Protein 7QUE (pdb70)

Sequence (505 aa):
SMVRTEPFQDGYSLCPGRELGRGKFAVVRKCIKKDSGKEFAAKFMRKRRKGQDCRMEIIHEIAVLELAQDNPWVINLHEVYETASEMILVLEYAAGGEIFAFKEKDVQRLMRQILEGVHFLHTRDVVHLDLKPQNILLTSESPLGDIKIVDFGLSRILKNSEELREIMGTPEYVAPEILSYDPISMATDMWSIGVLTYVMLTGISPFLGNDKQETFLNISQMNLSYSEEEFDVLSESAVDFIRTLLVKKPEDRATAEECLKHPWLTYSLCPGRELGRAVVRKCIKKGKEFAAKFMRMEIIHEIAVLELAQDNPWVINLHEVYMILVLEYAAGGEIFDQCVADREEAFKEKDVQRLMRQILEGVHFLHTRDVVHLDLKPQNILLTSESPLGDIKIVDFGLSRILREIMGTPEYVAPEILSYDPISMATDMWSIGVLTYVMLTGISPFLGNDKQETFLNISQMNLSYSEEEFDVLSESAVDFIRTLLVKKPEDRATAEECLKHPWLT

Solvent-accessible surface area: 25968 Å² total; per-residue (Å²): 67,130,44,94,118,65,78,13,63,103,24,6,48,95,32,128,69,102,82,87,28,129,30,85,21,19,29,32,20,55,0,62,20,117,99,80,41,58,76,24,9,0,28,32,6,102,25,47,82,74,40,57,117,32,79,76,64,0,67,65,13,6,45,0,7,65,72,4,122,123,8,83,53,0,6,69,42,95,29,2,16,34,63,109,36,32,0,4,0,0,18,44,53,10,73,13,30,89,11,104,107,45,60,37,69,51,0,58,99,0,0,85,19,0,0,44,0,0,46,80,3,27,77,107,64,1,2,0,36,31,10,78,26,98,9,0,31,3,52,35,134,93,116,52,12,61,0,25,0,25,46,2,45,111,6,127,96,30,119,92,86,73,32,54,64,82,90,110,39,98,100,148,189,39,43,115,133,55,126,86,145,89,84,76,40,50,17,42,2,2,37,32,0,0,37,5,0,2,29,1,8,10,52,71,46,11,8,134,14,103,25,66,51,80,28,118,29,20,64,78,74,72,134,30,78,10,87,74,84,85,15,124,98,25,43,90,42,0,20,67,0,0,134,42,0,17,44,69,43,24,102,99,29,14,70,3,48,98,1,20,124,24,95,5,13,135,121,52,102,44,127,50,103,47,76,33,122,85,34,22,42,23,4,35,29,117,95,60,80,23,16,7,32,90,85,113,82,88,34,63,42,5,53,56,3,6,52,61,2,129,135,20,72,42,1,10,60,41,104,88,54,99,71,19,3,9,15,42,57,35,41,42,23,33,48,7,76,79,2,85,75,67,61,73,39,70,27,58,40,69,46,0,56,90,0,0,71,17,0,0,58,0,0,68,59,2,10,79,46,94,3,16,66,11,26,11,112,28,59,6,1,32,0,40,26,40,102,110,42,10,55,0,27,2,30,38,2,30,124,13,35,138,100,92,87,102,82,64,58,103,169,197,30,34,107,127,59,115,72,72,93,96,83,44,80,25,52,2,1,40,38,0,0,34,4,0,4,32,13,20,15,45,25,47,20,7,127,22,114,56,73,76,40,29,138,48,35,64,97,132,65,74,36,57,37,102,30,73,41,19,101,93,33,45,80,31,0,24,71,0,0,124,47,0,10,34,64,53,82,108,66,39,16,56,0,56,103,2,29,85,33,99,3,19,106

Foldseek 3Di:
DPEDAPDPVVFKAFDDDDWQDDDDFWTWTWIAGPVPSDIWIKIKGWQADPRDGNVVLVVVQVVLLVLCQVPPQAKHFDHWYDDPTIIITTIHDQVAAFPPLDALVVLLVALLLVLSSLVVCVVQQKAQLDDDRNQWGFSHVVVTHHTHGDDSSVMDRDDDVVVVVVVQPDPVPHDVVVVPDDDDGSLSNLLNSLQVLVCNQQVDRQQDDPDDVSSVVCLQDPDGPPPPPSCPPPDPLSVVLSVLRSDNDSVSHDGSVVSSVRPSND/DAWDDDDFPADCTWTWGQPVHAIWIKNADVVLPVVFVVLQVVCCPQPQAWHFDDVPVITTTHDLVQKDQQVVLQVPDDDGQALVNLLVALLSVLVSLVVCVVVQKWPAPDASRQWMFSHNVPTHYTHGYDCSPIDRAVVLCPVVVPDDPVSVVPDDTDQLNVLLVSLQRLVCRQQVDRFQDDDDPVRSVVCLVVVVGDPVDPSCVNPDPQSVVLSVLRSDPDSVSHDGSVRSCPGPSND

B-factor: mean 70.55, std 15.89, range [40.84, 139.33]

GO terms:
  GO:0043065 positive regulation of apoptotic process (P, IMP)
  GO:2000377 regulation of reactive oxygen species metabolic process (P, IMP)
  GO:0016607 nuclear speck (C, IDA)
  GO:0004674 protein serine/threonine kinase activity (F, IDA)
  GO:0005524 ATP binding (F, IDA)
  GO:0035556 intracellular signal transduction (P, IDA)
  GO:0005634 nucleus (C, IDA)
  GO:0006468 protein phosphorylation (P, IDA)
  GO:2000271 positive regulation of fibroblast apoptotic process (P, IMP)

Secondary structure (DSSP, 8-state):
-PEE-S-GGGTEEE--SS-SEE-SSEEEEEEEETTT--EEEEEEEESEETTEE-HHHHHHHHHHHHHTTT-TTBPPEEEEEE-SSEEEEEEEP-TTEE-----HHHHHHHHHHHHHHHHHHHHTTEE----SGGGEEES-TTTT--EEE---TT-EEPPPHHHHHHTT--GGG--HHHHH-----HHHHHHHHHHHHHHHHHSS-TT--SSHHHHHHHHHH------SGGGTTS-HHHHHHHHHH--SSGGGSPPHHHHHHSGGG-/-EEPPSS-SB--EEEEEE----EEEEEE--HHHHHHHHHHHHHTT-TTBPPEEEE--EEEEE--SS-EEHHHHHHH-SS---HHHHHHHHHHHHHHHHHHHHTT-B----SGGGEEES-TTTT--EEE---TT-B--TTGGGSGGG--HHHHH-----HHHHHHHHHHHHHHHHHS--TT--SSHHHHHHHHHTT---S-SGGGTTS-HHHHHHHHTTS-SSGGGSPPHHHHTTSTTT-

InterPro domains:
  IPR000719 Protein kinase domain [PF00069] (65-321)
  IPR000719 Protein kinase domain [PS50011] (61-321)
  IPR000719 Protein kinase domain [SM00220] (61-321)
  IPR008271 Serine/threonine-protein kinase, active site [PS00108] (182-194)
  IPR011009 Protein kinase-like domain superfamily [SSF56112] (60-328)
  IPR017441 Protein kinase, ATP binding site [PS00107] (67-90)
  IPR042704 Serine/threonine-protein kinase 17A, catalytic domain [cd14197] (51-321)

Nearest PDB structures (foldseek):
  7que-assembly2_B  TM=1.004E+00  e=2.660E-49  Homo sapiens
  7quf-assembly2_B  TM=9.802E-01  e=4.079E-42  Homo sapiens
  3zxt-assembly2_C  TM=8.704E-01  e=1.018E-21  Homo sapiens
  2j90-assembly1_B  TM=8.644E-01  e=3.250E-21  Homo sapiens
  6t8x-assembly1_C  TM=8.093E-01  e=3.799E-16  Homo sapiens

Organism: Homo sapiens (NCBI:txid9606)

Structure (mmCIF, N/CA/C/O backbone):
data_7QUE
#
_entry.id   7QUE
#
_cell.length_a   72.085
_cell.length_b   82.776
_cell.length_c   116.848
_cell.angle_alpha   90.000
_cell.angle_beta   90.000
_cell.angle_gamma   90.000
#
_symmetry.space_group_name_H-M   'P 21 21 21'
#
loop_
_entity.id
_entity.type
_entity.pdbx_description
1 polymer 'Serine/threonine-protein kinase 17A'
2 non-polymer ~{N}-(phenylmethyl)-7,10-dioxa-13,17,18,21-tetrazatetracyclo[12.5.2.1^{2,6}.0^{17,20}]docosa-1(20),2(22),3,5,14(21),15,18-heptaene-5-carboxamide
3 water water
#
loop_
_atom_site.group_PDB
_atom_site.id
_atom_site.type_symbol
_atom_site.label_atom_id
_atom_site.label_alt_id
_atom_site.label_comp_id
_atom_site.label_asym_id
_atom_site.label_entity_id
_atom_site.label_seq_id
_atom_site.pdbx_PDB_ins_code
_atom_site.Cartn_x
_atom_site.Cartn_y
_atom_site.Cartn_z
_atom_site.occupancy
_atom_site.B_iso_or_equiv
_atom_site.auth_seq_id
_atom_site.auth_comp_id
_atom_site.auth_asym_id
_atom_site.auth_atom_id
_atom_site.pdbx_PDB_model_num
ATOM 1 N N . SER A 1 1 ? -4.74489 10.57853 42.67963 1.000 63.75978 48 SER A N 1
ATOM 2 C CA . SER A 1 1 ? -5.20311 11.68974 41.85512 1.000 63.58034 48 SER A CA 1
ATOM 3 C C . SER A 1 1 ? -5.63963 12.88852 42.68483 1.000 63.85034 48 SER A C 1
ATOM 4 O O . SER A 1 1 ? -6.17286 12.75049 43.78525 1.000 66.47216 48 SER A O 1
ATOM 6 N N . MET A 1 2 ? -5.40488 14.07162 42.14235 1.000 61.94804 49 MET A N 1
ATOM 7 C CA . MET A 1 2 ? -6.05661 15.27070 42.64034 1.000 57.83101 49 MET A CA 1
ATOM 8 C C . MET A 1 2 ? -7.54210 15.20079 42.29226 1.000 59.59592 49 MET A C 1
ATOM 9 O O . MET A 1 2 ? -7.89950 15.11947 41.11586 1.000 59.31456 49 MET A O 1
ATOM 14 N N . VAL A 1 3 ? -8.41309 15.22612 43.29885 1.000 58.98297 50 VAL A N 1
ATOM 15 C CA . VAL A 1 3 ? -9.84908 15.05705 43.09285 1.000 57.04084 50 VAL A CA 1
ATOM 16 C C . VAL A 1 3 ? -10.49519 16.43230 43.05478 1.000 54.51360 50 VAL A C 1
ATOM 17 O O . VAL A 1 3 ? -10.37765 17.20150 44.00971 1.000 62.11124 50 VAL A O 1
ATOM 21 N N . ARG A 1 4 ? -11.15548 16.76305 41.94713 1.000 54.84800 51 ARG A N 1
ATOM 22 C CA . ARG A 1 4 ? -11.77015 18.07462 41.77481 1.000 53.64912 51 ARG A CA 1
ATOM 23 C C . ARG A 1 4 ? -13.18142 18.06548 42.34314 1.000 59.27631 51 ARG A C 1
ATOM 24 O O . ARG A 1 4 ? -13.95022 17.12140 42.12238 1.000 61.89772 51 ARG A O 1
ATOM 32 N N . THR A 1 5 ? -13.53555 19.13426 43.05229 1.000 60.80064 52 THR A N 1
ATOM 33 C CA . THR A 1 5 ? -14.84721 19.23306 43.67284 1.000 60.18311 52 THR A CA 1
ATOM 34 C C . THR A 1 5 ? -15.75224 20.27496 43.02322 1.000 62.80939 52 THR A C 1
ATOM 35 O O . THR A 1 5 ? -16.92226 20.38465 43.41272 1.000 63.88052 52 THR A O 1
ATOM 39 N N . GLU A 1 6 ? -15.25456 21.03806 42.05444 1.000 62.20149 53 GLU A N 1
ATOM 40 C CA . GLU A 1 6 ? -16.12517 21.84167 41.21578 1.000 63.32941 53 GLU A CA 1
ATOM 41 C C . GLU A 1 6 ? -16.95314 20.92024 40.30971 1.000 64.44477 53 GLU A C 1
ATOM 42 O O . GLU A 1 6 ? -16.57450 19.77119 40.06943 1.000 57.88802 53 GLU A O 1
ATOM 44 N N . PRO A 1 7 ? -18.07929 21.40030 39.77616 1.000 64.23517 54 PRO A N 1
ATOM 45 C CA . PRO A 1 7 ? -18.95374 20.50105 39.01052 1.000 62.59879 54 PRO A CA 1
ATOM 46 C C . PRO A 1 7 ? -18.33768 20.08437 37.68055 1.000 64.89477 54 PRO A C 1
ATOM 47 O O . PRO A 1 7 ? -17.72382 20.88219 36.96682 1.000 67.03473 54 PRO A O 1
ATOM 51 N N . PHE A 1 8 ? -18.51297 18.80135 37.36649 1.000 66.06753 55 PHE A N 1
ATOM 52 C CA . PHE A 1 8 ? -18.08644 18.23968 36.09274 1.000 60.61004 55 PHE A CA 1
ATOM 53 C C . PHE A 1 8 ? -18.68161 19.00007 34.91102 1.000 62.37849 55 PHE A C 1
ATOM 54 O O . PHE A 1 8 ? -17.97842 19.34413 33.94752 1.000 63.14143 55 PHE A O 1
ATOM 62 N N . GLN A 1 9 ? -19.99540 19.24440 34.95859 1.000 60.60671 56 GLN A N 1
ATOM 63 C CA . GLN A 1 9 ? -20.68995 19.89399 33.85100 1.000 64.97056 56 GLN A CA 1
ATOM 64 C C . GLN A 1 9 ? -20.13543 21.27373 33.52887 1.000 67.83877 56 GLN A C 1
ATOM 65 O O . GLN A 1 9 ? -20.41363 21.78938 32.43949 1.000 66.61611 56 GLN A O 1
ATOM 67 N N . ASP A 1 10 ? -19.34338 21.87675 34.42877 1.000 64.14172 57 ASP A N 1
ATOM 68 C CA . ASP A 1 10 ? -18.71853 23.15758 34.10257 1.000 65.82441 57 ASP A CA 1
ATOM 69 C C . ASP A 1 10 ? -17.57121 23.01846 33.09739 1.000 68.28315 57 ASP A C 1
ATOM 70 O O . ASP A 1 10 ? -17.26702 23.97682 32.38278 1.000 66.42512 57 ASP A O 1
ATOM 75 N N . GLY A 1 11 ? -16.93005 21.85086 33.00620 1.000 69.16390 58 GLY A N 1
ATOM 76 C CA . GLY A 1 11 ? -15.80218 21.73492 32.10121 1.000 63.81006 58 GLY A CA 1
ATOM 77 C C . GLY A 1 11 ? -16.11335 20.90347 30.87848 1.000 63.44532 58 GLY A C 1
ATOM 78 O O . GLY A 1 11 ? -15.35356 20.90756 29.91002 1.000 65.29750 58 GLY A O 1
ATOM 79 N N . TYR A 1 12 ? -17.24509 20.20216 30.90341 1.000 64.95944 59 TYR A N 1
ATOM 80 C CA . TYR A 1 12 ? -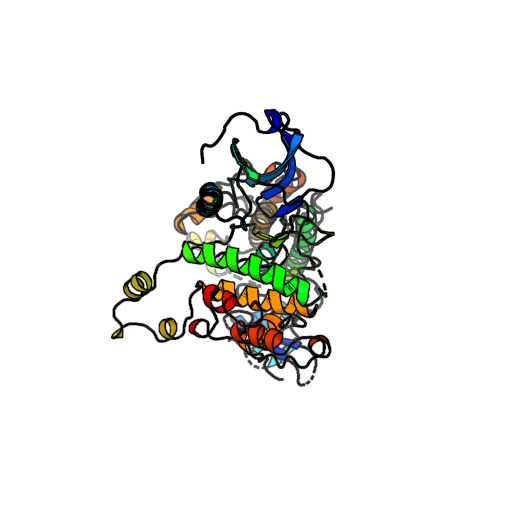17.53479 19.15591 29.93348 1.000 64.64158 59 TYR A CA 1
ATOM 81 C C . TYR A 1 12 ? -19.01128 19.15516 29.57680 1.000 64.11208 59 TYR A C 1
ATOM 82 O O . TYR A 1 12 ? -19.86019 19.34309 30.44990 1.000 66.43560 59 TYR A O 1
ATOM 91 N N . SER A 1 13 ? -19.31921 18.91035 28.30670 1.000 61.82985 60 SER A N 1
ATOM 92 C CA . SER A 1 13 ? -20.69437 18.67920 27.87751 1.000 64.90115 60 SER A CA 1
ATOM 93 C C . SER A 1 13 ? -20.88590 17.19073 27.60913 1.000 64.89387 60 SER A C 1
ATOM 94 O O . SER A 1 13 ? -20.09501 16.57876 26.88688 1.000 64.71504 60 SER A O 1
ATOM 96 N N . LEU A 1 14 ? -21.92444 16.60460 28.19739 1.000 65.45516 61 LEU A N 1
ATOM 97 C CA . LEU A 1 14 ? -22.23003 15.20768 27.90723 1.000 65.52505 61 LEU A CA 1
ATOM 98 C C . LEU A 1 14 ? -22.80009 15.09649 26.49652 1.000 65.60484 61 LEU A C 1
ATOM 99 O O . LEU A 1 14 ? -23.70755 15.84659 26.12655 1.000 67.50344 61 LEU A O 1
ATOM 104 N N . CYS A 1 15 ? -22.25235 14.17416 25.70814 1.000 67.35415 62 CYS A N 1
ATOM 105 C CA . CYS A 1 15 ? -22.79097 13.87896 24.38761 1.000 68.61493 62 CYS A CA 1
ATOM 106 C C . CYS A 1 15 ? -24.21366 13.31669 24.49948 1.000 70.03668 62 CYS A C 1
ATOM 107 O O . CYS A 1 15 ? -24.58476 12.72276 25.51568 1.000 68.53777 62 CYS A O 1
ATOM 110 N N . PRO A 1 16 ? -25.03716 13.50549 23.47920 1.000 76.93839 63 PRO A N 1
ATOM 111 C CA . PRO A 1 16 ? -26.31938 12.79985 23.40284 1.000 76.57096 63 PRO A CA 1
ATOM 112 C C . PRO A 1 16 ? -26.12560 11.38854 22.85532 1.000 79.31215 63 PRO A C 1
ATOM 113 O O . PRO A 1 16 ? -25.01218 10.94258 22.58578 1.000 79.22305 63 PRO A O 1
ATOM 117 N N . GLY A 1 17 ? -27.24237 10.67920 22.68988 1.000 83.73673 64 GLY A N 1
ATOM 118 C CA . GLY A 1 17 ? -27.19040 9.32940 22.15506 1.000 90.60133 64 GLY A CA 1
ATOM 119 C C . GLY A 1 17 ? -26.81868 8.27632 23.19212 1.000 92.06623 64 GLY A C 1
ATOM 120 O O . GLY A 1 17 ? -26.55723 8.56174 24.36229 1.000 89.13323 64 GLY A O 1
ATOM 121 N N . ARG A 1 18 ? -26.78870 7.02371 22.72255 1.000 107.18441 65 ARG A N 1
ATOM 122 C CA . ARG A 1 18 ? -26.65859 5.86409 23.60168 1.000 101.76064 65 ARG A CA 1
ATOM 123 C C . ARG A 1 18 ? -25.40184 5.97060 24.45439 1.000 99.07175 65 ARG A C 1
ATOM 124 O O . ARG A 1 18 ? -24.32977 6.32379 23.95606 1.000 99.75951 65 ARG A O 1
ATOM 126 N N . GLU A 1 19 ? -25.54045 5.67519 25.74754 1.000 87.30411 66 GLU A N 1
ATOM 127 C CA . GLU A 1 19 ? -24.39481 5.67638 26.63729 1.000 76.26860 66 GLU A CA 1
ATOM 128 C C . GLU A 1 19 ? -23.34588 4.70110 26.11258 1.000 73.08877 66 GLU A C 1
ATOM 129 O O . GLU A 1 19 ? -23.58713 3.91410 25.19313 1.000 75.39690 66 GLU A O 1
ATOM 135 N N . LEU A 1 20 ? -22.15942 4.77078 26.69632 1.000 64.99002 67 LEU A N 1
ATOM 136 C CA . LEU A 1 20 ? -21.08609 3.90382 26.24874 1.000 62.71176 67 LEU A CA 1
ATOM 137 C C . LEU A 1 20 ? -21.09573 2.55324 26.96532 1.000 64.18395 67 LEU A C 1
ATOM 138 O O . LEU A 1 20 ? -20.85166 1.51688 26.34259 1.000 66.22333 67 LEU A O 1
ATOM 143 N N . GLY A 1 21 ? -21.36928 2.53694 28.26153 1.000 61.24324 68 GLY A N 1
ATOM 144 C CA . GLY A 1 21 ? -21.40807 1.29840 29.01266 1.000 60.53215 68 GLY A CA 1
ATOM 145 C C . GLY A 1 21 ? -22.14291 1.54310 30.30504 1.000 61.67801 68 GLY A C 1
ATOM 146 O O . GLY A 1 21 ? -22.19218 2.67448 30.79960 1.000 64.38029 68 GLY A O 1
ATOM 147 N N . ARG A 1 22 ? -22.73841 0.48590 30.84603 1.000 62.92837 69 ARG A N 1
ATOM 148 C CA . ARG A 1 22 ? -23.50644 0.58001 32.08261 1.000 65.80033 69 ARG A CA 1
ATOM 149 C C . ARG A 1 22 ? -23.34269 -0.68839 32.90440 1.000 71.84445 69 ARG A C 1
ATOM 150 O O . ARG A 1 22 ? -23.47754 -1.79572 32.37954 1.000 75.49772 69 ARG A O 1
ATOM 158 N N . GLY A 1 23 ? -23.06747 -0.51651 34.18816 1.000 73.17943 70 GLY A N 1
ATOM 159 C CA . GLY A 1 23 ? -22.87330 -1.62539 35.08413 1.000 73.95349 70 GLY A CA 1
ATOM 160 C C . GLY A 1 23 ? -23.66999 -1.37615 36.33242 1.000 78.30264 70 GLY A C 1
ATOM 161 O O . GLY A 1 23 ? -24.43976 -0.41398 36.38485 1.000 79.97596 70 GLY A O 1
ATOM 162 N N . LYS A 1 24 ? -23.48989 -2.22055 37.34964 1.000 82.50225 71 LYS A N 1
ATOM 163 C CA . LYS A 1 24 ? -24.33350 -2.11702 38.53181 1.000 80.01876 71 LYS A CA 1
ATOM 164 C C . LYS A 1 24 ? -24.06893 -0.83043 39.30446 1.000 73.53864 71 LYS A C 1
ATOM 165 O O . LYS A 1 24 ? -24.99219 -0.28642 39.91123 1.000 78.78381 71 LYS A O 1
ATOM 167 N N . PHE A 1 25 ? -22.83939 -0.31112 39.28397 1.000 69.56562 72 PHE A N 1
ATOM 168 C CA . PHE A 1 25 ? -22.52143 0.86815 40.07853 1.000 70.52783 72 PHE A CA 1
ATOM 169 C C . PHE A 1 25 ? -21.93767 2.00614 39.24940 1.000 67.40598 72 PHE A C 1
ATOM 170 O O . PHE A 1 25 ? -21.38627 2.95344 39.82118 1.000 62.43171 72 PHE A O 1
ATOM 172 N N . ALA A 1 26 ? -22.03842 1.94603 37.92953 1.000 63.13814 73 ALA A N 1
ATOM 173 C CA . ALA A 1 26 ? -21.32649 2.91677 37.12749 1.000 62.41738 73 ALA A CA 1
ATOM 174 C C . ALA A 1 26 ? -21.90194 2.91702 35.72515 1.000 64.72071 73 ALA A C 1
ATOM 175 O O . ALA A 1 26 ? -22.43902 1.91089 35.25787 1.000 63.15333 73 ALA A O 1
ATOM 177 N N . VAL A 1 27 ? -21.78140 4.06675 35.06491 1.000 59.85293 74 VAL A N 1
ATOM 178 C CA . VAL A 1 27 ? -22.15509 4.21335 33.66675 1.000 58.71568 74 VAL A CA 1
ATOM 179 C C . VAL A 1 27 ? -21.07168 5.05849 33.02917 1.000 54.56998 74 VAL A C 1
ATOM 180 O O . VAL A 1 27 ? -20.47521 5.92718 33.67514 1.000 54.70477 74 VAL A O 1
ATOM 184 N N . VAL A 1 28 ? -20.77335 4.77206 31.77243 1.000 54.50289 75 VAL A N 1
ATOM 185 C CA . VAL A 1 28 ? -19.78641 5.53664 31.02858 1.000 57.21627 75 VAL A CA 1
ATOM 186 C C . VAL A 1 28 ? -20.50830 6.28955 29.92488 1.000 56.13496 75 VAL A C 1
ATOM 187 O O . VAL A 1 28 ? -21.25827 5.68904 29.14905 1.000 54.91986 75 VAL A O 1
ATOM 191 N N . ARG A 1 29 ? -20.26267 7.59749 29.83749 1.000 54.40913 76 ARG A N 1
ATOM 192 C CA . ARG A 1 29 ? -20.91443 8.43340 28.83977 1.000 51.55940 76 ARG A CA 1
ATOM 193 C C . ARG A 1 29 ? -19.85899 9.21091 28.07233 1.000 55.05455 76 ARG A C 1
ATOM 194 O O . ARG A 1 29 ? -18.90196 9.72497 28.65354 1.000 55.06295 76 ARG A O 1
ATOM 196 N N . LYS A 1 30 ? -20.02641 9.28116 26.76148 1.000 58.13798 77 LYS A N 1
ATOM 197 C CA . LYS A 1 30 ? -19.12779 10.07584 25.95127 1.000 54.27727 77 LYS A CA 1
ATOM 198 C C . LYS A 1 30 ? -19.36660 11.54456 26.24894 1.000 59.17637 77 LYS A C 1
ATOM 199 O O . LYS A 1 30 ? -20.50733 11.96681 26.45227 1.000 61.96768 77 LYS A O 1
ATOM 205 N N . CYS A 1 31 ? -18.28993 12.33203 26.30241 1.000 56.80953 78 CYS A N 1
ATOM 206 C CA . CYS A 1 31 ? -18.45244 13.75670 26.58148 1.000 59.39565 78 CYS A CA 1
ATOM 207 C C . CYS A 1 31 ? -17.40563 14.53747 25.81224 1.000 60.14874 78 CYS A C 1
ATOM 208 O O . CYS A 1 31 ? -16.49454 13.97076 25.19782 1.000 60.58131 78 CYS A O 1
ATOM 211 N N . ILE A 1 32 ? -17.52728 15.85505 25.88353 1.000 57.58369 79 ILE A N 1
ATOM 212 C CA . ILE A 1 32 ? -16.64422 16.75370 25.15313 1.000 62.32882 79 ILE A CA 1
ATOM 213 C C . ILE A 1 32 ? -16.21799 17.86912 26.09681 1.000 63.41174 79 ILE A C 1
ATOM 214 O O . ILE A 1 32 ? -17.06862 18.51915 26.71700 1.000 60.78601 79 ILE A O 1
ATOM 219 N N . LYS A 1 33 ? -14.90007 18.01866 26.28260 1.000 66.03583 80 LYS A N 1
ATOM 220 C CA . LYS A 1 33 ? -14.38191 19.06518 27.15265 1.000 67.36138 80 LYS A CA 1
ATOM 221 C C . LYS A 1 33 ? -14.64650 20.39371 26.48533 1.000 71.85742 80 LYS A C 1
ATOM 222 O O . LYS A 1 33 ? -14.34702 20.56270 25.30189 1.000 72.75866 80 LYS A O 1
ATOM 225 N N . LYS A 1 34 ? -15.22885 21.32570 27.24301 1.000 72.61143 81 LYS A N 1
ATOM 226 C CA . LYS A 1 34 ? -15.67956 22.57951 26.65345 1.000 78.70656 81 LYS A CA 1
ATOM 227 C C . LYS A 1 34 ? -14.50847 23.37032 26.08088 1.000 83.18706 81 LYS A C 1
ATOM 228 O O . LYS A 1 34 ? -14.60586 23.91903 24.97774 1.000 79.91979 81 LYS A O 1
ATOM 234 N N . ASP A 1 35 ? -13.38186 23.40109 26.79579 1.000 99.07005 82 ASP A N 1
ATOM 235 C CA . ASP A 1 35 ? -12.17225 24.03038 26.28026 1.000 98.51759 82 ASP A CA 1
ATOM 236 C C . ASP A 1 35 ? -11.81911 23.46318 24.90875 1.000 98.90696 82 ASP A C 1
ATOM 237 O O . ASP A 1 35 ? -12.11451 24.08082 23.88255 1.000 101.87674 82 ASP A O 1
ATOM 239 N N . SER A 1 36 ? -11.23042 22.26860 24.87697 1.000 88.48587 83 SER A N 1
ATOM 240 C CA . SER A 1 36 ? -10.66080 21.75048 23.63311 1.000 89.37550 83 SER A CA 1
ATOM 241 C C . SER A 1 36 ? -11.71909 21.36466 22.59265 1.000 87.27624 83 SER A C 1
ATOM 242 O O . SER A 1 36 ? -11.42077 21.33328 21.39293 1.000 83.36559 83 SER A O 1
ATOM 244 N N . GLY A 1 37 ? -12.93887 21.03576 23.01312 1.000 81.48911 84 GLY A N 1
ATOM 245 C CA . GLY A 1 37 ? -13.75522 20.19677 22.15512 1.000 75.78651 84 GLY A CA 1
ATOM 246 C C . GLY A 1 37 ? -13.26937 18.76650 22.06561 1.000 72.35422 84 GLY A C 1
ATOM 247 O O . GLY A 1 37 ? -13.79846 17.98093 21.26978 1.000 71.54785 84 GLY A O 1
ATOM 248 N N . LYS A 1 38 ? -12.25251 18.40965 22.84091 1.000 72.59831 85 LYS A N 1
ATOM 249 C CA . LYS A 1 38 ? -11.71454 17.06414 22.79589 1.000 66.30319 85 LYS A CA 1
ATOM 250 C C . LYS A 1 38 ? -12.70768 16.09572 23.42132 1.000 61.90508 85 LYS A C 1
ATOM 251 O O . LYS A 1 38 ? -13.36613 16.41484 24.41347 1.000 62.14893 85 LYS A O 1
ATOM 254 N N . GLU A 1 39 ? -12.83392 14.92044 22.81448 1.000 57.46920 86 GLU A N 1
ATOM 255 C CA . GLU A 1 39 ? -13.73687 13.88951 23.30917 1.000 58.05186 86 GLU A CA 1
ATOM 256 C C . GLU A 1 39 ? -13.07787 13.06791 24.40542 1.000 58.85528 86 GLU A C 1
ATOM 257 O O . GLU A 1 39 ? -11.85898 12.83476 24.39199 1.000 58.32614 86 GLU A O 1
ATOM 263 N N . PHE A 1 40 ? -13.90518 12.62257 25.35242 1.000 53.70827 87 PHE A N 1
ATOM 264 C CA . PHE A 1 40 ? -13.46685 11.81962 26.48375 1.000 53.90720 87 PHE A CA 1
ATOM 265 C C . PHE A 1 40 ? -14.57366 10.82180 26.83416 1.000 54.49620 87 PHE A C 1
ATOM 266 O O . PHE A 1 40 ? -15.69376 10.89355 26.32289 1.000 58.74010 87 PHE A O 1
ATOM 274 N N . ALA A 1 41 ? -14.26648 9.90394 27.73934 1.000 50.54902 88 ALA A N 1
ATOM 275 C CA . ALA A 1 41 ? -15.24570 8.94947 28.24501 1.000 50.36749 88 ALA A CA 1
ATOM 276 C C . ALA A 1 41 ? -15.41810 9.20359 29.73908 1.000 51.74301 88 ALA A C 1
ATOM 277 O O . ALA A 1 41 ? -14.50849 8.93713 30.53158 1.000 51.78068 88 ALA A O 1
ATOM 279 N N . ALA A 1 42 ? -16.56128 9.74419 30.13739 1.000 52.74093 89 ALA A N 1
ATOM 280 C CA . ALA A 1 42 ? -16.77590 10.08221 31.53991 1.000 52.42888 89 ALA A CA 1
ATOM 281 C C . ALA A 1 42 ? -17.42711 8.88254 32.21650 1.000 50.14385 89 ALA A C 1
ATOM 282 O O . ALA A 1 42 ? -18.48622 8.42633 31.77466 1.000 48.46057 89 ALA A O 1
ATOM 284 N N . LYS A 1 43 ? -16.77635 8.35438 33.26307 1.000 50.86122 90 LYS A N 1
ATOM 285 C CA . LYS A 1 43 ? -17.25292 7.17466 33.99004 1.000 51.30091 90 LYS A CA 1
ATOM 286 C C . LYS A 1 43 ? -17.78756 7.58399 35.36030 1.000 50.36246 90 LYS A C 1
ATOM 287 O O . LYS A 1 43 ? -17.00971 7.86282 36.28045 1.000 51.43542 90 LYS A O 1
ATOM 293 N N . PHE A 1 44 ? -19.10631 7.56292 35.49899 1.000 47.29957 91 PHE A N 1
ATOM 294 C CA . PHE A 1 44 ? -19.79415 7.96615 36.71774 1.000 53.44115 91 PHE A CA 1
ATOM 295 C C . PHE A 1 44 ? -19.92372 6.74145 37.62946 1.000 55.59770 91 PHE A C 1
ATOM 296 O O . PHE A 1 44 ? -20.61045 5.77497 37.27732 1.000 53.75403 91 PHE A O 1
ATOM 304 N N . MET A 1 45 ? -19.29095 6.79352 38.80201 1.000 53.75234 92 MET A N 1
ATOM 305 C CA . MET A 1 45 ? -19.20349 5.67155 39.73741 1.000 56.46587 92 MET A CA 1
ATOM 306 C C . MET A 1 45 ? -19.89229 6.06010 41.03949 1.000 60.90765 92 MET A C 1
ATOM 307 O O . MET A 1 45 ? -19.54687 7.08106 41.64474 1.000 57.73152 92 MET A O 1
ATOM 312 N N . ARG A 1 46 ? -20.84176 5.23841 41.49183 1.000 61.70671 93 ARG A N 1
ATOM 313 C CA . ARG A 1 46 ? -21.48795 5.49383 42.77222 1.000 62.81419 93 ARG A CA 1
ATOM 314 C C . ARG A 1 46 ? -20.55273 5.13491 43.91471 1.000 61.12519 93 ARG A C 1
ATOM 315 O O . ARG A 1 46 ? -19.89849 4.09545 43.88569 1.000 67.26307 93 ARG A O 1
ATOM 323 N N . LYS A 1 47 ? -20.48412 5.99270 44.92580 1.000 63.25974 94 LYS A N 1
ATOM 324 C CA . LYS A 1 47 ? -19.72419 5.62327 46.11641 1.000 68.73132 94 LYS A CA 1
ATOM 325 C C . LYS A 1 47 ? -20.49614 4.60927 46.96412 1.000 74.63986 94 LYS A C 1
ATOM 326 O O . LYS A 1 47 ? -19.96727 3.54604 47.31646 1.000 74.91317 94 LYS A O 1
ATOM 332 N N . ARG A 1 48 ? -21.75502 4.90902 47.27987 1.000 77.36982 95 ARG A N 1
ATOM 333 C CA . ARG A 1 48 ? -22.58876 3.98713 48.05304 1.000 83.20742 95 ARG A CA 1
ATOM 334 C C . ARG A 1 48 ? -22.95018 2.76006 47.20733 1.000 81.72608 95 ARG A C 1
ATOM 335 O O . ARG A 1 48 ? -23.39044 2.89829 46.06303 1.000 83.02449 95 ARG A O 1
ATOM 339 N N . ARG A 1 49 ? -22.72176 1.55606 47.75005 1.000 82.98917 96 ARG A N 1
ATOM 340 C CA . ARG A 1 49 ? -23.07289 0.29328 47.08527 1.000 81.93231 96 ARG A CA 1
ATOM 341 C C . ARG A 1 49 ? -23.63132 -0.71434 48.08890 1.000 86.19594 96 ARG A C 1
ATOM 342 O O . ARG A 1 49 ? -22.98575 -1.01502 49.10110 1.000 87.39115 96 ARG A O 1
ATOM 350 N N . LYS A 1 50 ? -24.81933 -1.25725 47.78394 1.000 88.93248 97 LYS A N 1
ATOM 351 C CA . LYS A 1 50 ? -25.56322 -2.15981 48.68385 1.000 78.03014 97 LYS A CA 1
ATOM 352 C C . LYS A 1 50 ? -25.68726 -1.57555 50.08805 1.000 79.85354 97 LYS A C 1
ATOM 353 O O . LYS A 1 50 ? -25.64466 -2.30748 51.08121 1.000 77.78366 97 LYS A O 1
ATOM 355 N N . GLY A 1 51 ? -25.81742 -0.23868 50.17574 1.000 83.82999 98 GLY A N 1
ATOM 356 C CA . GLY A 1 51 ? -26.00255 0.46965 51.43102 1.000 79.70655 98 GLY A CA 1
ATOM 357 C C . GLY A 1 51 ? -24.73190 0.92434 52.13086 1.000 81.92313 98 GLY A C 1
ATOM 358 O O . GLY A 1 51 ? -24.82734 1.68100 53.10419 1.000 84.71427 98 GLY A O 1
ATOM 359 N N . GLN A 1 52 ? -23.55289 0.49841 51.67240 1.000 81.12218 99 GLN A N 1
ATOM 360 C CA . GLN A 1 52 ? -22.29988 0.76914 52.36767 1.000 85.07725 99 GLN A CA 1
ATOM 361 C C . GLN A 1 52 ? -21.36463 1.63058 51.52344 1.000 84.42346 99 GLN A C 1
ATOM 362 O O . GLN A 1 52 ? -21.31036 1.50245 50.29342 1.000 80.59146 99 GLN A O 1
ATOM 364 N N . ASP A 1 53 ? -20.61342 2.50300 52.20331 1.000 82.96069 100 ASP A N 1
ATOM 365 C CA . ASP A 1 53 ? -19.61508 3.34672 51.55135 1.000 78.79168 100 ASP A CA 1
ATOM 366 C C . ASP A 1 53 ? -18.57411 2.49224 50.83559 1.000 76.18418 100 ASP A C 1
ATOM 367 O O . ASP A 1 53 ? -17.78821 1.79683 51.48541 1.000 78.77171 100 ASP A O 1
ATOM 372 N N . CYS A 1 54 ? -18.57160 2.50356 49.50372 1.000 72.96171 101 CYS A N 1
ATOM 373 C CA . CYS A 1 54 ? -17.54598 1.80448 48.74371 1.000 70.70888 101 CYS A CA 1
ATOM 374 C C . CYS A 1 54 ? -16.65214 2.77412 47.98894 1.000 65.42715 101 CYS A C 1
ATOM 375 O O . CYS A 1 54 ? -16.21887 2.48532 46.87206 1.000 63.75715 101 CYS A O 1
ATOM 378 N N . ARG A 1 55 ? -16.38667 3.93708 48.58048 1.000 62.94214 102 ARG A N 1
ATOM 379 C CA . ARG A 1 55 ? -15.48708 4.87504 47.93307 1.000 63.21144 102 ARG A CA 1
ATOM 380 C C . ARG A 1 55 ? -14.15156 4.20682 47.63997 1.000 58.55063 102 ARG A C 1
ATOM 381 O O . ARG A 1 55 ? -13.56137 4.41075 46.57183 1.000 56.79187 102 ARG A O 1
ATOM 389 N N . MET A 1 56 ? -13.69226 3.35672 48.56098 1.000 55.30819 103 MET A N 1
ATOM 390 C CA . MET A 1 56 ? -12.38487 2.74471 48.43693 1.000 53.94119 103 MET A CA 1
ATOM 391 C C . MET A 1 56 ? -12.27965 1.88368 47.19816 1.000 58.39797 103 MET A C 1
ATOM 392 O O . MET A 1 56 ? -11.16438 1.67344 46.70175 1.000 58.33397 103 MET A O 1
ATOM 394 N N . GLU A 1 57 ? -13.40734 1.41025 46.65198 1.000 57.18187 104 GLU A N 1
ATOM 395 C CA . GLU A 1 57 ? -13.30765 0.64517 45.41656 1.000 54.91222 104 GLU A CA 1
ATOM 396 C C . GLU A 1 57 ? -13.00328 1.55451 44.22849 1.000 55.48473 104 GLU A C 1
ATOM 397 O O . GLU A 1 57 ? -12.21925 1.18045 43.33793 1.000 54.05625 104 GLU A O 1
ATOM 400 N N . ILE A 1 58 ? -13.59239 2.75592 44.19579 1.000 55.03906 105 ILE A N 1
ATOM 401 C CA . ILE A 1 58 ? -13.24466 3.70844 43.14226 1.000 54.02013 105 ILE A CA 1
ATOM 402 C C . ILE A 1 58 ? -11.77884 4.11308 43.26384 1.000 54.00299 105 ILE A C 1
ATOM 403 O O . ILE A 1 58 ? -11.03402 4.13328 42.27334 1.000 48.83469 105 ILE A O 1
ATOM 408 N N . ILE A 1 59 ? -11.34307 4.40427 44.49734 1.000 53.15444 106 ILE A N 1
ATOM 409 C CA . ILE A 1 59 ? -9.95515 4.77244 44.77538 1.000 54.98146 106 ILE A CA 1
ATOM 410 C C . ILE A 1 59 ? -8.99819 3.69035 44.28199 1.000 52.91368 106 ILE A C 1
ATOM 411 O O . ILE A 1 59 ? -7.93463 3.98000 43.71497 1.000 50.52662 106 ILE A O 1
ATOM 416 N N . HIS A 1 60 ? -9.39002 2.42815 44.43441 1.000 53.25271 107 HIS A N 1
ATOM 417 C CA . HIS A 1 60 ? -8.56032 1.33340 43.94899 1.000 52.84445 107 HIS A CA 1
ATOM 418 C C . HIS A 1 60 ? -8.43885 1.37570 42.42867 1.000 51.89052 107 HIS A C 1
ATOM 419 O O . HIS A 1 60 ? -7.34085 1.25493 41.87790 1.000 51.62943 107 HIS A O 1
ATOM 426 N N . GLU A 1 61 ? -9.56673 1.54764 41.73108 1.000 52.22829 108 GLU A N 1
ATOM 427 C CA . GLU A 1 61 ? -9.54360 1.66673 40.27393 1.000 53.43045 108 GLU A CA 1
ATOM 428 C C . GLU A 1 61 ? -8.63269 2.80443 39.81145 1.000 51.71307 108 GLU A C 1
ATOM 429 O O . GLU A 1 61 ? -7.81355 2.63685 38.89708 1.000 52.52792 108 GLU A O 1
ATOM 435 N N . ILE A 1 62 ? -8.76747 3.97902 40.42204 1.000 53.31440 109 ILE A N 1
ATOM 436 C CA . ILE A 1 62 ? -7.88998 5.08663 40.06383 1.000 49.53294 109 ILE A CA 1
ATOM 437 C C . ILE A 1 62 ? -6.42678 4.68712 40.25734 1.000 51.55628 109 ILE A C 1
ATOM 438 O O . ILE A 1 62 ? -5.57209 4.96045 39.39618 1.000 55.07848 109 ILE A O 1
ATOM 443 N N . ALA A 1 63 ? -6.10926 4.03739 41.38189 1.000 46.41627 110 ALA A N 1
ATOM 444 C CA . ALA A 1 63 ? -4.70709 3.72159 41.66233 1.000 50.99201 110 ALA A CA 1
ATOM 445 C C . ALA A 1 63 ? -4.12826 2.78829 40.60770 1.000 52.61366 110 ALA A C 1
ATOM 446 O O . ALA A 1 63 ? -2.97288 2.94171 40.19722 1.000 50.34499 110 ALA A O 1
ATOM 448 N N . VAL A 1 64 ? -4.91881 1.81508 40.14715 1.000 52.73031 111 VAL A N 1
ATOM 449 C CA . VAL A 1 64 ? -4.44591 0.94923 39.06873 1.000 53.93482 111 VAL A CA 1
ATOM 450 C C . VAL A 1 64 ? -4.26917 1.75534 37.78150 1.000 53.27766 111 VAL A C 1
ATOM 451 O O . VAL A 1 64 ? -3.26548 1.60228 37.07406 1.000 51.98100 111 VAL A O 1
ATOM 455 N N . LEU A 1 65 ? -5.21359 2.66408 37.48644 1.000 53.15468 112 LEU A N 1
ATOM 456 C CA . LEU A 1 65 ? -5.09115 3.51544 36.30532 1.000 49.85647 112 LEU A CA 1
ATOM 457 C C . LEU A 1 65 ? -3.80608 4.33375 36.34727 1.000 53.54420 112 LEU A C 1
ATOM 458 O O . LEU A 1 65 ? -3.14105 4.50940 35.32140 1.000 53.27832 112 LEU A O 1
ATOM 463 N N . GLU A 1 66 ? -3.44355 4.84816 37.52572 1.000 50.79885 113 GLU A N 1
ATOM 464 C CA . GLU A 1 66 ? -2.25886 5.68611 37.62419 1.000 52.61279 113 GLU A CA 1
ATOM 465 C C . GLU A 1 66 ? -0.99255 4.85483 37.55428 1.000 54.88187 113 GLU A C 1
ATOM 466 O O . GLU A 1 66 ? 0.02127 5.29646 36.99046 1.000 57.09954 113 GLU A O 1
ATOM 472 N N . LEU A 1 67 ? -1.01926 3.66527 38.16174 1.000 54.35941 114 LEU A N 1
ATOM 473 C CA . LEU A 1 67 ? 0.10629 2.74305 38.05984 1.000 52.57080 114 LEU A CA 1
ATOM 474 C C . LEU A 1 67 ? 0.46271 2.49423 36.59983 1.000 54.40937 114 LEU A C 1
ATOM 475 O O . LEU A 1 67 ? 1.63848 2.46582 36.22864 1.000 59.13893 114 LEU A O 1
ATOM 480 N N . ALA A 1 68 ? -0.55038 2.39094 35.74439 1.000 53.38455 115 ALA A N 1
ATOM 481 C CA . ALA A 1 68 ? -0.37714 2.04131 34.34805 1.000 51.65309 115 ALA A CA 1
ATOM 482 C C . ALA A 1 68 ? -0.35848 3.25702 33.42854 1.000 56.93697 115 ALA A C 1
ATOM 483 O O . ALA A 1 68 ? -0.56615 3.10450 32.21684 1.000 56.63820 115 ALA A O 1
ATOM 485 N N . GLN A 1 69 ? -0.11508 4.46343 33.96726 1.000 54.28653 116 GLN A N 1
ATOM 486 C CA . GLN A 1 69 ? -0.32677 5.66048 33.16008 1.000 55.92005 116 GLN A CA 1
ATOM 487 C C . GLN A 1 69 ? 0.70715 5.79791 32.03933 1.000 58.03753 116 GLN A C 1
ATOM 488 O O . GLN A 1 69 ? 0.38772 6.34013 30.97843 1.000 53.61306 116 GLN A O 1
ATOM 494 N N . ASP A 1 70 ? 1.93427 5.30267 32.23613 1.000 60.09961 117 ASP A N 1
ATOM 495 C CA . ASP A 1 70 ? 2.94690 5.25598 31.18198 1.000 59.02388 117 ASP A CA 1
ATOM 496 C C . ASP A 1 70 ? 2.80876 4.04294 30.25403 1.000 55.15832 117 ASP A C 1
ATOM 497 O O . ASP A 1 70 ? 3.61872 3.88493 29.33787 1.000 52.42724 117 ASP A O 1
ATOM 502 N N . ASN A 1 71 ? 1.86088 3.16061 30.50069 1.000 52.822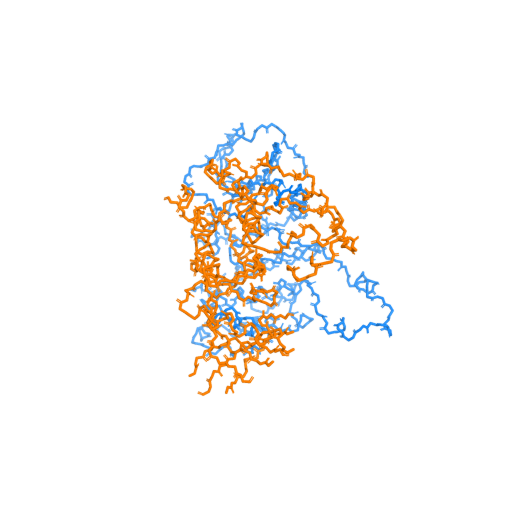85 118 ASN A N 1
ATOM 503 C CA . ASN A 1 71 ? 1.54008 2.02451 29.63167 1.000 55.29836 118 ASN A CA 1
ATOM 504 C C . ASN A 1 71 ? 0.70445 2.53047 28.46542 1.000 53.03914 118 ASN A C 1
ATOM 505 O O . ASN A 1 71 ? -0.48112 2.81200 28.66633 1.000 50.96133 118 ASN A O 1
ATOM 510 N N . PRO A 1 72 ? 1.23977 2.60287 27.24229 1.000 54.42402 119 PRO A N 1
ATOM 511 C CA . PRO A 1 72 ? 0.45462 3.18371 26.13397 1.000 52.14712 119 PRO A CA 1
ATOM 512 C C . PRO A 1 72 ? -0.70727 2.30066 25.70033 1.000 52.97626 119 PRO A C 1
ATOM 513 O O . PRO A 1 72 ? -1.59545 2.77115 24.97308 1.000 50.36354 119 PRO A O 1
ATOM 517 N N . TRP A 1 73 ? -0.76637 1.06227 26.17545 1.000 50.77621 120 TRP A N 1
ATOM 518 C CA . TRP A 1 73 ? -1.83738 0.14585 25.80924 1.000 49.76922 120 TRP A CA 1
ATOM 519 C C . TRP A 1 73 ? -2.94526 0.08686 26.84855 1.000 48.39889 120 TRP A C 1
ATOM 520 O O . TRP A 1 73 ? -3.88230 -0.69896 26.68730 1.000 41.83976 120 TRP A O 1
ATOM 531 N N . VAL A 1 74 ? -2.86040 0.88953 27.90898 1.000 47.28183 121 VAL A N 1
ATOM 532 C CA . VAL A 1 74 ? -3.94628 1.03439 28.86944 1.000 48.54790 121 VAL A CA 1
ATOM 533 C C . VAL A 1 74 ? -4.57719 2.41847 28.73195 1.000 45.98903 121 VAL A C 1
ATOM 534 O O . VAL A 1 74 ? -3.87262 3.42057 28.57080 1.000 47.48328 121 VAL A O 1
ATOM 538 N N . ILE A 1 75 ? -5.90964 2.45693 28.81827 1.000 45.54290 122 ILE A N 1
ATOM 539 C CA . ILE A 1 75 ? -6.68864 3.69275 28.79375 1.000 43.88539 122 ILE A CA 1
ATOM 540 C C . ILE A 1 75 ? -6.10594 4.73426 29.76019 1.000 48.46487 122 ILE A C 1
ATOM 541 O O . ILE A 1 75 ? -5.72020 4.41879 30.89681 1.000 46.03403 122 ILE A O 1
ATOM 546 N N . ASN A 1 76 ? -6.00727 5.98334 29.28375 1.000 45.31675 123 ASN A N 1
ATOM 547 C CA . ASN A 1 76 ? -5.48180 7.09642 30.07883 1.000 43.94458 123 ASN A CA 1
ATOM 548 C C . ASN A 1 76 ? -6.54729 7.69422 31.00210 1.000 47.22990 123 ASN A C 1
ATOM 549 O O . ASN A 1 76 ? -7.74144 7.77627 30.66354 1.000 47.36870 123 ASN A O 1
ATOM 554 N N . LEU A 1 77 ? -6.11978 8.09584 32.19359 1.000 45.93279 124 LEU A N 1
ATOM 555 C CA . LEU A 1 77 ? -6.98830 8.83506 33.09651 1.000 46.53490 124 LEU A CA 1
ATOM 556 C C . LEU A 1 77 ? -6.58573 10.30361 33.01263 1.000 46.47087 124 LEU A C 1
ATOM 557 O O . LEU A 1 77 ? -5.42488 10.64531 33.27158 1.000 42.60628 124 LEU A O 1
ATOM 562 N N . HIS A 1 78 ? -7.54484 11.15109 32.62494 1.000 47.15840 125 HIS A N 1
ATOM 563 C CA . HIS A 1 78 ? -7.37449 12.59387 32.48777 1.000 45.71265 125 HIS A CA 1
ATOM 564 C C . HIS A 1 78 ? -7.69760 13.35559 33.77372 1.000 47.00076 125 HIS A C 1
ATOM 565 O O . HIS A 1 78 ? -6.85168 14.08677 34.28542 1.000 46.53642 125 HIS A O 1
ATOM 572 N N . GLU A 1 79 ? -8.90389 13.18791 34.32107 1.000 46.77434 126 GLU A N 1
ATOM 573 C CA . GLU A 1 79 ? -9.28657 13.96934 35.49189 1.000 48.30566 126 GLU A CA 1
ATOM 574 C C . GLU A 1 79 ? -10.22968 13.16167 36.37269 1.000 47.13979 126 GLU A C 1
ATOM 575 O O . GLU A 1 79 ? -10.93888 12.26168 35.90328 1.000 47.18230 126 GLU A O 1
ATOM 581 N N . VAL A 1 80 ? -10.29044 13.54034 37.64921 1.000 47.87096 127 VAL A N 1
ATOM 582 C CA . VAL A 1 80 ? -11.23620 12.94822 38.58943 1.000 51.31302 127 VAL A CA 1
ATOM 583 C C . VAL A 1 80 ? -12.09797 14.03729 39.22484 1.000 54.05937 127 VAL A C 1
ATOM 584 O O . VAL A 1 80 ? -11.58007 15.03194 39.74682 1.000 54.66369 127 VAL A O 1
ATOM 588 N N . TYR A 1 81 ? -13.40489 13.80911 39.24141 1.000 54.17786 128 TYR A N 1
ATOM 589 C CA . TYR A 1 81 ? -14.36225 14.64814 39.93635 1.000 54.29841 128 TYR A CA 1
ATOM 590 C C . TYR A 1 81 ? -15.06224 13.85825 41.03432 1.000 57.85967 128 TYR A C 1
ATOM 591 O O . TYR A 1 81 ? -15.09639 12.61543 41.03899 1.000 54.52914 128 TYR A O 1
ATOM 600 N N . GLU A 1 82 ? -15.63546 14.59857 41.97224 1.000 55.51060 129 GLU A N 1
ATOM 601 C CA . GLU A 1 82 ? -16.35406 13.96547 43.06171 1.000 59.64097 129 GLU A CA 1
ATOM 602 C C . GLU A 1 82 ? -17.54761 14.83792 43.43089 1.000 60.15043 129 GLU A C 1
ATOM 603 O O . GLU A 1 82 ? -17.47297 16.06775 43.36259 1.000 62.18831 129 GLU A O 1
ATOM 609 N N . THR A 1 83 ? -18.65880 14.18731 43.76842 1.000 61.57140 130 THR A N 1
ATOM 610 C CA . THR A 1 83 ? -19.83480 14.84088 44.32864 1.000 61.12144 130 THR A CA 1
ATOM 611 C C . THR A 1 83 ? -20.25814 14.09702 45.59045 1.000 66.35611 130 THR A C 1
ATOM 612 O O . THR A 1 83 ? -19.54603 13.19350 46.06313 1.000 63.71039 130 THR A O 1
ATOM 616 N N . ALA A 1 84 ? -21.41276 14.47273 46.14424 1.000 64.70612 131 ALA A N 1
ATOM 617 C CA . ALA A 1 84 ? -21.88554 13.83840 47.36791 1.000 60.13288 131 ALA A CA 1
ATOM 618 C C . ALA A 1 84 ? -22.02150 12.33611 47.19718 1.000 64.69623 131 ALA A C 1
ATOM 619 O O . ALA A 1 84 ? -21.72539 11.57410 48.12122 1.000 67.00936 131 ALA A O 1
ATOM 621 N N . SER A 1 85 ? -22.44367 11.88178 46.01854 1.000 64.75532 132 SER A N 1
ATOM 622 C CA . SER A 1 85 ? -22.68422 10.46266 45.80151 1.000 65.56146 132 SER A CA 1
ATOM 623 C C . SER A 1 85 ? -21.83862 9.83311 44.70481 1.000 67.26683 132 SER A C 1
ATOM 624 O O . SER A 1 85 ? -21.81835 8.59875 44.59689 1.000 68.86818 132 SER A O 1
ATOM 627 N N . GLU A 1 86 ? -21.15984 10.62096 43.88132 1.000 62.51868 133 GLU A N 1
ATOM 628 C CA . GLU A 1 86 ? -20.44356 10.06463 42.74841 1.000 61.30851 133 GLU A CA 1
ATOM 629 C C . GLU A 1 86 ? -18.99468 10.52009 42.73594 1.000 62.11900 133 GLU A C 1
ATOM 630 O O . GLU A 1 86 ? -18.63794 11.59922 43.22732 1.000 61.72046 133 GLU A O 1
ATOM 636 N N . MET A 1 87 ? -18.16751 9.66840 42.16127 1.000 57.90723 134 MET A N 1
ATOM 637 C CA . MET A 1 87 ? -16.85318 10.03868 41.68908 1.000 56.19504 134 MET A CA 1
ATOM 638 C C . MET A 1 87 ? -16.87525 9.84824 40.18486 1.000 54.08171 134 MET A C 1
ATOM 639 O O . MET A 1 87 ? -17.53412 8.92738 39.69336 1.000 53.76223 134 MET A O 1
ATOM 644 N N . ILE A 1 88 ? -16.24967 10.77109 39.44896 1.000 51.49738 135 ILE A N 1
ATOM 645 C CA . ILE A 1 88 ? -16.27865 10.74817 37.98804 1.000 51.31074 135 ILE A CA 1
ATOM 646 C C . ILE A 1 88 ? -14.84695 10.61664 37.48024 1.000 50.17303 135 ILE A C 1
ATOM 647 O O . ILE A 1 88 ? -13.99525 11.47412 37.75086 1.000 49.25302 135 ILE A O 1
ATOM 652 N N . LEU A 1 89 ? -14.58074 9.54137 36.76622 1.000 49.13748 136 LEU A N 1
ATOM 653 C CA . LEU A 1 89 ? -13.28158 9.30289 36.15728 1.000 46.41824 136 LEU A CA 1
ATOM 654 C C . LEU A 1 89 ? -13.39135 9.76506 34.71740 1.000 47.93404 136 LEU A C 1
ATOM 655 O O . LEU A 1 89 ? -14.11348 9.15926 33.92187 1.000 50.52555 136 LEU A O 1
ATOM 660 N N . VAL A 1 90 ? -12.71905 10.86065 34.38420 1.000 47.75092 137 VAL A N 1
ATOM 661 C CA . VAL A 1 90 ? -12.75016 11.35506 33.01256 1.000 48.28890 137 VAL A CA 1
ATOM 662 C C . VAL A 1 90 ? -11.67767 10.60280 32.23339 1.000 46.79222 137 VAL A C 1
ATOM 663 O O . VAL A 1 90 ? -10.47789 10.83524 32.41014 1.000 46.45673 137 VAL A O 1
ATOM 667 N N . LEU A 1 91 ? -12.09555 9.69613 31.37545 1.000 48.24028 138 LEU A N 1
ATOM 668 C CA . LEU A 1 91 ? -11.13880 8.81144 30.73784 1.000 46.30962 138 LEU A CA 1
ATOM 669 C C . LEU A 1 91 ? -10.87380 9.21843 29.30595 1.000 48.09359 138 LEU A C 1
ATOM 670 O O . LEU A 1 91 ? -11.66866 9.91312 28.66788 1.000 48.32480 138 LEU A O 1
ATOM 675 N N . GLU A 1 92 ? -9.74750 8.72843 28.79502 1.000 50.16608 139 GLU A N 1
ATOM 676 C CA . GLU A 1 92 ? -9.43796 8.83262 27.37060 1.000 54.22027 139 GLU A CA 1
ATOM 677 C C . GLU A 1 92 ? -10.48007 8.08161 26.54458 1.000 53.09985 139 GLU A C 1
ATOM 678 O O . GLU A 1 92 ? -10.95559 7.01288 26.93462 1.000 46.70872 139 GLU A O 1
ATOM 684 N N . TYR A 1 93 ? -10.84734 8.66831 25.40735 1.000 54.92663 140 TYR A N 1
ATOM 685 C CA . TYR A 1 93 ? -11.86704 8.12246 24.52700 1.000 55.66869 140 TYR A CA 1
ATOM 686 C C . TYR A 1 93 ? -11.21908 7.30104 23.40892 1.000 55.79147 140 TYR A C 1
ATOM 687 O O . TYR A 1 93 ? -10.41533 7.82560 22.63379 1.000 57.55163 140 TYR A O 1
ATOM 696 N N . ALA A 1 94 ? -11.59731 6.03753 23.29126 1.000 54.54122 141 ALA A N 1
ATOM 697 C CA . ALA A 1 94 ? -11.01450 5.13899 22.27774 1.000 57.01981 141 ALA A CA 1
ATOM 698 C C . ALA A 1 94 ? -12.01138 5.01874 21.12803 1.000 59.57604 141 ALA A C 1
ATOM 699 O O . ALA A 1 94 ? -12.96091 4.23264 21.21265 1.000 57.17102 141 ALA A O 1
ATOM 701 N N . ALA A 1 95 ? -11.80579 5.80054 20.05059 1.000 59.07850 142 ALA A N 1
ATOM 702 C CA . ALA A 1 95 ? -12.87206 5.95665 19.06618 1.000 58.94814 142 ALA A CA 1
ATOM 703 C C . ALA A 1 95 ? -13.28592 4.64169 18.40058 1.000 57.46901 142 ALA A C 1
ATOM 704 O O . ALA A 1 95 ? -14.36199 4.58840 17.80536 1.000 61.51576 142 ALA A O 1
ATOM 706 N N . GLY A 1 96 ? -12.49967 3.57193 18.49879 1.000 60.00992 143 GLY A N 1
ATOM 707 C CA . GLY A 1 96 ? -12.90951 2.33670 17.83741 1.000 61.21101 143 GLY A CA 1
ATOM 708 C C . GLY A 1 96 ? -13.90902 1.47205 18.59108 1.000 57.12986 143 GLY A C 1
ATOM 709 O O . GLY A 1 96 ? -14.53116 0.59031 17.99293 1.000 59.14466 143 GLY A O 1
ATOM 710 N N . GLY A 1 97 ? -14.07100 1.66959 19.87036 1.000 56.82040 144 GLY A N 1
ATOM 711 C CA . GLY A 1 97 ? -14.96273 0.73631 20.51324 1.000 61.35869 144 GLY A CA 1
ATOM 712 C C . GLY A 1 97 ? -14.33636 -0.63466 20.73514 1.000 57.70667 144 GLY A C 1
ATOM 713 O O . GLY A 1 97 ? -13.13188 -0.84159 20.60201 1.000 55.32924 144 GLY A O 1
ATOM 714 N N . GLU A 1 98 ? -15.20084 -1.57214 21.12175 1.000 58.73144 145 GLU A N 1
ATOM 715 C CA . GLU A 1 98 ? -14.77905 -2.93034 21.44679 1.000 62.83793 145 GLU A CA 1
ATOM 716 C C . GLU A 1 98 ? -14.20429 -3.65516 20.23667 1.000 65.11831 145 GLU A C 1
ATOM 717 O O . GLU A 1 98 ? -14.62825 -3.43033 19.09734 1.000 64.62471 145 GLU A O 1
ATOM 723 N N . ILE A 1 99 ? -13.26529 -4.58077 20.49866 1.000 69.94200 146 ILE A N 1
ATOM 724 C CA . ILE A 1 99 ? -12.72142 -5.39864 19.41019 1.000 71.93101 146 ILE A CA 1
ATOM 725 C C . ILE A 1 99 ? -13.82263 -6.21409 18.74660 1.000 76.78986 146 ILE A C 1
ATOM 726 O O . ILE A 1 99 ? -13.79105 -6.43317 17.53016 1.000 81.10445 146 ILE A O 1
ATOM 731 N N . PHE A 1 100 ? -14.78913 -6.70437 19.52995 1.000 71.66311 147 PHE A N 1
ATOM 732 C CA . PHE A 1 100 ? -16.02470 -7.25151 18.96356 1.000 76.50970 147 PHE A CA 1
ATOM 733 C C . PHE A 1 100 ? -17.04284 -7.56437 20.06592 1.000 78.81127 147 PHE A C 1
ATOM 734 O O . PHE A 1 100 ? -18.22142 -7.82713 19.77362 1.000 88.35322 147 PHE A O 1
ATOM 742 N N . ALA A 1 110 ? -15.12050 -13.71258 11.97268 1.000 95.40859 157 ALA A N 1
ATOM 743 C CA . ALA A 1 110 ? -13.75169 -14.01628 12.40979 1.000 93.22542 157 ALA A CA 1
ATOM 744 C C . ALA A 1 110 ? -12.71842 -13.08073 11.75813 1.000 93.52793 157 ALA A C 1
ATOM 745 O O . ALA A 1 110 ? -12.79386 -12.80151 10.55782 1.000 94.41806 157 ALA A O 1
ATOM 747 N N . PHE A 1 111 ? -11.76451 -12.59690 12.55950 1.000 80.55341 158 PHE A N 1
ATOM 748 C CA . PHE A 1 111 ? -10.71009 -11.73476 12.05248 1.000 73.21296 158 PHE A CA 1
ATOM 749 C C . PHE A 1 111 ? -9.80844 -12.50694 11.10850 1.000 70.78172 158 PHE A C 1
ATOM 750 O O . PHE A 1 111 ? -9.81483 -13.73067 11.07359 1.000 78.94959 158 PHE A O 1
ATOM 758 N N . LYS A 1 112 ? -8.98794 -11.77883 10.36454 1.000 71.96063 159 LYS A N 1
ATOM 759 C CA . LYS A 1 112 ? -7.92421 -12.40847 9.59602 1.000 69.47534 159 LYS A CA 1
ATOM 760 C C . LYS A 1 112 ? -6.73273 -12.66166 10.51195 1.000 68.37769 159 LYS A C 1
ATOM 761 O O . LYS A 1 112 ? -6.45157 -11.86401 11.41232 1.000 69.25174 159 LYS A O 1
ATOM 763 N N . GLU A 1 113 ? -6.03484 -13.78676 10.29051 1.000 71.55119 160 GLU A N 1
ATOM 764 C CA . GLU A 1 113 ? -4.95675 -14.18810 11.20072 1.000 65.84388 160 GLU A CA 1
ATOM 765 C C . GLU A 1 113 ? -3.94395 -13.06147 11.39135 1.000 63.51975 160 GLU A C 1
ATOM 766 O O . GLU A 1 113 ? -3.43255 -12.85426 12.49727 1.000 61.57446 160 GLU A O 1
ATOM 772 N N . LYS A 1 114 ? -3.68190 -12.29236 10.32624 1.000 65.38531 161 LYS A N 1
ATOM 773 C CA . LYS A 1 114 ? -2.67652 -11.23699 10.37377 1.000 63.33238 161 LYS A CA 1
ATOM 774 C C . LYS A 1 114 ? -3.10323 -10.09406 11.29356 1.000 64.47082 161 LYS A C 1
ATOM 775 O O . LYS A 1 114 ? -2.25867 -9.51541 11.99396 1.000 62.30538 161 LYS A O 1
ATOM 777 N N . ASP A 1 115 ? -4.40713 -9.75100 11.31109 1.000 63.07812 162 ASP A N 1
ATOM 778 C CA . ASP A 1 115 ? -4.89341 -8.74039 12.25060 1.000 60.63854 162 ASP A CA 1
ATOM 779 C C . ASP A 1 115 ? -4.70208 -9.20650 13.68250 1.000 60.53755 162 ASP A C 1
ATOM 780 O O . ASP A 1 115 ? -4.27759 -8.43061 14.54972 1.000 58.48000 162 ASP A O 1
ATOM 785 N N . VAL A 1 116 ? -5.04939 -10.46787 13.95787 1.000 64.10405 163 VAL A N 1
ATOM 786 C CA . VAL A 1 116 ? -4.93477 -10.99108 15.31596 1.000 61.67362 163 VAL A CA 1
ATOM 787 C C . VAL A 1 116 ? -3.47637 -10.93850 15.78434 1.000 57.66160 163 VAL A C 1
ATOM 788 O O . VAL A 1 116 ? -3.19916 -10.51126 16.90695 1.000 57.13604 163 VAL A O 1
ATOM 792 N N . GLN A 1 117 ? -2.52284 -11.32517 14.92349 1.000 56.17743 164 GLN A N 1
ATOM 793 C CA . GLN A 1 117 ? -1.09341 -11.20569 15.25792 1.000 59.31249 164 GLN A CA 1
ATOM 794 C C . GLN A 1 117 ? -0.71147 -9.78517 15.69709 1.000 58.47265 164 GLN A C 1
ATOM 795 O O . GLN A 1 117 ? -0.08327 -9.59653 16.74806 1.000 58.65213 164 GLN A O 1
ATOM 801 N N . ARG A 1 118 ? -1.05314 -8.77479 14.88573 1.000 54.53894 165 ARG A N 1
ATOM 802 C CA . ARG A 1 118 ? -0.70305 -7.39767 15.22772 1.000 57.82398 165 ARG A CA 1
ATOM 803 C C . ARG A 1 118 ? -1.39362 -6.94421 16.50207 1.000 57.57407 165 ARG A C 1
ATOM 804 O O . ARG A 1 118 ? -0.77323 -6.28919 17.34804 1.000 57.93528 165 ARG A O 1
ATOM 812 N N . LEU A 1 119 ? -2.68810 -7.25986 16.64957 1.000 57.55348 166 LEU A N 1
ATOM 813 C CA . LEU A 1 119 ? -3.43990 -6.78344 17.81551 1.000 57.63290 166 LEU A CA 1
ATOM 814 C C . LEU A 1 119 ? -3.03190 -7.52439 19.07511 1.000 55.49550 166 LEU A C 1
ATOM 815 O O . LEU A 1 119 ? -2.92532 -6.90967 20.14991 1.000 51.49765 166 LEU A O 1
ATOM 820 N N . MET A 1 120 ? -2.81940 -8.85223 18.95386 1.000 51.43824 167 MET A N 1
ATOM 821 C CA . MET A 1 120 ? -2.46110 -9.69372 20.09923 1.000 53.36481 167 MET A CA 1
ATOM 822 C C . MET A 1 120 ? -1.09604 -9.32215 20.65308 1.000 52.96195 167 MET A C 1
ATOM 823 O O . MET A 1 120 ? -0.86733 -9.40759 21.86041 1.000 51.02169 167 MET A O 1
ATOM 828 N N . ARG A 1 121 ? -0.17916 -8.89963 19.78567 1.000 56.16217 168 ARG A N 1
ATOM 829 C CA . ARG A 1 121 ? 1.10622 -8.40920 20.26173 1.000 56.39704 168 ARG A CA 1
ATOM 830 C C . ARG A 1 121 ? 0.92855 -7.13589 21.09274 1.000 50.19038 168 ARG A C 1
ATOM 831 O O . ARG A 1 121 ? 1.50290 -7.00422 22.18042 1.000 50.80515 168 ARG A O 1
ATOM 839 N N . GLN A 1 122 ? 0.05973 -6.23083 20.65103 1.000 51.99327 169 GLN A N 1
ATOM 840 C CA . GLN A 1 122 ? -0.23835 -5.05205 21.46127 1.000 51.16577 169 GLN A CA 1
ATOM 841 C C . GLN A 1 122 ? -0.83652 -5.44888 22.80213 1.000 52.40183 169 GLN A C 1
ATOM 842 O O . GLN A 1 122 ? -0.37508 -4.98503 23.85270 1.000 53.71410 169 GLN A O 1
ATOM 848 N N . ILE A 1 123 ? -1.85386 -6.32882 22.79135 1.000 53.21627 170 ILE A N 1
ATOM 849 C CA . ILE A 1 123 ? -2.50910 -6.75362 24.03813 1.000 49.18612 170 ILE A CA 1
ATOM 850 C C . ILE A 1 123 ? -1.48631 -7.33527 25.01287 1.000 49.21326 170 ILE A C 1
ATOM 851 O O . ILE A 1 123 ? -1.50005 -7.04536 26.21707 1.000 46.90096 170 ILE A O 1
ATOM 856 N N . LEU A 1 124 ? -0.60370 -8.19006 24.49925 1.000 44.26140 171 LEU A N 1
ATOM 857 C CA . LEU A 1 124 ? 0.40722 -8.81894 25.33093 1.000 48.81487 171 LEU A CA 1
ATOM 858 C C . LEU A 1 124 ? 1.41266 -7.80754 25.89353 1.000 52.88969 171 LEU A C 1
ATOM 859 O O . LEU A 1 124 ? 1.86375 -7.97264 27.03616 1.000 52.48462 171 LEU A O 1
ATOM 864 N N . GLU A 1 125 ? 1.79255 -6.76359 25.12060 1.000 50.68030 172 GLU A N 1
ATOM 865 C CA . GLU A 1 125 ? 2.62973 -5.69903 25.69490 1.000 52.82578 172 GLU A CA 1
ATOM 866 C C . GLU A 1 125 ? 1.92244 -5.00247 26.85416 1.000 51.59047 172 GLU A C 1
ATOM 867 O O . GLU A 1 125 ? 2.52628 -4.77228 27.91372 1.000 51.96069 172 GLU A O 1
ATOM 873 N N . GLY A 1 126 ? 0.64334 -4.65424 26.67909 1.000 46.99166 173 GLY A N 1
ATOM 874 C CA . GLY A 1 126 ? -0.09767 -4.05734 27.78358 1.000 48.60952 173 GLY A CA 1
ATOM 875 C C . GLY A 1 126 ? -0.16709 -4.96238 29.00606 1.000 51.35412 173 GLY A C 1
ATOM 876 O O . GLY A 1 126 ? 0.09345 -4.53766 30.13948 1.000 48.30786 173 GLY A O 1
ATOM 877 N N . VAL A 1 127 ? -0.49089 -6.23610 28.78770 1.000 51.73889 174 VAL A N 1
ATOM 878 C CA . VAL A 1 127 ? -0.61983 -7.16918 29.90068 1.000 53.10611 174 VAL A CA 1
ATOM 879 C C . VAL A 1 127 ? 0.73580 -7.42730 30.53594 1.000 50.18703 174 VAL A C 1
ATOM 880 O O . VAL A 1 127 ? 0.87878 -7.44552 31.77003 1.000 48.30305 174 VAL A O 1
ATOM 884 N N . HIS A 1 128 ? 1.74766 -7.66113 29.70028 1.000 51.19052 175 HIS A N 1
ATOM 885 C CA . HIS A 1 128 ? 3.09774 -7.82039 30.22193 1.000 51.13947 175 HIS A CA 1
ATOM 886 C C . HIS A 1 128 ? 3.48761 -6.67269 31.15036 1.000 54.04218 175 HIS A C 1
ATOM 887 O O . HIS A 1 128 ? 4.04680 -6.89672 32.23104 1.000 55.47864 175 HIS A O 1
ATOM 894 N N . PHE A 1 129 ? 3.17513 -5.43766 30.77044 1.000 54.67979 176 PHE A N 1
ATOM 895 C CA . PHE A 1 129 ? 3.58763 -4.33610 31.62138 1.000 57.13060 176 PHE A CA 1
ATOM 896 C C . PHE A 1 129 ? 2.72043 -4.20978 32.86781 1.000 56.34409 176 PHE A C 1
ATOM 897 O O . PHE A 1 129 ? 3.19241 -3.70412 33.89384 1.000 59.61116 176 PHE A O 1
ATOM 905 N N . LEU A 1 130 ? 1.47618 -4.67522 32.83119 1.000 53.49729 177 LEU A N 1
ATOM 906 C CA . LEU A 1 130 ? 0.73261 -4.79934 34.07868 1.000 53.52600 177 LEU A CA 1
ATOM 907 C C . LEU A 1 130 ? 1.38164 -5.83814 34.99000 1.000 56.24576 177 LEU A C 1
ATOM 908 O O . LEU A 1 130 ? 1.58796 -5.60119 36.18569 1.000 56.28456 177 LEU A O 1
ATOM 913 N N . HIS A 1 131 ? 1.69456 -7.00708 34.44236 1.000 51.82365 178 HIS A N 1
ATOM 914 C CA . HIS A 1 131 ? 2.30295 -8.04479 35.25965 1.000 58.44794 178 HIS A CA 1
ATOM 915 C C . HIS A 1 131 ? 3.63387 -7.58759 35.80351 1.000 60.61054 178 HIS A C 1
ATOM 916 O O . HIS A 1 131 ? 3.95753 -7.84214 36.96711 1.000 62.91970 178 HIS A O 1
ATOM 923 N N . THR A 1 132 ? 4.39575 -6.87388 34.97700 1.000 65.89344 179 THR A N 1
ATOM 924 C CA . THR A 1 132 ? 5.61030 -6.20032 35.41620 1.000 66.49771 179 THR A CA 1
ATOM 925 C C . THR A 1 132 ? 5.36301 -5.36980 36.66735 1.000 64.14589 179 THR A C 1
ATOM 926 O O . THR A 1 132 ? 6.24171 -5.26247 37.52551 1.000 63.73413 179 THR A O 1
ATOM 930 N N . ARG A 1 133 ? 4.15650 -4.83298 36.82014 1.000 62.19055 180 ARG A N 1
ATOM 931 C CA . ARG A 1 133 ? 3.83024 -3.97461 37.95271 1.000 65.37771 180 ARG A CA 1
ATOM 932 C C . ARG A 1 133 ? 3.00006 -4.69411 39.01402 1.000 65.45219 180 ARG A C 1
ATOM 933 O O . ARG A 1 133 ? 2.43775 -4.03619 39.89911 1.000 62.00522 180 ARG A O 1
ATOM 941 N N . ASP A 1 134 ? 2.94800 -6.03458 38.95396 1.000 63.14796 181 ASP A N 1
ATOM 942 C CA . ASP A 1 134 ? 2.25252 -6.90441 39.90249 1.000 62.13410 181 ASP A CA 1
ATOM 943 C C . ASP A 1 134 ? 0.73456 -6.76367 39.86231 1.000 61.93162 181 ASP A C 1
ATOM 944 O O . ASP A 1 134 ? 0.04624 -7.16778 40.81085 1.000 60.99042 181 ASP A O 1
ATOM 949 N N . VAL A 1 135 ? 0.19340 -6.22175 38.78083 1.000 58.93536 182 VAL A N 1
ATOM 950 C CA . VAL A 1 135 ? -1.24553 -6.09378 38.59788 1.000 60.37055 182 VAL A CA 1
ATOM 951 C C . VAL A 1 135 ? -1.71752 -7.29132 37.78232 1.000 59.23029 182 VAL A C 1
ATOM 952 O O . VAL A 1 135 ? -1.14385 -7.58995 36.72132 1.000 53.38258 182 VAL A O 1
ATOM 956 N N . VAL A 1 136 ? -2.74500 -7.98717 38.27920 1.000 55.05251 183 VAL A N 1
ATOM 957 C CA . VAL A 1 136 ? -3.48756 -8.96632 37.48965 1.000 55.09015 183 VAL A CA 1
ATOM 958 C C . VAL A 1 136 ? -4.82299 -8.32628 37.10608 1.000 53.83314 183 VAL A C 1
ATOM 959 O O . VAL A 1 136 ? -5.56365 -7.82701 37.96804 1.000 52.59466 183 VAL A O 1
ATOM 963 N N . HIS A 1 137 ? -5.11045 -8.29175 35.80491 1.000 52.50822 184 HIS A N 1
ATOM 964 C CA . HIS A 1 137 ? -6.32401 -7.62567 35.35427 1.000 48.77704 184 HIS A CA 1
ATOM 965 C C . HIS A 1 137 ? -7.56804 -8.37378 35.81437 1.000 52.14380 184 HIS A C 1
ATOM 966 O O . HIS A 1 137 ? -8.45468 -7.78913 36.44523 1.000 52.40119 184 HIS A O 1
ATOM 973 N N . LEU A 1 138 ? -7.68429 -9.65396 35.44105 1.000 50.44880 185 LEU A N 1
ATOM 974 C CA . LEU A 1 138 ? -8.69688 -10.58352 35.92467 1.000 50.33216 185 LEU A CA 1
ATOM 975 C C . LEU A 1 138 ? -10.03655 -10.43601 35.21654 1.000 51.05442 185 LEU A C 1
ATOM 976 O O . LEU A 1 138 ? -10.99757 -11.03923 35.64367 1.000 54.53341 185 LEU A O 1
ATOM 981 N N . ASP A 1 139 ? -10.11571 -9.67410 34.13754 1.000 46.46929 186 ASP A N 1
ATOM 982 C CA . ASP A 1 139 ? -11.35846 -9.54656 33.38766 1.000 49.60614 186 ASP A CA 1
ATOM 983 C C . ASP A 1 139 ? -11.06712 -9.26194 31.90390 1.000 51.80588 186 ASP A C 1
ATOM 984 O O . ASP A 1 139 ? -11.81820 -8.53246 31.24836 1.000 50.90469 186 ASP A O 1
ATOM 989 N N . LEU A 1 140 ? -9.98178 -9.82986 31.37828 1.000 48.17069 187 LEU A N 1
ATOM 990 C CA . LEU A 1 140 ? -9.60282 -9.73373 29.97964 1.000 45.90506 187 LEU A CA 1
ATOM 991 C C . LEU A 1 140 ? -10.61246 -10.48269 29.11782 1.000 49.77153 187 LEU A C 1
ATOM 992 O O . LEU A 1 140 ? -10.64103 -11.71120 29.10061 1.000 54.08460 187 LEU A O 1
ATOM 997 N N . LYS A 1 141 ? -11.43471 -9.74371 28.39922 1.000 48.28514 188 LYS A N 1
ATOM 998 C CA . LYS A 1 141 ? -12.45823 -10.28935 27.52779 1.000 53.89098 188 LYS A CA 1
ATOM 999 C C . LYS A 1 141 ? -12.69096 -9.24621 26.45455 1.000 52.47232 188 LYS A C 1
ATOM 1000 O O . LYS A 1 141 ? -12.19762 -8.11778 26.57806 1.000 52.81967 188 LYS A O 1
ATOM 1006 N N . PRO A 1 142 ? -13.39365 -9.58699 25.36565 1.000 56.19246 189 PRO A N 1
ATOM 1007 C CA . PRO A 1 142 ? -13.50794 -8.61629 24.25780 1.000 57.79944 189 PRO A CA 1
ATOM 1008 C C . PRO A 1 142 ? -14.16081 -7.30081 24.66661 1.000 56.70727 189 PRO A C 1
ATOM 1009 O O . PRO A 1 142 ? -13.72404 -6.24133 24.21153 1.000 57.47600 189 PRO A O 1
ATOM 1013 N N . GLN A 1 143 ? -15.16807 -7.32929 25.54190 1.000 54.23525 190 GLN A N 1
ATOM 1014 C CA . GLN A 1 143 ? -15.81308 -6.09443 26.00192 1.000 57.23900 190 GLN A CA 1
ATOM 1015 C C . GLN A 1 143 ? -14.80143 -5.07938 26.54174 1.000 58.63860 190 GLN A C 1
ATOM 1016 O O . GLN A 1 143 ? -15.01023 -3.85815 26.43817 1.000 54.73406 190 GLN A O 1
ATOM 1022 N N . ASN A 1 144 ? -13.69004 -5.56239 27.09409 1.000 51.55817 191 ASN A N 1
ATOM 1023 C CA . ASN A 1 144 ? -12.73259 -4.70507 27.75453 1.000 53.43467 191 ASN A CA 1
ATOM 1024 C C . ASN A 1 144 ? -11.46883 -4.45073 26.94045 1.000 53.75600 191 ASN A C 1
ATOM 1025 O O . ASN A 1 144 ? -10.50636 -3.89911 27.48882 1.000 48.81517 191 ASN A O 1
ATOM 1030 N N . ILE A 1 145 ? -11.42062 -4.84935 25.67368 1.000 51.12605 192 ILE A N 1
ATOM 1031 C CA . ILE A 1 145 ? -10.28145 -4.51991 24.83122 1.000 54.82852 192 ILE A CA 1
ATOM 1032 C C . ILE A 1 145 ? -10.78803 -3.58233 23.74529 1.000 51.88435 192 ILE A C 1
ATOM 1033 O O . ILE A 1 145 ? -11.54167 -3.98572 22.85018 1.000 55.30389 192 ILE A O 1
ATOM 1038 N N . LEU A 1 146 ? -10.40782 -2.31604 23.84363 1.000 50.38790 193 LEU A N 1
ATOM 1039 C CA . LEU A 1 146 ? -10.89360 -1.31883 22.89946 1.000 54.56587 193 LEU A CA 1
ATOM 1040 C C . LEU A 1 146 ? -9.87063 -1.05921 21.79660 1.000 52.25604 193 LEU A C 1
ATOM 1041 O O . LEU A 1 146 ? -8.68628 -1.38340 21.91350 1.000 47.41464 193 LEU A O 1
ATOM 1046 N N . LEU A 1 147 ? -10.35529 -0.43744 20.72878 1.000 53.80515 194 LEU A N 1
ATOM 1047 C CA . LEU A 1 147 ? -9.55975 -0.03178 19.57894 1.000 56.97054 194 LEU A CA 1
ATOM 1048 C C . LEU A 1 147 ? -9.59497 1.48720 19.42458 1.000 57.97670 194 LEU A C 1
ATOM 1049 O O . LEU A 1 147 ? -10.60930 2.12858 19.69940 1.000 56.30298 194 LEU A O 1
ATOM 1054 N N . THR A 1 148 ? -8.47432 2.06507 18.98035 1.000 57.74179 195 THR A N 1
ATOM 1055 C CA . THR A 1 148 ? -8.44959 3.47916 18.63917 1.000 58.31849 195 THR A CA 1
ATOM 1056 C C . THR A 1 148 ? -9.12293 3.76711 17.30201 1.000 58.96386 195 THR A C 1
ATOM 1057 O O . THR A 1 148 ? -9.37806 4.93075 17.00659 1.000 59.94765 195 THR A O 1
ATOM 1061 N N . SER A 1 149 ? -9.41179 2.74939 16.49112 1.000 63.05032 196 SER A N 1
ATOM 1062 C CA . SER A 1 149 ? -10.15539 2.94041 15.24943 1.000 66.91446 196 SER A CA 1
ATOM 1063 C C . SER A 1 149 ? -10.72929 1.59251 14.83522 1.000 66.28927 196 SER A C 1
ATOM 1064 O O . SER A 1 149 ? -10.15258 0.54998 15.13338 1.000 66.12557 196 SER A O 1
ATOM 1066 N N . GLU A 1 150 ? -11.86167 1.61764 14.13342 1.000 72.93187 197 GLU A N 1
ATOM 1067 C CA . GLU A 1 150 ? -12.41921 0.37027 13.61823 1.000 76.06982 197 GLU A CA 1
ATOM 1068 C C . GLU A 1 150 ? -11.94669 0.06579 12.19793 1.000 78.63649 197 GLU A C 1
ATOM 1069 O O . GLU A 1 150 ? -11.52455 -1.05933 11.91314 1.000 80.89508 197 GLU A O 1
ATOM 1075 N N . SER A 1 151 ? -12.01880 1.03879 11.29756 1.000 75.30435 198 SER A N 1
ATOM 1076 C CA . SER A 1 151 ? -11.57716 0.86570 9.91265 1.000 80.67143 198 SER A CA 1
ATOM 1077 C C . SER A 1 151 ? -10.63847 2.01066 9.55961 1.000 77.09824 198 SER A C 1
ATOM 1078 O O . SER A 1 151 ? -11.09242 3.17173 9.49272 1.000 78.43695 198 SER A O 1
ATOM 1080 N N . PRO A 1 152 ? -9.32984 1.75836 9.36580 1.000 75.79726 199 PRO A N 1
ATOM 1081 C CA . PRO A 1 152 ? -8.65984 0.46197 9.57415 1.000 74.82848 199 PRO A CA 1
ATOM 1082 C C . PRO A 1 152 ? -8.58091 0.08397 11.04542 1.000 70.20105 199 PRO A C 1
ATOM 1083 O O . PRO A 1 152 ? -8.88390 0.93306 11.89055 1.000 71.31374 199 PRO A O 1
ATOM 1087 N N . LEU A 1 153 ? -8.20978 -1.16174 11.35034 1.000 73.04975 200 LEU A N 1
ATOM 1088 C CA . LEU A 1 153 ? -8.02996 -1.54812 12.74341 1.000 68.73478 200 LEU A CA 1
ATOM 1089 C C . LEU A 1 153 ? -6.92192 -0.71003 13.36076 1.000 64.62687 200 LEU A C 1
ATOM 1090 O O . LEU A 1 153 ? -5.81733 -0.60344 12.80998 1.000 65.10326 200 LEU A O 1
ATOM 1095 N N . GLY A 1 154 ? -7.23313 -0.09118 14.48544 1.000 61.39922 201 GLY A N 1
ATOM 1096 C CA . GLY A 1 154 ? -6.29628 0.75243 15.19312 1.000 63.28754 201 GLY A CA 1
ATOM 1097 C C . GLY A 1 154 ? -5.46833 -0.01390 16.19483 1.000 62.36375 201 GLY A C 1
ATOM 1098 O O . GLY A 1 154 ? -5.13217 -1.19005 15.99586 1.000 59.70814 201 GLY A O 1
ATOM 1099 N N . ASP A 1 155 ? -5.13969 0.67506 17.28747 1.000 58.44056 202 ASP A N 1
ATOM 1100 C CA . ASP A 1 155 ? -4.36050 0.15494 18.40418 1.000 56.92733 202 ASP A CA 1
ATOM 1101 C C . ASP A 1 155 ? -5.26576 -0.18324 19.59051 1.000 55.43901 202 ASP A C 1
ATOM 1102 O O . ASP A 1 155 ? -6.35302 0.38111 19.74385 1.000 52.03586 202 ASP A O 1
ATOM 1107 N N . ILE A 1 156 ? -4.80943 -1.10752 20.44942 1.000 52.39024 203 ILE A N 1
ATOM 1108 C CA . ILE A 1 156 ? -5.67656 -1.57003 21.52311 1.000 50.65982 203 ILE A CA 1
ATOM 1109 C C . ILE A 1 156 ? -5.50831 -0.68786 22.75729 1.000 49.78121 203 ILE A C 1
ATOM 1110 O O . ILE A 1 156 ? -4.43486 -0.14872 23.04234 1.000 44.35386 203 ILE A O 1
ATOM 1115 N N . LYS A 1 157 ? -6.60329 -0.56485 23.50850 1.000 47.83644 204 LYS A N 1
ATOM 1116 C CA . LYS A 1 157 ? -6.63004 0.04846 24.83074 1.000 46.67993 204 LYS A CA 1
ATOM 1117 C C . LYS A 1 157 ? -7.33606 -0.89874 25.78328 1.000 49.38121 204 LYS A C 1
ATOM 1118 O O . LYS A 1 157 ? -8.48089 -1.31548 25.52952 1.000 50.50309 204 LYS A O 1
ATOM 1124 N N . ILE A 1 158 ? -6.67723 -1.22697 26.87788 1.000 46.54229 205 ILE A N 1
ATOM 1125 C CA . ILE A 1 158 ? -7.29264 -2.06744 27.89798 1.000 48.85110 205 ILE A CA 1
ATOM 1126 C C . ILE A 1 158 ? -8.03772 -1.16062 28.86387 1.000 45.82681 205 ILE A C 1
ATOM 1127 O O . ILE A 1 158 ? -7.47790 -0.16442 29.33531 1.000 44.11044 205 ILE A O 1
ATOM 1132 N N . VAL A 1 159 ? -9.28891 -1.50252 29.17312 1.000 54.81628 206 VAL A N 1
ATOM 1133 C CA . VAL A 1 159 ? -10.08039 -0.73130 30.11775 1.000 52.81480 206 VAL A CA 1
ATOM 1134 C C . VAL A 1 159 ? -10.55706 -1.65539 31.23091 1.000 53.41937 206 VAL A C 1
ATOM 1135 O O . VAL A 1 159 ? -10.42517 -2.88099 31.15596 1.000 54.71814 206 VAL A O 1
ATOM 1139 N N . ASP A 1 160 ? -11.10892 -1.03899 32.27996 1.000 51.20486 207 ASP A N 1
ATOM 1140 C CA . ASP A 1 160 ? -11.87827 -1.71510 33.31307 1.000 51.17996 207 ASP A CA 1
ATOM 1141 C C . ASP A 1 160 ? -11.02487 -2.53692 34.25159 1.000 53.38180 207 ASP A C 1
ATOM 1142 O O . ASP A 1 160 ? -10.92308 -3.76312 34.13433 1.000 54.24449 207 ASP A O 1
ATOM 1147 N N . PHE A 1 161 ? -10.48832 -1.86673 35.25436 1.000 54.93930 208 PHE A N 1
ATOM 1148 C CA . PHE A 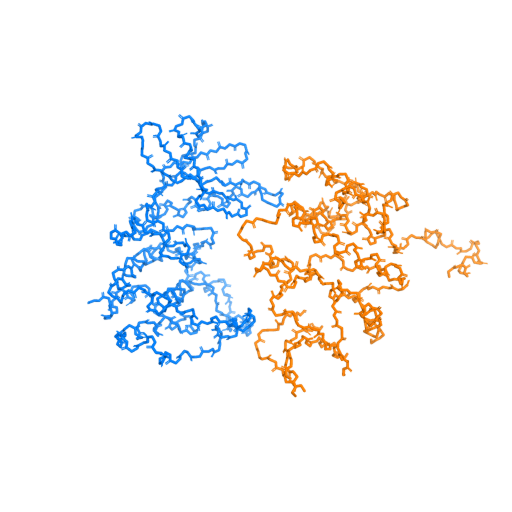1 161 ? -9.71666 -2.52106 36.27498 1.000 51.05118 208 PHE A CA 1
ATOM 1149 C C . PHE A 1 161 ? -10.53977 -2.81949 37.51485 1.000 51.29352 208 PHE A C 1
ATOM 1150 O O . PHE A 1 161 ? -9.96767 -3.04954 38.57889 1.000 51.74783 208 PHE A O 1
ATOM 1158 N N . GLY A 1 162 ? -11.86739 -2.93973 37.35994 1.000 52.85225 209 GLY A N 1
ATOM 1159 C CA . GLY A 1 162 ? -12.75126 -3.19740 38.49708 1.000 52.42077 209 GLY A CA 1
ATOM 1160 C C . GLY A 1 162 ? -12.48157 -4.48824 39.26198 1.000 53.31637 209 GLY A C 1
ATOM 1161 O O . GLY A 1 162 ? -12.67716 -4.53858 40.47746 1.000 53.98958 209 GLY A O 1
ATOM 1162 N N . LEU A 1 163 ? -12.05716 -5.56101 38.57591 1.000 53.91243 210 LEU A N 1
ATOM 1163 C CA . LEU A 1 163 ? -11.75037 -6.82038 39.27326 1.000 53.94455 210 LEU A CA 1
ATOM 1164 C C . LEU A 1 163 ? -10.24933 -7.00820 39.52333 1.000 54.21681 210 LEU A C 1
ATOM 1165 O O . LEU A 1 163 ? -9.82318 -8.07633 39.96715 1.000 56.01027 210 LEU A O 1
ATOM 1170 N N . SER A 1 164 ? -9.45144 -5.98220 39.27072 1.000 54.46266 211 SER A N 1
ATOM 1171 C CA . SER A 1 164 ? -8.00356 -6.09108 39.27263 1.000 53.38690 211 SER A CA 1
ATOM 1172 C C . SER A 1 164 ? -7.45318 -6.19288 40.68843 1.000 55.98650 211 SER A C 1
ATOM 1173 O O . SER A 1 164 ? -8.01917 -5.66033 41.63772 1.000 55.07992 211 SER A O 1
ATOM 1176 N N . ARG A 1 165 ? -6.32701 -6.88740 40.82288 1.000 55.08155 212 ARG A N 1
ATOM 1177 C CA . ARG A 1 165 ? -5.64849 -7.01235 42.09983 1.000 58.65941 212 ARG A CA 1
ATOM 1178 C C . ARG A 1 165 ? -4.15268 -6.80119 41.90889 1.000 59.43087 212 ARG A C 1
ATOM 1179 O O . ARG A 1 165 ? -3.58865 -7.08830 40.85161 1.000 59.31603 212 ARG A O 1
ATOM 1187 N N . ILE A 1 166 ? -3.52463 -6.26477 42.93843 1.000 62.56610 213 ILE A N 1
ATOM 1188 C CA . ILE A 1 166 ? -2.07677 -6.22717 43.04828 1.000 66.17234 213 ILE A CA 1
ATOM 1189 C C . ILE A 1 166 ? -1.66822 -7.41563 43.89954 1.000 66.22175 213 ILE A C 1
ATOM 1190 O O . ILE A 1 166 ? -2.13613 -7.55657 45.03241 1.000 71.61257 213 ILE A O 1
ATOM 1195 N N . LEU A 1 167 ? -0.86706 -8.30986 43.33034 1.000 70.65638 214 LEU A N 1
ATOM 1196 C CA . LEU A 1 167 ? -0.64916 -9.64263 43.88599 1.000 76.16736 214 LEU A CA 1
ATOM 1197 C C . LEU A 1 167 ? 0.66110 -9.69713 44.64979 1.000 81.03658 214 LEU A C 1
ATOM 1198 O O . LEU A 1 167 ? 1.64741 -9.06505 44.25806 1.000 82.51016 214 LEU A O 1
ATOM 1200 N N . LYS A 1 168 ? 0.66123 -10.46259 45.74063 1.000 91.24869 215 LYS A N 1
ATOM 1201 C CA . LYS A 1 168 ? 1.87563 -10.70197 46.50665 1.000 96.06467 215 LYS A CA 1
ATOM 1202 C C . LYS A 1 168 ? 2.84175 -11.57919 45.72136 1.000 99.28240 215 LYS A C 1
ATOM 1203 O O . LYS A 1 168 ? 2.44638 -12.40998 44.89526 1.000 98.04770 215 LYS A O 1
ATOM 1207 N N . ASN A 1 169 ? 4.12461 -11.37113 45.98243 1.000 107.69513 216 ASN A N 1
ATOM 1208 C CA . ASN A 1 169 ? 5.14837 -12.24180 45.44738 1.000 113.02805 216 ASN A CA 1
ATOM 1209 C C . ASN A 1 169 ? 5.01171 -13.64567 46.03332 1.000 120.98700 216 ASN A C 1
ATOM 1210 O O . ASN A 1 169 ? 4.37501 -13.85822 47.07008 1.000 121.71559 216 ASN A O 1
ATOM 1215 N N . SER A 1 170 ? 5.61947 -14.61643 45.34242 1.000 123.53815 217 SER A N 1
ATOM 1216 C CA . SER A 1 170 ? 5.64841 -15.98942 45.83880 1.000 127.00077 217 SER A CA 1
ATOM 1217 C C . SER A 1 170 ? 6.32212 -16.09333 47.20170 1.000 127.04971 217 SER A C 1
ATOM 1218 O O . SER A 1 170 ? 6.06857 -17.05529 47.93463 1.000 125.43245 217 SER A O 1
ATOM 1220 N N . GLU A 1 171 ? 7.17007 -15.12130 47.55285 1.000 131.51016 218 GLU A N 1
ATOM 1221 C CA . GLU A 1 171 ? 7.81034 -15.11277 48.86400 1.000 132.93817 218 GLU A CA 1
ATOM 1222 C C . GLU A 1 171 ? 6.80994 -14.79146 49.96855 1.000 131.56115 218 GLU A C 1
ATOM 1223 O O . GLU A 1 171 ? 6.86742 -15.38371 51.05507 1.000 128.94755 218 GLU A O 1
ATOM 1225 N N . GLU A 1 172 ? 5.90010 -13.83849 49.71833 1.000 139.33149 219 GLU A N 1
ATOM 1226 C CA . GLU A 1 172 ? 4.79080 -13.60663 50.63815 1.000 133.19273 219 GLU A CA 1
ATOM 1227 C C . GLU A 1 172 ? 3.76764 -14.73216 50.57773 1.000 130.38805 219 GLU A C 1
ATOM 1228 O O . GLU A 1 172 ? 3.04990 -14.95153 51.55994 1.000 129.40910 219 GLU A O 1
ATOM 1230 N N . LEU A 1 173 ? 3.69246 -15.45056 49.45061 1.000 128.95418 220 LEU A N 1
ATOM 1231 C CA . LEU A 1 173 ? 2.87982 -16.65941 49.37550 1.000 126.37001 220 LEU A CA 1
ATOM 1232 C C . LEU A 1 173 ? 3.52050 -17.83041 50.11797 1.000 128.39398 220 LEU A C 1
ATOM 1233 O O . LEU A 1 173 ? 2.81264 -18.76566 50.50864 1.000 123.19603 220 LEU A O 1
ATOM 1235 N N . ARG A 1 174 ? 4.84160 -17.79623 50.32296 1.000 131.29152 221 ARG A N 1
ATOM 1236 C CA . ARG A 1 174 ? 5.51190 -18.79323 51.15034 1.000 126.22194 221 ARG A CA 1
ATOM 1237 C C . ARG A 1 174 ? 5.33250 -18.51459 52.64021 1.000 124.40646 221 ARG A C 1
ATOM 1238 O O . ARG A 1 174 ? 5.25947 -19.45890 53.43503 1.000 123.09073 221 ARG A O 1
ATOM 1240 N N . GLU A 1 175 ? 5.26316 -17.23854 53.03946 1.000 125.47729 222 GLU A N 1
ATOM 1241 C CA . GLU A 1 175 ? 5.03502 -16.89898 54.44282 1.000 121.16413 222 GLU A CA 1
ATOM 1242 C C . GLU A 1 175 ? 3.57797 -17.12044 54.83421 1.000 118.21080 222 GLU A C 1
ATOM 1243 O O . GLU A 1 175 ? 3.29159 -17.69542 55.89194 1.000 114.76951 222 GLU A O 1
ATOM 1245 N N . ILE A 1 176 ? 2.64237 -16.67425 53.98973 1.000 122.37211 223 ILE A N 1
ATOM 1246 C CA . ILE A 1 176 ? 1.22880 -16.94343 54.23527 1.000 122.69050 223 ILE A CA 1
ATOM 1247 C C . ILE A 1 176 ? 0.92614 -18.43479 54.14678 1.000 122.21355 223 ILE A C 1
ATOM 1248 O O . ILE A 1 176 ? -0.11717 -18.88212 54.63388 1.000 121.27882 223 ILE A O 1
ATOM 1250 N N . MET A 1 177 ? 1.81774 -19.21789 53.53608 1.000 118.12933 224 MET A N 1
ATOM 1251 C CA . MET A 1 177 ? 1.67768 -20.67221 53.54140 1.000 115.67235 224 MET A CA 1
ATOM 1252 C C . MET A 1 177 ? 1.76764 -21.23536 54.95838 1.000 107.47933 224 MET A C 1
ATOM 1253 O O . MET A 1 177 ? 0.91505 -22.02492 55.38301 1.000 101.04474 224 MET A O 1
ATOM 1258 N N . GLY A 1 178 ? 2.79594 -20.84374 55.70263 1.000 108.34874 225 GLY A N 1
ATOM 1259 C CA . GLY A 1 178 ? 3.03724 -21.43480 56.99910 1.000 102.48539 225 GLY A CA 1
ATOM 1260 C C . GLY A 1 178 ? 3.83436 -22.72375 56.90158 1.000 94.69898 225 GLY A C 1
ATOM 1261 O O . GLY A 1 178 ? 4.14089 -23.22926 55.82212 1.000 93.97333 225 GLY A O 1
ATOM 1262 N N . THR A 1 179 ? 4.15290 -23.26786 58.07655 1.000 86.93302 226 THR A N 1
ATOM 1263 C CA . THR A 1 179 ? 5.10941 -24.36442 58.18663 1.000 86.23213 226 THR A CA 1
ATOM 1264 C C . THR A 1 179 ? 4.57945 -25.62012 57.49474 1.000 82.63423 226 THR A C 1
ATOM 1265 O O . THR A 1 179 ? 3.44188 -26.03796 57.75599 1.000 77.91438 226 THR A O 1
ATOM 1269 N N . PRO A 1 180 ? 5.39564 -26.27198 56.66327 1.000 84.49889 227 PRO A N 1
ATOM 1270 C CA . PRO A 1 180 ? 4.85614 -27.25215 55.69890 1.000 81.62979 227 PRO A CA 1
ATOM 1271 C C . PRO A 1 180 ? 4.19245 -28.48118 56.30800 1.000 78.12666 227 PRO A C 1
ATOM 1272 O O . PRO A 1 180 ? 3.13571 -28.89904 55.81492 1.000 76.29786 227 PRO A O 1
ATOM 1276 N N . GLU A 1 181 ? 4.75889 -29.08169 57.35575 1.000 72.84181 228 GLU A N 1
ATOM 1277 C CA . GLU A 1 181 ? 4.14331 -30.30384 57.86151 1.000 69.60619 228 GLU A CA 1
ATOM 1278 C C . GLU A 1 181 ? 2.74817 -30.10791 58.42840 1.000 70.52005 228 GLU A C 1
ATOM 1279 O O . GLU A 1 181 ? 2.12368 -31.11073 58.78649 1.000 66.10394 228 GLU A O 1
ATOM 1285 N N . TYR A 1 182 ? 2.23515 -28.87176 58.51975 1.000 72.05581 229 TYR A N 1
ATOM 1286 C CA . TYR A 1 182 ? 0.87497 -28.67318 58.99612 1.000 66.22873 229 TYR A CA 1
ATOM 1287 C C . TYR A 1 182 ? -0.14727 -28.38682 57.89553 1.000 69.31925 229 TYR A C 1
ATOM 1288 O O . TYR A 1 182 ? -1.34422 -28.34493 58.20746 1.000 70.71710 229 TYR A O 1
ATOM 1297 N N . VAL A 1 183 ? 0.25943 -28.21130 56.62230 1.000 69.08268 230 VAL A N 1
ATOM 1298 C CA . VAL A 1 183 ? -0.69396 -27.74372 55.61081 1.000 73.73030 230 VAL A CA 1
ATOM 1299 C C . VAL A 1 183 ? -1.60593 -28.88944 55.20426 1.000 67.81575 230 VAL A C 1
ATOM 1300 O O . VAL A 1 183 ? -1.15915 -30.01956 55.00318 1.000 66.97040 230 VAL A O 1
ATOM 1304 N N . ALA A 1 184 ? -2.89191 -28.58632 55.06014 1.000 68.57143 231 ALA A N 1
ATOM 1305 C CA . ALA A 1 184 ? -3.87536 -29.58863 54.68840 1.000 72.46932 231 ALA A CA 1
ATOM 1306 C C . ALA A 1 184 ? -3.71513 -29.98385 53.22029 1.000 77.75662 231 ALA A C 1
ATOM 1307 O O . ALA A 1 184 ? -3.15685 -29.22983 52.41821 1.000 79.20212 231 ALA A O 1
ATOM 1309 N N . PRO A 1 185 ? -4.18956 -31.17101 52.84442 1.000 76.86041 232 PRO A N 1
ATOM 1310 C CA . PRO A 1 185 ? -4.09355 -31.56344 51.42911 1.000 80.26824 232 PRO A CA 1
ATOM 1311 C C . PRO A 1 185 ? -4.80532 -30.58764 50.51683 1.000 86.91257 232 PRO A C 1
ATOM 1312 O O . PRO A 1 185 ? -4.42297 -30.42860 49.35119 1.000 87.96791 232 PRO A O 1
ATOM 1316 N N . GLU A 1 186 ? -5.82088 -29.90886 51.04528 1.000 99.38556 233 GLU A N 1
ATOM 1317 C CA . GLU A 1 186 ? -6.56118 -28.90692 50.29331 1.000 100.97984 233 GLU A CA 1
ATOM 1318 C C . GLU A 1 186 ? -5.61436 -27.86053 49.74253 1.000 101.03564 233 GLU A C 1
ATOM 1319 O O . GLU A 1 186 ? -5.53039 -27.65087 48.53065 1.000 103.21649 233 GLU A O 1
ATOM 1325 N N . ILE A 1 187 ? -4.88545 -27.19105 50.64055 1.000 90.65452 234 ILE A N 1
ATOM 1326 C CA . ILE A 1 187 ? -4.02112 -26.08758 50.24439 1.000 87.94271 234 ILE A CA 1
ATOM 1327 C C . ILE A 1 187 ? -2.96889 -26.56810 49.26778 1.000 88.09732 234 ILE A C 1
ATOM 1328 O O . ILE A 1 187 ? -2.58523 -25.83850 48.34988 1.000 90.16755 234 ILE A O 1
ATOM 1330 N N . LEU A 1 188 ? -2.51705 -27.81032 49.40592 1.000 85.17467 235 LEU A N 1
ATOM 1331 C CA . LEU A 1 188 ? -1.52187 -28.30642 48.46611 1.000 85.36489 235 LEU A CA 1
ATOM 1332 C C . LEU A 1 188 ? -2.11360 -28.57049 47.08177 1.000 84.89802 235 LEU A C 1
ATOM 1333 O O . LEU A 1 188 ? -1.37046 -28.57394 46.09846 1.000 84.12597 235 LEU A O 1
ATOM 1338 N N . SER A 1 189 ? -3.42913 -28.79348 46.98744 1.000 87.39348 236 SER A N 1
ATOM 1339 C CA . SER A 1 189 ? -4.12531 -29.00908 45.72537 1.000 84.40744 236 SER A CA 1
ATOM 1340 C C . SER A 1 189 ? -4.64155 -27.71869 45.10674 1.000 85.67879 236 SER A C 1
ATOM 1341 O O . SER A 1 189 ? -5.05677 -27.72032 43.94337 1.000 82.73034 236 SER A O 1
ATOM 1343 N N . TYR A 1 190 ? -4.64566 -26.62808 45.85290 1.000 83.69442 237 TYR A N 1
ATOM 1344 C CA . TYR A 1 190 ? -5.28296 -25.41378 45.38388 1.000 84.87939 237 TYR A CA 1
ATOM 1345 C C . TYR A 1 190 ? -4.34454 -24.63939 44.47285 1.000 81.26706 237 TYR A C 1
ATOM 1346 O O . TYR A 1 190 ? -3.12880 -24.61096 44.69114 1.000 77.56000 237 TYR A O 1
ATOM 1355 N N . ASP A 1 191 ? -4.92301 -24.02514 43.43796 1.000 73.12472 238 ASP A N 1
ATOM 1356 C CA . ASP A 1 191 ? -4.19254 -23.12477 42.55521 1.000 74.05950 238 ASP A CA 1
ATOM 1357 C C . ASP A 1 191 ? -4.75055 -21.72065 42.71850 1.000 75.97201 238 ASP A C 1
ATOM 1358 O O . ASP A 1 191 ? -5.87314 -21.45545 42.26417 1.000 77.53013 238 ASP A O 1
ATOM 1363 N N . PRO A 1 192 ? -4.03642 -20.80075 43.34931 1.000 71.63493 239 PRO A N 1
ATOM 1364 C CA . PRO A 1 192 ? -4.57596 -19.45829 43.56466 1.000 72.61383 239 PRO A CA 1
ATOM 1365 C C . PRO A 1 192 ? -4.59840 -18.64293 42.27741 1.000 68.44774 239 PRO A C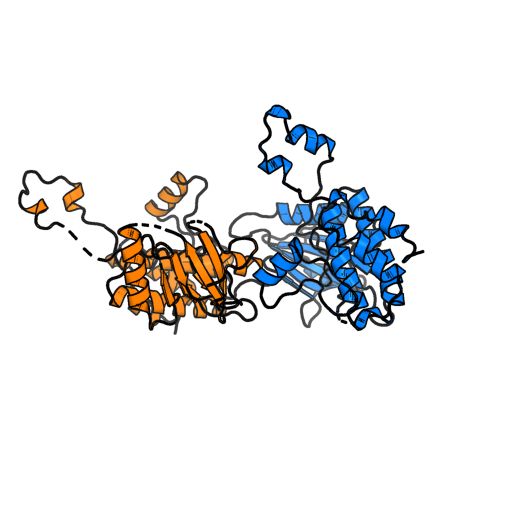 1
ATOM 1366 O O . PRO A 1 192 ? -4.01023 -19.00350 41.25937 1.000 69.57398 239 PRO A O 1
ATOM 1370 N N . ILE A 1 193 ? -5.32036 -17.52541 42.33786 1.000 67.23260 240 ILE A N 1
ATOM 1371 C CA . ILE A 1 193 ? -5.31350 -16.58787 41.23082 1.000 61.14839 240 ILE A CA 1
ATOM 1372 C C . ILE A 1 193 ? -3.92406 -15.97953 41.13063 1.000 62.21274 240 ILE A C 1
ATOM 1373 O O . ILE A 1 193 ? -3.30868 -15.62849 42.14653 1.000 64.90401 240 ILE A O 1
ATOM 1378 N N . SER A 1 194 ? -3.42347 -15.85516 39.90658 1.000 63.09684 241 SER A N 1
ATOM 1379 C CA . SER A 1 194 ? -2.05269 -15.42969 39.65443 1.000 65.90908 241 SER A CA 1
ATOM 1380 C C . SER A 1 194 ? -1.99710 -14.70626 38.31263 1.000 67.83997 241 SER A C 1
ATOM 1381 O O . SER A 1 194 ? -3.01574 -14.51946 37.64246 1.000 66.75068 241 SER A O 1
ATOM 1384 N N . MET A 1 195 ? -0.78400 -14.30437 37.92055 1.000 57.61711 242 MET A N 1
ATOM 1385 C CA . MET A 1 195 ? -0.57839 -13.74790 36.58498 1.000 54.79491 242 MET A CA 1
ATOM 1386 C C . MET A 1 195 ? -1.07196 -14.72174 35.51448 1.000 53.01309 242 MET A C 1
ATOM 1387 O O . MET A 1 195 ? -1.65129 -14.31451 34.49554 1.000 48.37434 242 MET A O 1
ATOM 1392 N N . ALA A 1 196 ? -0.86371 -16.01968 35.73835 1.000 52.45354 243 ALA A N 1
ATOM 1393 C CA . ALA A 1 196 ? -1.27743 -17.00919 34.75222 1.000 52.88979 243 ALA A CA 1
ATOM 1394 C C . ALA A 1 196 ? -2.77702 -17.00831 34.52064 1.000 48.99407 243 ALA A C 1
ATOM 1395 O O . ALA A 1 196 ? -3.21778 -17.43885 33.45539 1.000 54.21491 243 ALA A O 1
ATOM 1397 N N . THR A 1 197 ? -3.57330 -16.53532 35.47735 1.000 50.26938 244 THR A N 1
ATOM 1398 C CA . THR A 1 197 ? -5.01807 -16.45185 35.26517 1.000 52.06038 244 THR A CA 1
ATOM 1399 C C . THR A 1 197 ? -5.35460 -15.52150 34.10674 1.000 51.23060 244 THR A C 1
ATOM 1400 O O . THR A 1 197 ? -6.21403 -15.84529 33.27536 1.000 53.22336 244 THR A O 1
ATOM 1404 N N . ASP A 1 198 ? -4.66425 -14.37678 34.01768 1.000 51.46898 245 ASP A N 1
ATOM 1405 C CA . ASP A 1 198 ? -4.77713 -13.49736 32.84965 1.000 51.06512 245 ASP A CA 1
ATOM 1406 C C . ASP A 1 198 ? -4.38305 -14.19713 31.55106 1.000 48.36654 245 ASP A C 1
ATOM 1407 O O . ASP A 1 198 ? -4.99174 -13.97372 30.49909 1.000 49.53799 245 ASP A O 1
ATOM 1412 N N . MET A 1 199 ? -3.35613 -15.02333 31.59007 1.000 45.24140 246 MET A N 1
ATOM 1413 C CA . MET A 1 199 ? -2.86933 -15.61567 30.35473 1.000 47.35326 246 MET A CA 1
ATOM 1414 C C . MET A 1 199 ? -3.86351 -16.63702 29.78081 1.000 49.06334 246 MET A C 1
ATOM 1415 O O . MET A 1 199 ? -4.04643 -16.70534 28.55666 1.000 49.77920 246 MET A O 1
ATOM 1420 N N . TRP A 1 200 ? -4.52384 -17.42726 30.64250 1.000 47.20185 247 TRP A N 1
ATOM 1421 C CA . TRP A 1 200 ? -5.64745 -18.25436 30.19583 1.000 47.63409 247 TRP A CA 1
ATOM 1422 C C . TRP A 1 200 ? -6.63440 -17.46440 29.34882 1.000 47.21672 247 TRP A C 1
ATOM 1423 O O . TRP A 1 200 ? -6.97183 -17.87552 28.22958 1.000 42.86176 247 TRP A O 1
ATOM 1434 N N . SER A 1 201 ? -7.13107 -16.33254 29.89424 1.000 49.39092 248 SER A N 1
ATOM 1435 C CA . SER A 1 201 ? -8.10812 -15.49754 29.19345 1.000 46.72398 248 SER A CA 1
ATOM 1436 C C . SER A 1 201 ? -7.57724 -15.03439 27.84610 1.000 48.81129 248 SER A C 1
ATOM 1437 O O . SER A 1 201 ? -8.32887 -14.96001 26.86285 1.000 51.16477 248 SER A O 1
ATOM 1440 N N . ILE A 1 202 ? -6.28159 -14.73689 27.77230 1.000 46.35563 249 ILE A N 1
ATOM 1441 C CA . ILE A 1 202 ? -5.70359 -14.35074 26.49164 1.000 47.00271 249 ILE A CA 1
ATOM 1442 C C . ILE A 1 202 ? -5.66870 -15.54517 25.57115 1.000 45.55967 249 ILE A C 1
ATOM 1443 O O . ILE A 1 202 ? -5.78273 -15.39887 24.34586 1.000 49.17550 249 ILE A O 1
ATOM 1448 N N . GLY A 1 203 ? -5.56618 -16.74885 26.12889 1.000 45.40179 250 GLY A N 1
ATOM 1449 C CA . GLY A 1 203 ? -5.73477 -17.93875 25.30471 1.000 47.56787 250 GLY A CA 1
ATOM 1450 C C . GLY A 1 203 ? -7.13182 -18.05257 24.71665 1.000 48.91619 250 GLY A C 1
ATOM 1451 O O . GLY A 1 203 ? -7.29323 -18.31336 23.51794 1.000 44.26598 250 GLY A O 1
ATOM 1452 N N . VAL A 1 204 ? -8.16733 -17.85411 25.55814 1.000 48.32221 251 VAL A N 1
ATOM 1453 C CA . VAL A 1 204 ? -9.54361 -17.90775 25.06763 1.000 47.88620 251 VAL A CA 1
ATOM 1454 C C . VAL A 1 204 ? -9.78109 -16.81555 24.02886 1.000 49.24607 251 VAL A C 1
ATOM 1455 O O . VAL A 1 204 ? -10.35067 -17.05350 22.95175 1.000 48.08018 251 VAL A O 1
ATOM 1459 N N . LEU A 1 205 ? -9.31069 -15.60837 24.32100 1.000 50.76300 252 LEU A N 1
ATOM 1460 C CA . LEU A 1 205 ? -9.47345 -14.49520 23.39609 1.000 51.28812 252 LEU A CA 1
ATOM 1461 C C . LEU A 1 205 ? -8.80472 -14.79743 22.06610 1.000 50.78065 252 LEU A C 1
ATOM 1462 O O . LEU A 1 205 ? -9.39092 -14.58314 20.99623 1.000 55.24843 252 LEU A O 1
ATOM 1467 N N . THR A 1 206 ? -7.58388 -15.33060 22.10594 1.000 52.03125 253 THR A N 1
ATOM 1468 C CA . THR A 1 206 ? -6.89853 -15.66775 20.86070 1.000 51.04479 253 THR A CA 1
ATOM 1469 C C . THR A 1 206 ? -7.69100 -16.69994 20.06541 1.000 53.29521 253 THR A C 1
ATOM 1470 O O . THR A 1 206 ? -7.89224 -16.55470 18.85649 1.000 54.88339 253 THR A O 1
ATOM 1474 N N . TYR A 1 207 ? -8.16140 -17.74929 20.72947 1.000 52.08136 254 TYR A N 1
ATOM 1475 C CA . TYR A 1 207 ? -8.98343 -18.73898 20.04061 1.000 55.29725 254 TYR A CA 1
ATOM 1476 C C . TYR A 1 207 ? -10.18505 -18.08860 19.34594 1.000 58.08741 254 TYR A C 1
ATOM 1477 O O . TYR A 1 207 ? -10.45156 -18.35177 18.16732 1.000 55.39223 254 TYR A O 1
ATOM 1486 N N . VAL A 1 208 ? -10.90923 -17.21447 20.06852 1.000 54.58114 255 VAL A N 1
ATOM 1487 C CA . VAL A 1 208 ? -12.15008 -16.63665 19.55308 1.000 56.39323 255 VAL A CA 1
ATOM 1488 C C . VAL A 1 208 ? -11.86709 -15.70579 18.38008 1.000 60.19274 255 VAL A C 1
ATOM 1489 O O . VAL A 1 208 ? -12.60494 -15.69301 17.38355 1.000 62.61335 255 VAL A O 1
ATOM 1493 N N . MET A 1 209 ? -10.79251 -14.92127 18.46481 1.000 60.57410 256 MET A N 1
ATOM 1494 C CA . MET A 1 209 ? -10.49459 -13.97249 17.39083 1.000 61.53560 256 MET A CA 1
ATOM 1495 C C . MET A 1 209 ? -10.13136 -14.69187 16.09939 1.000 62.47390 256 MET A C 1
ATOM 1496 O O . MET A 1 209 ? -10.48279 -14.23427 15.00484 1.000 64.14390 256 MET A O 1
ATOM 1501 N N . LEU A 1 210 ? -9.41978 -15.81676 16.20733 1.000 61.57944 257 LEU A N 1
ATOM 1502 C CA . LEU A 1 210 ? -8.97452 -16.52669 15.02149 1.000 60.87714 257 LEU A CA 1
ATOM 1503 C C . LEU A 1 210 ? -10.07963 -17.35069 14.40469 1.000 64.78021 257 LEU A C 1
ATOM 1504 O O . LEU A 1 210 ? -10.09075 -17.54731 13.18751 1.000 71.28076 257 LEU A O 1
ATOM 1509 N N . THR A 1 211 ? -10.98989 -17.88095 15.20839 1.000 62.77514 258 THR A N 1
ATOM 1510 C CA . THR A 1 211 ? -11.98214 -18.78380 14.64685 1.000 67.53361 258 THR A CA 1
ATOM 1511 C C . THR A 1 211 ? -13.39694 -18.23871 14.66767 1.000 68.41378 258 THR A C 1
ATOM 1512 O O . THR A 1 211 ? -14.16255 -18.53369 13.75607 1.000 69.84502 258 THR A O 1
ATOM 1516 N N . GLY A 1 212 ? -13.76311 -17.45126 15.66644 1.000 64.44998 259 GLY A N 1
ATOM 1517 C CA . GLY A 1 212 ? -15.14337 -17.07108 15.80996 1.000 64.89662 259 GLY A CA 1
ATOM 1518 C C . GLY A 1 212 ? -15.94241 -17.95898 16.73640 1.000 65.13977 259 GLY A C 1
ATOM 1519 O O . GLY A 1 212 ? -17.10965 -17.64734 17.00200 1.000 71.33462 259 GLY A O 1
ATOM 1520 N N . ILE A 1 213 ? -15.35256 -19.04509 17.24758 1.000 66.48584 260 ILE A N 1
ATOM 1521 C CA . ILE A 1 213 ? -15.99525 -19.94423 18.20925 1.000 63.33329 260 ILE A CA 1
ATOM 1522 C C . ILE A 1 213 ? -15.38183 -19.77171 19.58523 1.000 58.39252 260 ILE A C 1
ATOM 1523 O O . ILE A 1 213 ? -14.15539 -19.68077 19.72691 1.000 56.97570 260 ILE A O 1
ATOM 1528 N N . SER A 1 214 ? -16.23952 -19.75300 20.59730 1.000 58.44078 261 SER A N 1
ATOM 1529 C CA . SER A 1 214 ? -15.77983 -19.80039 21.97990 1.000 61.64141 261 SER A CA 1
ATOM 1530 C C . SER A 1 214 ? -15.37573 -21.21759 22.32522 1.000 60.80266 261 SER A C 1
ATOM 1531 O O . SER A 1 214 ? -16.21728 -22.12383 22.27642 1.000 63.05707 261 SER A O 1
ATOM 1534 N N . PRO A 1 215 ? -14.12137 -21.47252 22.69703 1.000 60.61812 262 PRO A N 1
ATOM 1535 C CA . PRO A 1 215 ? -13.63477 -22.86113 22.73975 1.000 58.81456 262 PRO A CA 1
ATOM 1536 C C . PRO A 1 215 ? -14.34988 -23.74381 23.76265 1.000 59.03439 262 PRO A C 1
ATOM 1537 O O . PRO A 1 215 ? -14.52178 -24.94240 23.49985 1.000 59.83611 262 PRO A O 1
ATOM 1541 N N . PHE A 1 216 ? -14.78045 -23.20646 24.90948 1.000 55.92718 263 PHE A N 1
ATOM 1542 C CA . PHE A 1 216 ? -15.35705 -24.02820 25.97271 1.000 58.33300 263 PHE A CA 1
ATOM 1543 C C . PHE A 1 216 ? -16.84853 -23.83075 26.15670 1.000 62.24884 263 PHE A C 1
ATOM 1544 O O . PHE A 1 216 ? -17.42761 -24.45714 27.05417 1.000 65.47798 263 PHE A O 1
ATOM 1552 N N . LEU A 1 217 ? -17.49145 -23.01115 25.32602 1.000 60.27436 264 LEU A N 1
ATOM 1553 C CA . LEU A 1 217 ? -18.91349 -22.77235 25.49253 1.000 65.76166 264 LEU A CA 1
ATOM 1554 C C . LEU A 1 217 ? -19.70760 -24.06931 25.36607 1.000 69.51057 264 LEU A C 1
ATOM 1555 O O . LEU A 1 217 ? -19.57564 -24.80032 24.37865 1.000 64.46468 264 LEU A O 1
ATOM 1560 N N . GLY A 1 218 ? -20.52594 -24.34897 26.38443 1.000 68.47018 265 GLY A N 1
ATOM 1561 C CA . GLY A 1 218 ? -21.40231 -25.49709 26.41470 1.000 73.90385 265 GLY A CA 1
ATOM 1562 C C . GLY A 1 218 ? -22.86438 -25.11625 26.21703 1.000 78.79743 265 GLY A C 1
ATOM 1563 O O . GLY A 1 218 ? -23.22197 -23.95383 26.04480 1.000 78.81692 265 GLY A O 1
ATOM 1564 N N . ASN A 1 219 ? -23.71999 -26.14459 26.22927 1.000 81.92999 266 ASN A N 1
ATOM 1565 C CA . ASN A 1 219 ? -25.14887 -25.89376 26.05762 1.000 87.35168 266 ASN A CA 1
ATOM 1566 C C . ASN A 1 219 ? -25.70772 -25.09658 27.23087 1.000 90.55103 266 ASN A C 1
ATOM 1567 O O . ASN A 1 219 ? -26.55077 -24.20865 27.03532 1.000 88.35689 266 ASN A O 1
ATOM 1569 N N . ASP A 1 220 ? -25.25009 -25.39526 28.45352 1.000 94.23262 267 ASP A N 1
ATOM 1570 C CA . ASP A 1 220 ? -25.52541 -24.57523 29.63093 1.000 92.33862 267 ASP A CA 1
ATOM 1571 C C . ASP A 1 220 ? -24.21513 -24.11475 30.28027 1.000 87.94524 267 ASP A C 1
ATOM 1572 O O . ASP A 1 220 ? -23.12273 -24.25807 29.72485 1.000 85.60452 267 ASP A O 1
ATOM 1577 N N . LYS A 1 221 ? -24.35734 -23.55308 31.48301 1.000 90.21674 268 LYS A N 1
ATOM 1578 C CA . LYS A 1 221 ? -23.21717 -23.07756 32.25382 1.000 82.83459 268 LYS A CA 1
ATOM 1579 C C . LYS A 1 221 ? -22.43750 -24.22792 32.86322 1.000 81.50487 268 LYS A C 1
ATOM 1580 O O . LYS A 1 221 ? -21.20043 -24.18650 32.90959 1.000 80.51630 268 LYS A O 1
ATOM 1586 N N . GLN A 1 222 ? -23.13709 -25.24076 33.37797 1.000 79.33721 269 GLN A N 1
ATOM 1587 C CA . GLN A 1 222 ? -22.42806 -26.33890 34.02158 1.000 82.02654 269 GLN A CA 1
ATOM 1588 C C . GLN A 1 222 ? -21.57010 -27.07690 33.01433 1.000 79.59433 269 GLN A C 1
ATOM 1589 O O . GLN A 1 222 ? -20.50279 -27.60189 33.35705 1.000 78.33134 269 GLN A O 1
ATOM 1591 N N . GLU A 1 223 ? -22.00186 -27.09548 31.75951 1.000 81.36964 270 GLU A N 1
ATOM 1592 C CA . GLU A 1 223 ? -21.18116 -27.70275 30.72728 1.000 79.11978 270 GLU A CA 1
ATOM 1593 C C . GLU A 1 223 ? -19.95655 -26.84217 30.44345 1.000 71.45092 270 GLU A C 1
ATOM 1594 O O . GLU A 1 223 ? -18.83636 -27.35642 30.35012 1.000 66.38539 270 GLU A O 1
ATOM 1600 N N . THR A 1 224 ? -20.14955 -25.52842 30.32827 1.000 72.02655 271 THR A N 1
ATOM 1601 C CA . THR A 1 224 ? -19.01110 -24.64632 30.10063 1.000 74.54455 271 THR A CA 1
ATOM 1602 C C . THR A 1 224 ? -17.97804 -24.80049 31.20568 1.000 70.81798 271 THR A C 1
ATOM 1603 O O . THR A 1 224 ? -16.77828 -24.90553 30.92946 1.000 68.03847 271 THR A O 1
ATOM 1607 N N . PHE A 1 225 ? -18.43290 -24.87736 32.46053 1.000 71.98483 272 PHE A N 1
ATOM 1608 C CA . PHE A 1 225 ? -17.51025 -25.06879 33.57303 1.000 68.45014 272 PHE A CA 1
ATOM 1609 C C . PHE A 1 225 ? -16.77799 -26.39580 33.45455 1.000 68.57684 272 PHE A C 1
ATOM 1610 O O . PHE A 1 225 ? -15.55787 -26.45681 33.65182 1.000 66.26023 272 PHE A O 1
ATOM 1618 N N . LEU A 1 226 ? -17.49753 -27.46370 33.09884 1.000 68.51821 273 LEU A N 1
ATOM 1619 C CA . LEU A 1 226 ? -16.85881 -28.77065 32.96004 1.000 69.32643 273 LEU A CA 1
ATOM 1620 C C . LEU A 1 226 ? -15.83595 -28.76463 31.82614 1.000 67.72411 273 LEU A C 1
ATOM 1621 O O . LEU A 1 226 ? -14.68325 -29.18520 32.00187 1.000 66.34210 273 LEU A O 1
ATOM 1623 N N . ASN A 1 227 ? -16.24328 -28.28293 30.65363 1.000 66.17359 274 ASN A N 1
ATOM 1624 C CA . ASN A 1 227 ? -15.31171 -28.14416 29.53859 1.000 66.46045 274 ASN A CA 1
ATOM 1625 C C . ASN A 1 227 ? -14.03816 -27.42850 29.96495 1.000 66.35629 274 ASN A C 1
ATOM 1626 O O . ASN A 1 227 ? -12.93099 -27.89079 29.65955 1.000 67.97216 274 ASN A O 1
ATOM 1631 N N . ILE A 1 228 ? -14.18123 -26.31670 30.71027 1.000 67.56258 275 ILE A N 1
ATOM 1632 C CA . ILE A 1 228 ? -13.02318 -25.55468 31.18425 1.000 64.90300 275 ILE A CA 1
ATOM 1633 C C . ILE A 1 228 ? -12.09468 -26.43973 32.00405 1.000 65.50047 275 ILE A C 1
ATOM 1634 O O . ILE A 1 228 ? -10.86796 -26.35594 31.87252 1.000 66.61561 275 ILE A O 1
ATOM 1639 N N . SER A 1 229 ? -12.64592 -27.31244 32.84809 1.000 64.72502 276 SER A N 1
ATOM 1640 C CA . SER A 1 229 ? -11.75045 -28.07426 33.70743 1.000 67.48831 276 SER A CA 1
ATOM 1641 C C . SER A 1 229 ? -11.27320 -29.37484 33.08526 1.000 71.33589 276 SER A C 1
ATOM 1642 O O . SER A 1 229 ? -10.18897 -29.84524 33.45348 1.000 75.47002 276 SER A O 1
ATOM 1645 N N . GLN A 1 230 ? -12.01851 -29.96197 32.14261 1.000 72.02971 277 GLN A N 1
ATOM 1646 C CA . GLN A 1 230 ? -11.65141 -31.28274 31.64405 1.000 72.30768 277 GLN A CA 1
ATOM 1647 C C . GLN A 1 230 ? -11.39558 -31.36837 30.14112 1.000 72.20930 277 GLN A C 1
ATOM 1648 O O . GLN A 1 230 ? -10.65351 -32.26053 29.72003 1.000 73.47698 277 GLN A O 1
ATOM 1650 N N . MET A 1 231 ? -11.95674 -30.48326 29.32152 1.000 70.29217 278 MET A N 1
ATOM 1651 C CA . MET A 1 231 ? -11.85278 -30.68031 27.87783 1.000 67.92089 278 MET A CA 1
ATOM 1652 C C . MET A 1 231 ? -10.44088 -30.37656 27.39476 1.000 70.18208 278 MET A C 1
ATOM 1653 O O . MET A 1 231 ? -9.87559 -29.31849 27.71055 1.000 67.25703 278 MET A O 1
ATOM 1658 N N . ASN A 1 232 ? -9.86180 -31.33570 26.65995 1.000 70.64923 279 ASN A N 1
ATOM 1659 C CA . ASN A 1 232 ? -8.63291 -31.13196 25.90170 1.000 63.74479 279 ASN A CA 1
ATOM 1660 C C . ASN A 1 232 ? -9.04992 -30.73467 24.49675 1.000 65.35650 279 ASN A C 1
ATOM 1661 O O . ASN A 1 232 ? -9.64933 -31.52894 23.77055 1.000 70.78861 279 ASN A O 1
ATOM 1666 N N . LEU A 1 233 ? -8.75829 -29.49779 24.12839 1.000 69.60901 280 LEU A N 1
ATOM 1667 C CA . LEU A 1 233 ? -9.16174 -28.98702 22.83650 1.000 65.43907 280 LEU A CA 1
ATOM 1668 C C . LEU A 1 233 ? -8.44656 -29.78953 21.75307 1.000 73.53278 280 LEU A C 1
ATOM 1669 O O . LEU A 1 233 ? -7.23417 -30.03027 21.83580 1.000 74.76705 280 LEU A O 1
ATOM 1674 N N . SER A 1 234 ? -9.20579 -30.26162 20.76565 1.000 76.66011 281 SER A N 1
ATOM 1675 C CA . SER A 1 234 ? -8.60298 -30.96959 19.64416 1.000 77.02835 281 SER A CA 1
ATOM 1676 C C . SER A 1 234 ? -8.11683 -30.01905 18.55939 1.000 78.07542 281 SER A C 1
ATOM 1677 O O . SER A 1 234 ? -7.38614 -30.45449 17.66133 1.000 80.06915 281 SER A O 1
ATOM 1679 N N . TYR A 1 235 ? -8.46899 -28.73423 18.63957 1.000 74.87010 282 TYR A N 1
ATOM 1680 C CA . TYR A 1 235 ? -8.36811 -27.83455 17.48358 1.000 77.62183 282 TYR A CA 1
ATOM 1681 C C . TYR A 1 235 ? -9.03556 -28.58404 16.33378 1.000 78.26942 282 TYR A C 1
ATOM 1682 O O . TYR A 1 235 ? -10.16755 -29.06935 16.52338 1.000 85.36384 282 TYR A O 1
ATOM 1691 N N . SER A 1 236 ? -8.42935 -28.72758 15.16376 1.000 75.31666 283 SER A N 1
ATOM 1692 C CA . SER A 1 236 ? -8.96338 -29.69291 14.19214 1.000 84.33432 283 SER A CA 1
ATOM 1693 C C . SER A 1 236 ? -10.36831 -29.41641 13.63218 1.000 82.82577 283 SER A C 1
ATOM 1694 O O . SER A 1 236 ? -10.80646 -30.12847 12.72549 1.000 80.34648 283 SER A O 1
ATOM 1696 N N . GLU A 1 237 ? -11.08974 -28.41803 14.14745 1.000 80.60721 284 GLU A N 1
ATOM 1697 C CA . GLU A 1 237 ? -12.31749 -27.95217 13.50346 1.000 80.94773 284 GLU A CA 1
ATOM 1698 C C . GLU A 1 237 ? -11.98101 -27.28806 12.17300 1.000 84.29065 284 GLU A C 1
ATOM 1699 O O . GLU A 1 237 ? -10.82451 -26.96731 11.88928 1.000 85.86593 284 GLU A O 1
ATOM 1705 N N . GLU A 1 238 ? -13.01351 -27.04699 11.35776 1.000 91.61855 285 GLU A N 1
ATOM 1706 C CA . GLU A 1 238 ? -12.77806 -26.55268 9.99990 1.000 91.01736 285 GLU A CA 1
ATOM 1707 C C . GLU A 1 238 ? -12.11652 -25.17420 9.98957 1.000 90.57725 285 GLU A C 1
ATOM 1708 O O . GLU A 1 238 ? -11.41667 -24.83187 9.02642 1.000 91.67934 285 GLU A O 1
ATOM 1710 N N . GLU A 1 239 ? -12.30855 -24.38218 11.05112 1.000 85.44092 286 GLU A N 1
ATOM 1711 C CA . GLU A 1 239 ? -11.78619 -23.01979 11.11685 1.000 82.24390 286 GLU A CA 1
ATOM 1712 C C . GLU A 1 239 ? -10.26411 -22.96074 11.20636 1.000 82.18874 286 GLU A C 1
ATOM 1713 O O . GLU A 1 239 ? -9.68208 -21.89780 10.96127 1.000 78.69274 286 GLU A O 1
ATOM 1719 N N . PHE A 1 240 ? -9.60725 -24.06746 11.54605 1.000 84.55279 287 PHE A N 1
ATOM 1720 C CA . PHE A 1 240 ? -8.16344 -24.08701 11.73664 1.000 82.47350 287 PHE A CA 1
ATOM 1721 C C . PHE A 1 240 ? -7.38985 -24.39509 10.46149 1.000 85.35424 287 PHE A C 1
ATOM 1722 O O . PHE A 1 240 ? -6.15734 -24.28041 10.45664 1.000 83.88019 287 PHE A O 1
ATOM 1730 N N . ASP A 1 241 ? -8.06987 -24.77145 9.38037 1.000 83.20213 288 ASP A N 1
ATOM 1731 C CA . ASP A 1 241 ? -7.33592 -25.14282 8.18056 1.000 85.98042 288 ASP A CA 1
ATOM 1732 C C . ASP A 1 241 ? -6.59827 -23.94657 7.58849 1.000 88.37157 288 ASP A C 1
ATOM 1733 O O . ASP A 1 241 ? -5.46221 -24.08430 7.11534 1.000 88.53349 288 ASP A O 1
ATOM 1738 N N . VAL A 1 242 ? -7.21265 -22.75874 7.61840 1.000 89.33413 289 VAL A N 1
ATOM 1739 C CA . VAL A 1 242 ? -6.54390 -21.57171 7.08846 1.000 86.10999 289 VAL A CA 1
ATOM 1740 C C . VAL A 1 242 ? -5.54642 -20.98267 8.07033 1.000 86.82934 289 VAL A C 1
ATOM 1741 O O . VAL A 1 242 ? -4.85803 -20.01267 7.73174 1.000 90.69069 289 VAL A O 1
ATOM 1743 N N . LEU A 1 243 ? -5.43508 -21.53665 9.27037 1.000 83.96861 290 LEU A N 1
ATOM 1744 C CA . LEU A 1 243 ? -4.58183 -20.97865 10.30835 1.000 79.80819 290 LEU A CA 1
ATOM 1745 C C . LEU A 1 243 ? -3.21334 -21.64902 10.30579 1.000 79.11900 290 LEU A C 1
ATOM 1746 O O . LEU A 1 243 ? -3.07716 -22.82552 9.96239 1.000 80.73672 290 LEU A O 1
ATOM 1751 N N . SER A 1 244 ? -2.19294 -20.88158 10.67941 1.000 76.93793 291 SER A N 1
ATOM 1752 C CA . SER A 1 244 ? -0.84495 -21.42897 10.74387 1.000 72.09670 291 SER A CA 1
ATOM 1753 C C . SER A 1 244 ? -0.72840 -22.41340 11.89224 1.000 69.64714 291 SER A C 1
ATOM 1754 O O . SER A 1 244 ? -1.43592 -22.32011 12.90047 1.000 67.18362 291 SER A O 1
ATOM 1757 N N . GLU A 1 245 ? 0.20875 -23.34648 11.73744 1.000 70.39565 292 GLU A N 1
ATOM 1758 C CA . GLU A 1 245 ? 0.56852 -24.22739 12.84037 1.000 69.05144 292 GLU A CA 1
ATOM 1759 C C . GLU A 1 245 ? 1.03532 -23.41751 14.03992 1.000 64.10456 292 GLU A C 1
ATOM 1760 O O . GLU A 1 245 ? 0.68175 -23.72521 15.18377 1.000 63.23056 292 GLU A O 1
ATOM 1762 N N . SER A 1 246 ? 1.81814 -22.36227 13.79981 1.000 63.70796 293 SER A N 1
ATOM 1763 C CA . SER A 1 246 ? 2.22719 -21.50621 14.90243 1.000 60.73095 293 SER A CA 1
ATOM 1764 C C . SER A 1 246 ? 1.04335 -20.89246 15.62346 1.000 62.85493 293 SER A C 1
ATOM 1765 O O . SER A 1 246 ? 1.11554 -20.67139 16.84135 1.000 60.37591 293 SER A O 1
ATOM 1768 N N . ALA A 1 247 ? -0.04579 -20.59265 14.90802 1.000 62.49291 294 ALA A N 1
ATOM 1769 C CA . ALA A 1 247 ? -1.20057 -20.01859 15.60706 1.000 64.17384 294 ALA A CA 1
ATOM 1770 C C . ALA A 1 247 ? -1.83133 -21.03887 16.55001 1.000 60.17103 294 ALA A C 1
ATOM 1771 O O . ALA A 1 247 ? -2.25011 -20.68886 17.66151 1.000 59.12813 294 ALA A O 1
ATOM 1773 N N . VAL A 1 248 ? -1.87241 -22.31113 16.14670 1.000 58.71464 295 VAL A N 1
ATOM 1774 C CA . VAL A 1 248 ? -2.45265 -23.30992 17.03565 1.000 61.91507 295 VAL A CA 1
ATOM 1775 C C . VAL A 1 248 ? -1.50218 -23.59458 18.19216 1.000 59.75725 295 VAL A C 1
ATOM 1776 O O . VAL A 1 248 ? -1.93646 -23.80453 19.33006 1.000 60.38965 295 VAL A O 1
ATOM 1780 N N . ASP A 1 249 ? -0.19705 -23.55775 17.93713 1.000 59.48919 296 ASP A N 1
ATOM 1781 C CA . ASP A 1 249 ? 0.75797 -23.80331 19.00757 1.000 56.39287 296 ASP A CA 1
ATOM 1782 C C . ASP A 1 249 ? 0.68682 -22.71661 20.05150 1.000 53.08652 296 ASP A C 1
ATOM 1783 O O . ASP A 1 249 ? 0.70276 -23.00679 21.24960 1.000 52.12866 296 ASP A O 1
ATOM 1788 N N . PHE A 1 250 ? 0.56242 -21.46416 19.60522 1.000 55.76732 297 PHE A N 1
ATOM 1789 C CA . PHE A 1 250 ? 0.45740 -20.32277 20.51366 1.000 54.03839 297 PHE A CA 1
ATOM 1790 C C . PHE A 1 250 ? -0.71202 -20.48221 21.47041 1.000 52.08897 297 PHE A C 1
ATOM 1791 O O . PHE A 1 250 ? -0.57565 -20.28372 22.68788 1.000 52.62805 297 PHE A O 1
ATOM 1799 N N . ILE A 1 251 ? -1.88769 -20.80309 20.93260 1.000 54.36536 298 ILE A N 1
ATOM 1800 C CA . ILE A 1 251 ? -3.04940 -21.06543 21.78454 1.000 53.79841 298 ILE A CA 1
ATOM 1801 C C . ILE A 1 251 ? -2.74754 -22.19503 22.75834 1.000 54.47231 298 ILE A C 1
ATOM 1802 O O . ILE A 1 251 ? -3.12993 -22.14394 23.93066 1.000 55.37720 298 ILE A O 1
ATOM 1807 N N . ARG A 1 252 ? -2.06570 -23.24119 22.29101 1.000 53.15450 299 ARG A N 1
ATOM 1808 C CA . ARG A 1 252 ? -1.85062 -24.40110 23.15758 1.000 56.55090 299 ARG A CA 1
ATOM 1809 C C . ARG A 1 252 ? -0.94967 -24.07520 24.33903 1.000 55.18133 299 ARG A C 1
ATOM 1810 O O . ARG A 1 252 ? -1.11100 -24.66989 25.41962 1.000 52.38132 299 ARG A O 1
ATOM 1818 N N . THR A 1 253 ? 0.01004 -23.15711 24.15537 1.000 50.00359 300 THR A N 1
ATOM 1819 C CA . THR A 1 253 ? 0.81693 -22.71925 25.29020 1.000 51.41913 300 THR A CA 1
ATOM 1820 C C . THR A 1 253 ? -0.00799 -21.97078 26.33076 1.000 51.59430 300 THR A C 1
ATOM 1821 O O . THR A 1 253 ? 0.45445 -21.77654 27.45902 1.000 54.30719 300 THR A O 1
ATOM 1825 N N . LEU A 1 254 ? -1.20488 -21.52333 25.98626 1.000 50.89060 301 LEU A N 1
ATOM 1826 C CA . LEU A 1 254 ? -1.99384 -20.73529 26.91975 1.000 51.24084 301 LEU A CA 1
ATOM 1827 C C . LEU A 1 254 ? -3.13443 -21.53230 27.54500 1.000 56.35507 301 LEU A C 1
ATOM 1828 O O . LEU A 1 254 ? -3.42048 -21.36813 28.73559 1.000 53.43453 301 LEU A O 1
ATOM 1833 N N . LEU A 1 255 ? -3.79682 -22.40431 26.78925 1.000 54.45930 302 LEU A N 1
ATOM 1834 C CA . LEU A 1 255 ? -4.96074 -23.08200 27.35327 1.000 56.06475 302 LEU A CA 1
ATOM 1835 C C . LEU A 1 255 ? -4.53866 -24.36127 28.07250 1.000 57.81563 302 LEU A C 1
ATOM 1836 O O . LEU A 1 255 ? -5.11681 -25.42001 27.89935 1.000 56.51325 302 LEU A O 1
ATOM 1841 N N . VAL A 1 256 ? -3.48368 -24.24457 28.87600 1.000 58.25584 303 VAL A N 1
ATOM 1842 C CA . VAL A 1 256 ? -2.98658 -25.33148 29.71286 1.000 54.41342 303 VAL A CA 1
ATOM 1843 C C . VAL A 1 256 ? -3.69189 -25.23759 31.05625 1.000 56.04215 303 VAL A C 1
ATOM 1844 O O . VAL A 1 256 ? -3.61255 -24.20703 31.72970 1.000 57.13057 303 VAL A O 1
ATOM 1848 N N . LYS A 1 257 ? -4.36926 -26.32249 31.44492 1.000 58.73950 304 LYS A N 1
ATOM 1849 C CA . LYS A 1 257 ? -5.14260 -26.36232 32.68226 1.000 57.54883 304 LYS A CA 1
ATOM 1850 C C . LYS A 1 257 ? -4.30054 -25.99990 33.90023 1.000 55.65801 304 LYS A C 1
ATOM 1851 O O . LYS A 1 257 ? -4.75490 -25.25554 34.77345 1.000 56.75012 304 LYS A O 1
ATOM 1857 N N . LYS A 1 258 ? -3.09533 -26.53094 33.99672 1.000 54.66524 305 LYS A N 1
ATOM 1858 C CA . LYS A 1 258 ? -2.25160 -26.24078 35.14791 1.000 56.10882 305 LYS A CA 1
ATOM 1859 C C . LYS A 1 258 ? -1.64190 -24.84300 35.01264 1.000 59.79045 305 LYS A C 1
ATOM 1860 O O . LYS A 1 258 ? -0.92295 -24.57940 34.04554 1.000 58.55678 305 LYS A O 1
ATOM 1862 N N . PRO A 1 259 ? -1.88899 -23.93823 35.95166 1.000 61.08120 306 PRO A N 1
ATOM 1863 C CA . PRO A 1 259 ? -1.42810 -22.54802 35.75916 1.000 55.05424 306 PRO A CA 1
ATOM 1864 C C . PRO A 1 259 ? 0.08116 -22.39520 35.66883 1.000 58.02292 306 PRO A C 1
ATOM 1865 O O . PRO A 1 259 ? 0.56865 -21.59565 34.84465 1.000 57.13563 306 PRO A O 1
ATOM 1869 N N . GLU A 1 260 ? 0.83769 -23.13828 36.49103 1.000 58.41470 307 GLU A N 1
ATOM 1870 C CA . GLU A 1 260 ? 2.30556 -23.11496 36.42212 1.000 60.26304 307 GLU A CA 1
ATOM 1871 C C . GLU A 1 260 ? 2.81893 -23.41037 35.01613 1.000 56.17912 307 GLU A C 1
ATOM 1872 O O . GLU A 1 260 ? 3.86077 -22.88312 34.60246 1.000 57.17606 307 GLU A O 1
ATOM 1874 N N . ASP A 1 261 ? 2.10693 -24.22542 34.25836 1.000 56.30605 308 ASP A N 1
ATOM 1875 C CA . ASP A 1 261 ? 2.59823 -24.63623 32.95037 1.000 55.42908 308 ASP A CA 1
ATOM 1876 C C . ASP A 1 261 ? 2.17618 -23.68978 31.83205 1.000 56.54610 308 ASP A C 1
ATOM 1877 O O . ASP A 1 261 ? 2.55172 -23.92026 30.67993 1.000 56.40877 308 ASP A O 1
ATOM 1882 N N . ARG A 1 262 ? 1.39625 -22.64867 32.12490 1.000 55.28184 309 ARG A N 1
ATOM 1883 C CA . ARG A 1 262 ? 0.97410 -21.71280 31.08459 1.000 55.38989 309 ARG A CA 1
ATOM 1884 C C . ARG A 1 262 ? 2.11555 -20.77507 30.71058 1.000 53.76864 309 ARG A C 1
ATOM 1885 O O . ARG A 1 262 ? 2.92314 -20.39382 31.56453 1.000 52.07967 309 ARG A O 1
ATOM 1893 N N . ALA A 1 263 ? 2.16376 -20.37907 29.43017 1.000 49.40980 310 ALA A N 1
ATOM 1894 C CA . ALA A 1 263 ? 3.10996 -19.33856 29.00865 1.000 53.12263 310 ALA A CA 1
ATOM 1895 C C . ALA A 1 263 ? 2.82465 -18.00684 29.70493 1.000 52.93702 310 ALA A C 1
ATOM 1896 O O . ALA A 1 263 ? 1.67475 -17.66588 29.99024 1.000 49.67382 310 ALA A O 1
ATOM 1898 N N . THR A 1 264 ? 3.89431 -17.25202 29.97493 1.000 52.31678 311 THR A N 1
ATOM 1899 C CA . THR A 1 264 ? 3.77493 -15.89499 30.48669 1.000 52.03236 311 THR A CA 1
ATOM 1900 C C . THR A 1 264 ? 3.68983 -14.91482 29.33080 1.000 52.73795 311 THR A C 1
ATOM 1901 O O . THR A 1 264 ? 3.88237 -15.26466 28.15538 1.000 53.05214 311 THR A O 1
ATOM 1905 N N . ALA A 1 265 ? 3.38952 -13.66425 29.67674 1.000 51.04013 312 ALA A N 1
ATOM 1906 C CA . ALA A 1 265 ? 3.27978 -12.64493 28.64420 1.000 51.33532 312 ALA A CA 1
ATOM 1907 C C . ALA A 1 265 ? 4.62595 -12.42861 27.96260 1.000 52.08671 312 ALA A C 1
ATOM 1908 O O . ALA A 1 265 ? 4.69403 -12.31276 26.73170 1.000 53.85134 312 ALA A O 1
ATOM 1910 N N . GLU A 1 266 ? 5.71801 -12.41869 28.73302 1.000 52.11765 313 GLU A N 1
ATOM 1911 C CA . GLU A 1 266 ? 7.03077 -12.25976 28.10220 1.000 54.39176 313 GLU A CA 1
ATOM 1912 C C . GLU A 1 266 ? 7.36439 -13.43582 27.16818 1.000 55.18491 313 GLU A C 1
ATOM 1913 O O . GLU A 1 266 ? 7.91404 -13.22177 26.08197 1.000 61.14411 313 GLU A O 1
ATOM 1915 N N . GLU A 1 267 ? 7.02183 -14.67818 27.53500 1.000 54.52157 314 GLU A N 1
ATOM 1916 C CA . GLU A 1 267 ? 7.28592 -15.76338 26.57994 1.000 57.70485 314 GLU A CA 1
ATOM 1917 C C . GLU A 1 267 ? 6.34853 -15.69084 25.37845 1.000 55.05414 314 GLU A C 1
ATOM 1918 O O . GLU A 1 267 ? 6.75475 -16.01581 24.25577 1.000 53.39398 314 GLU A O 1
ATOM 1924 N N . CYS A 1 268 ? 5.09386 -15.26641 25.58024 1.000 55.85524 315 CYS A N 1
ATOM 1925 C CA . CYS A 1 268 ? 4.21956 -15.07434 24.42122 1.000 55.60452 315 CYS A CA 1
ATOM 1926 C C . CYS A 1 268 ? 4.83016 -14.09113 23.43280 1.000 55.27146 315 CYS A C 1
ATOM 1927 O O . CYS A 1 268 ? 4.82692 -14.33339 22.21977 1.000 54.53252 315 CYS A O 1
ATOM 1930 N N . LEU A 1 269 ? 5.37971 -12.98728 23.93922 1.000 55.61244 316 LEU A N 1
ATOM 1931 C CA . LEU A 1 269 ? 5.94662 -11.98135 23.05925 1.000 57.48656 316 LEU A CA 1
ATOM 1932 C C . LEU A 1 269 ? 7.13525 -12.52041 22.27363 1.000 61.63516 316 LEU A C 1
ATOM 1933 O O . LEU A 1 269 ? 7.42948 -12.00098 21.18651 1.000 61.19800 316 LEU A O 1
ATOM 1938 N N . LYS A 1 270 ? 7.79988 -13.57788 22.78070 1.000 59.09444 317 LYS A N 1
ATOM 1939 C CA . LYS A 1 270 ? 8.90360 -14.21873 22.06623 1.000 62.29193 317 LYS A CA 1
ATOM 1940 C C . LYS A 1 270 ? 8.45701 -15.42771 21.25162 1.000 58.19646 317 LYS A C 1
ATOM 1941 O O . LYS A 1 270 ? 9.27045 -15.99812 20.52722 1.000 56.28150 317 LYS A O 1
ATOM 1945 N N . HIS A 1 271 ? 7.19016 -15.81923 21.33279 1.000 59.09703 318 HIS A N 1
ATOM 1946 C CA . HIS A 1 271 ? 6.74056 -16.98453 20.58536 1.000 58.92370 318 HIS A CA 1
ATOM 1947 C C . HIS A 1 271 ? 6.86909 -16.69851 19.08836 1.000 62.18728 318 HIS A C 1
ATOM 1948 O O . HIS A 1 271 ? 6.71445 -15.55134 18.65423 1.000 62.80443 318 HIS A O 1
ATOM 1955 N N . PRO A 1 272 ? 7.19426 -17.70916 18.27627 1.000 59.25977 319 PRO A N 1
ATOM 1956 C CA . PRO A 1 272 ? 7.38576 -17.44585 16.84067 1.000 61.49789 319 PRO A CA 1
ATOM 1957 C C . PRO A 1 272 ? 6.13374 -16.96362 16.11368 1.000 61.15021 319 PRO A C 1
ATOM 1958 O O . PRO A 1 272 ? 6.26639 -16.35323 15.04418 1.000 66.66922 319 PRO A O 1
ATOM 1962 N N . TRP A 1 273 ? 4.93387 -17.21343 16.63753 1.000 60.20249 320 TRP A N 1
ATOM 1963 C CA . TRP A 1 273 ? 3.72853 -16.68899 15.99825 1.000 61.74251 320 TRP A CA 1
ATOM 1964 C C . TRP A 1 273 ? 3.73918 -15.15870 15.90665 1.000 63.35798 320 TRP A C 1
ATOM 1965 O O . TRP A 1 273 ? 3.14574 -14.59835 14.98472 1.000 65.44453 320 TRP A O 1
ATOM 1976 N N . LEU A 1 274 ? 4.40610 -14.47177 16.83091 1.000 62.55107 321 LEU A N 1
ATOM 1977 C CA . LEU A 1 274 ? 4.42147 -13.01180 16.90178 1.000 64.91724 321 LEU A CA 1
ATOM 1978 C C . LEU A 1 274 ? 5.79272 -12.42683 16.59544 1.000 66.56918 321 LEU A C 1
ATOM 1979 O O . LEU A 1 274 ? 6.19501 -11.41143 17.16497 1.000 71.92189 321 LEU A O 1
ATOM 1984 N N . THR A 1 275 ? 6.51620 -13.02973 15.67296 1.000 68.29235 322 THR A N 1
ATOM 1985 C CA . THR A 1 275 ? 7.93244 -12.75115 15.55281 1.000 67.63785 322 THR A CA 1
ATOM 1986 C C . THR A 1 275 ? 8.37007 -12.83438 14.09832 1.000 73.10773 322 THR A C 1
ATOM 1987 O O . THR A 1 275 ? 7.52703 -12.98725 13.21268 1.000 77.90265 322 THR A O 1
ATOM 1991 N N . TYR B 1 12 ? -30.43019 -44.29572 35.57833 1.000 102.56719 59 TYR B N 1
ATOM 1992 C CA . TYR B 1 12 ? -29.84258 -42.95452 35.58751 1.000 104.44941 59 TYR B CA 1
ATOM 1993 C C . TYR B 1 12 ? -28.34045 -42.95576 35.34165 1.000 105.33983 59 TYR B C 1
ATOM 1994 O O . TYR B 1 12 ? -27.68825 -44.00995 35.36441 1.000 108.75408 59 TYR B O 1
ATOM 2003 N N . SER B 1 13 ? -27.80472 -41.75766 35.10221 1.000 101.66590 60 SER B N 1
ATOM 2004 C CA . SER B 1 13 ? -26.37726 -41.56822 34.87363 1.000 99.27093 60 SER B CA 1
ATOM 2005 C C . SER B 1 13 ? -25.97792 -40.20028 35.40030 1.000 95.55917 60 SER B C 1
ATOM 2006 O O . SER B 1 13 ? -26.57301 -39.19140 35.01223 1.000 95.43738 60 SER B O 1
ATOM 2008 N N . LEU B 1 14 ? -24.96362 -40.17398 36.26488 1.000 96.02063 61 LEU B N 1
ATOM 2009 C CA . LEU B 1 14 ? -24.53974 -38.94764 36.93417 1.000 91.95878 61 LEU B CA 1
ATOM 2010 C C . LEU B 1 14 ? -23.65155 -38.11387 36.02652 1.000 90.72684 61 LEU B C 1
ATOM 2011 O O . LEU B 1 14 ? -22.78715 -38.64149 35.32414 1.000 96.18152 61 LEU B O 1
ATOM 2016 N N . CYS B 1 15 ? -23.85435 -36.81383 36.06177 1.000 91.91410 62 CYS B N 1
ATOM 2017 C CA . CYS B 1 15 ? -23.05142 -35.89085 35.26833 1.000 92.55297 62 CYS B CA 1
ATOM 2018 C C . CYS B 1 15 ? -21.79429 -35.50027 36.03553 1.000 93.45238 62 CYS B C 1
ATOM 2019 O O . CYS B 1 15 ? -21.88024 -35.15915 37.22408 1.000 91.62682 62 CYS B O 1
ATOM 2022 N N . PRO B 1 16 ? -20.62511 -35.53753 35.40174 1.000 98.56993 63 PRO B N 1
ATOM 2023 C CA . PRO B 1 16 ? -19.39297 -35.16574 36.10486 1.000 100.19729 63 PRO B CA 1
ATOM 2024 C C . PRO B 1 16 ? -19.31107 -33.65968 36.26671 1.000 96.24037 63 PRO B C 1
ATOM 2025 O O . PRO B 1 16 ? -20.03150 -32.89390 35.62868 1.000 95.98483 63 PRO B O 1
ATOM 2029 N N . GLY B 1 17 ? -18.40813 -33.24037 37.13661 1.000 99.31841 64 GLY B N 1
ATOM 2030 C CA . GLY B 1 17 ? -18.17272 -31.83471 37.38227 1.000 97.09213 64 GLY B CA 1
ATOM 2031 C C . GLY B 1 17 ? -18.61525 -31.41243 38.77227 1.000 91.28833 64 GLY B C 1
ATOM 2032 O O . GLY B 1 17 ? -19.17902 -32.18583 39.54958 1.000 91.89199 64 GLY B O 1
ATOM 2033 N N . ARG B 1 18 ? -18.32163 -30.14320 39.06492 1.000 89.91385 65 ARG B N 1
ATOM 2034 C CA . ARG B 1 18 ? -18.72293 -29.52373 40.31984 1.000 86.95745 65 ARG B CA 1
ATOM 2035 C C . ARG B 1 18 ? -20.21132 -29.72763 40.55369 1.000 82.89672 65 ARG B C 1
ATOM 2036 O O . ARG B 1 18 ? -21.02076 -29.61477 39.62970 1.000 84.53998 65 ARG B O 1
ATOM 2038 N N . GLU B 1 19 ? -20.56376 -30.05850 41.79339 1.000 84.00851 66 GLU B N 1
ATOM 2039 C CA . GLU B 1 19 ? -21.96358 -30.19608 42.15881 1.000 79.62066 66 GLU B CA 1
ATOM 2040 C C . GLU B 1 19 ? -22.70905 -28.89205 41.89105 1.000 78.23894 66 GLU B C 1
ATOM 2041 O O . GLU B 1 19 ? -22.12396 -27.80852 41.85722 1.000 76.64710 66 GLU B O 1
ATOM 2043 N N . LEU B 1 20 ? -24.02599 -29.01565 41.69159 1.000 78.52919 67 LEU B N 1
ATOM 2044 C CA . LEU B 1 20 ? -24.88340 -27.83910 41.58155 1.000 72.65039 67 LEU B CA 1
ATOM 2045 C C . LEU B 1 20 ? -24.94820 -27.09235 42.90715 1.000 73.68835 67 LEU B C 1
ATOM 2046 O O . LEU B 1 20 ? -24.85795 -25.85955 42.93662 1.000 72.68506 67 LEU B O 1
ATOM 2048 N N . GLY B 1 21 ? -25.05789 -27.81780 44.01441 1.000 75.36682 68 GLY B N 1
ATOM 2049 C CA . GLY B 1 21 ? -25.11188 -27.17983 45.31403 1.000 74.50980 68 GLY B CA 1
ATOM 2050 C C . GLY B 1 21 ? -24.93024 -28.19589 46.41464 1.000 82.74522 68 GLY B C 1
ATOM 2051 O O . GLY B 1 21 ? -25.18202 -29.39264 46.23120 1.000 81.05597 68 GLY B O 1
ATOM 2052 N N . ARG B 1 22 ? -24.47176 -27.70228 47.56316 1.000 83.33869 69 ARG B N 1
ATOM 2053 C CA . ARG B 1 22 ? -24.23624 -28.55187 48.72330 1.000 82.17046 69 ARG B CA 1
ATOM 2054 C C . ARG B 1 22 ? -24.71611 -27.85444 49.98633 1.000 85.36950 69 ARG B C 1
ATOM 2055 O O . ARG B 1 22 ? -24.28659 -28.19943 51.08606 1.000 91.88223 69 ARG B O 1
ATOM 2057 N N . ALA B 1 26 ? -26.69415 -32.61809 52.57950 1.000 92.28413 73 ALA B N 1
ATOM 2058 C CA . ALA B 1 26 ? -27.10310 -32.92421 51.20488 1.000 90.14903 73 ALA B CA 1
ATOM 2059 C C . ALA B 1 26 ? -26.30157 -32.17809 50.11959 1.000 88.36863 73 ALA B C 1
ATOM 2060 O O . ALA B 1 26 ? -25.65871 -31.15552 50.37742 1.000 84.66972 73 ALA B O 1
ATOM 2062 N N . VAL B 1 27 ? -26.35727 -32.71338 48.89572 1.000 86.87119 74 VAL B N 1
ATOM 2063 C CA . VAL B 1 27 ? -25.74248 -32.10520 47.72254 1.000 84.27649 74 VAL B CA 1
ATOM 2064 C C . VAL B 1 27 ? -26.65880 -32.35369 46.53091 1.000 84.69333 74 VAL B C 1
ATOM 2065 O O . VAL B 1 27 ? -27.46306 -33.28871 46.52404 1.000 88.45021 74 VAL B O 1
ATOM 2067 N N . VAL B 1 28 ? -26.53304 -31.50511 45.51186 1.000 84.94462 75 VAL B N 1
ATOM 2068 C CA . VAL B 1 28 ? -27.32006 -31.62231 44.28467 1.000 84.92805 75 VAL B CA 1
ATOM 2069 C C . VAL B 1 28 ? -26.34959 -31.76125 43.12005 1.000 79.66970 75 VAL B C 1
ATOM 2070 O O . VAL B 1 28 ? -25.45436 -30.92627 42.95342 1.000 78.56225 75 VAL B O 1
ATOM 2072 N N . ARG B 1 29 ? -26.51381 -32.82560 42.33101 1.000 81.82855 76 ARG B N 1
ATOM 2073 C CA . ARG B 1 29 ? -25.60720 -33.15976 41.23379 1.000 83.99269 76 ARG B CA 1
ATOM 2074 C C . ARG B 1 29 ? -26.42705 -33.39528 39.97409 1.000 82.71419 76 ARG B C 1
ATOM 2075 O O . ARG B 1 29 ? -27.34449 -34.22072 39.97963 1.000 83.00781 76 ARG B O 1
ATOM 2079 N N . LYS B 1 30 ? -26.11067 -32.67528 38.90185 1.000 83.50794 77 LYS B N 1
ATOM 2080 C CA . LYS B 1 30 ? -26.83751 -32.89712 37.66052 1.000 85.39318 77 LYS B CA 1
ATOM 2081 C C . LYS B 1 30 ? -26.66284 -34.34171 37.20611 1.000 89.20226 77 LYS B C 1
ATOM 2082 O O . LYS B 1 30 ? -25.63537 -34.97496 37.46053 1.000 92.20495 77 LYS B O 1
ATOM 2084 N N . CYS B 1 31 ? -27.68562 -34.87162 36.53935 1.000 85.40898 78 CYS B N 1
ATOM 2085 C CA . CYS B 1 31 ? -27.60976 -36.22123 35.99756 1.000 89.42536 78 CYS B CA 1
ATOM 2086 C C . CYS B 1 31 ? -28.47726 -36.31417 34.74983 1.000 92.58018 78 CYS B C 1
ATOM 2087 O O . CYS B 1 31 ? -29.28056 -35.42375 34.46277 1.000 92.20352 78 CYS B O 1
ATOM 2090 N N . ILE B 1 32 ? -28.29373 -37.39897 33.99871 1.000 94.41072 79 ILE B N 1
ATOM 2091 C CA . ILE B 1 32 ? -29.05256 -37.66039 32.78265 1.000 94.70730 79 ILE B CA 1
ATOM 2092 C C . ILE B 1 32 ? -29.73368 -39.00803 32.94014 1.000 98.25109 79 ILE B C 1
ATOM 2093 O O . ILE B 1 32 ? -29.09364 -39.98943 33.33781 1.000 100.08342 79 ILE B O 1
ATOM 2095 N N . LYS B 1 33 ? -31.03317 -39.04874 32.65652 1.000 101.20963 80 LYS B N 1
ATOM 2096 C CA . LYS B 1 33 ? -31.76333 -40.30777 32.68483 1.000 101.58835 80 LYS B CA 1
ATOM 2097 C C . LYS B 1 33 ? -31.34904 -41.17891 31.50273 1.000 100.12794 80 LYS B C 1
ATOM 2098 O O . LYS B 1 33 ? -31.04574 -40.67797 30.41638 1.000 97.89892 80 LYS B O 1
ATOM 2100 N N . LYS B 1 34 ? -31.32946 -42.48937 31.71955 1.000 98.43374 81 LYS B N 1
ATOM 2101 C CA . LYS B 1 34 ? -30.86680 -43.40804 30.69014 1.000 98.16316 81 LYS B CA 1
ATOM 2102 C C . LYS B 1 34 ? -32.04346 -44.10952 30.01698 1.000 99.22104 81 LYS B C 1
ATOM 2103 O O . LYS B 1 34 ? -32.64585 -43.57832 29.08010 1.000 98.07843 81 LYS B O 1
ATOM 2105 N N . GLY B 1 37 ? -33.80302 -39.63766 27.72011 1.000 101.86261 84 GLY B N 1
ATOM 2106 C CA . GLY B 1 37 ? -32.52609 -39.03579 28.08031 1.000 103.63230 84 GLY B CA 1
ATOM 2107 C C . GLY B 1 37 ? -32.50334 -37.61283 28.65191 1.000 104.85007 84 GLY B C 1
ATOM 2108 O O . GLY B 1 37 ? -31.51714 -36.89335 28.46928 1.000 103.41336 84 GLY B O 1
ATOM 2109 N N . LYS B 1 38 ? -33.56420 -37.20275 29.35187 1.000 101.89766 85 LYS B N 1
ATOM 2110 C CA . LYS B 1 38 ? -33.63616 -35.84895 29.89336 1.000 98.47480 85 LYS B CA 1
ATOM 2111 C C . LYS B 1 38 ? -32.60747 -35.65768 31.00454 1.000 95.34631 8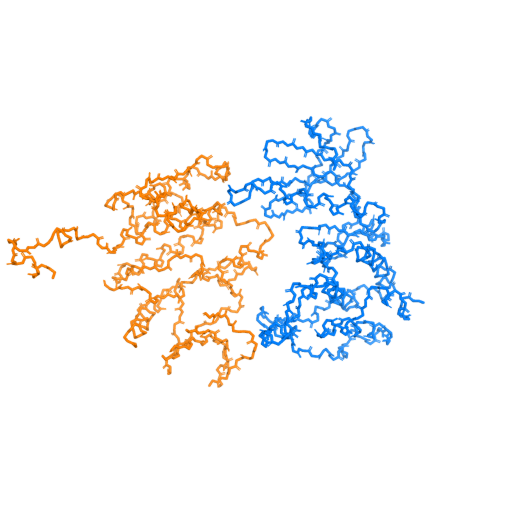5 LYS B C 1
ATOM 2112 O O . LYS B 1 38 ? -32.06630 -36.61818 31.56159 1.000 95.60195 85 LYS B O 1
ATOM 2114 N N . GLU B 1 39 ? -32.33529 -34.39416 31.32450 1.000 90.26421 86 GLU B N 1
ATOM 2115 C CA . GLU B 1 39 ? -31.40014 -34.07488 32.39010 1.000 88.63083 86 GLU B CA 1
ATOM 2116 C C . GLU B 1 39 ? -32.14561 -33.63375 33.64376 1.000 84.26927 86 GLU B C 1
ATOM 2117 O O . GLU B 1 39 ? -33.21674 -33.02345 33.57596 1.000 84.10219 86 GLU B O 1
ATOM 2123 N N . PHE B 1 40 ? -31.56465 -33.96367 34.79425 1.000 80.57656 87 PHE B N 1
ATOM 2124 C CA . PHE B 1 40 ? -32.19801 -33.73470 36.08041 1.000 81.37588 87 PHE B CA 1
ATOM 2125 C C . PHE B 1 40 ? -31.16423 -33.25066 37.08261 1.000 81.94356 87 PHE B C 1
ATOM 2126 O O . PHE B 1 40 ? -29.95181 -33.31141 36.85146 1.000 85.30137 87 PHE B O 1
ATOM 2134 N N . ALA B 1 41 ? -31.66758 -32.76189 38.20672 1.000 80.43461 88 ALA B N 1
ATOM 2135 C CA . ALA B 1 41 ? -30.85175 -32.37345 39.34503 1.000 79.68831 88 ALA B CA 1
ATOM 2136 C C . ALA B 1 41 ? -31.14050 -33.37127 40.45511 1.000 80.28714 88 ALA B C 1
ATOM 2137 O O . ALA B 1 41 ? -32.25965 -33.42322 40.97081 1.000 80.28044 88 ALA B O 1
ATOM 2139 N N . ALA B 1 42 ? -30.14207 -34.17788 40.80346 1.000 81.38753 89 ALA B N 1
ATOM 2140 C CA . ALA B 1 42 ? -30.29532 -35.20808 41.82548 1.000 84.10434 89 ALA B CA 1
ATOM 2141 C C . ALA B 1 42 ? -29.90077 -34.63263 43.17724 1.000 83.20393 89 ALA B C 1
ATOM 2142 O O . ALA B 1 42 ? -28.76648 -34.17271 43.34525 1.000 83.43911 89 ALA B O 1
ATOM 2144 N N . LYS B 1 43 ? -30.83049 -34.66023 44.13377 1.000 81.93661 90 LYS B N 1
ATOM 2145 C CA . LYS B 1 43 ? -30.61427 -34.11538 45.47519 1.000 86.48048 90 LYS B CA 1
ATOM 2146 C C . LYS B 1 43 ? -30.47655 -35.28420 46.44778 1.000 90.71606 90 LYS B C 1
ATOM 2147 O O . LYS B 1 43 ? -31.48026 -35.87526 46.85789 1.000 93.08217 90 LYS B O 1
ATOM 2153 N N . PHE B 1 44 ? -29.22926 -35.60425 46.82045 1.000 93.25186 91 PHE B N 1
ATOM 2154 C CA . PHE B 1 44 ? -28.91510 -36.74835 47.67874 1.000 93.91603 91 PHE B CA 1
ATOM 2155 C C . PHE B 1 44 ? -29.04258 -36.35247 49.14797 1.000 93.86391 91 PHE B C 1
ATOM 2156 O O . PHE B 1 44 ? -28.31394 -35.47227 49.61828 1.000 92.97196 91 PHE B O 1
ATOM 2164 N N . MET B 1 45 ? -29.94556 -37.00775 49.87743 1.000 95.96486 92 MET B N 1
ATOM 2165 C CA . MET B 1 45 ? -30.03915 -36.78813 51.32559 1.000 97.45033 92 MET B CA 1
ATOM 2166 C C . MET B 1 45 ? -30.10170 -38.09215 52.12900 1.000 97.39349 92 MET B C 1
ATOM 2167 O O . MET B 1 45 ? -29.45027 -38.23158 53.17487 1.000 100.64067 92 MET B O 1
ATOM 2172 N N . ARG B 1 55 ? -35.14360 -38.57208 58.97127 1.000 107.75865 102 ARG B N 1
ATOM 2173 C CA . ARG B 1 55 ? -35.79882 -39.17550 57.81213 1.000 106.22695 102 ARG B CA 1
ATOM 2174 C C . ARG B 1 55 ? -37.23529 -38.67660 57.65701 1.000 105.76259 102 ARG B C 1
ATOM 2175 O O . ARG B 1 55 ? -37.72745 -38.53429 56.53715 1.000 103.52592 102 ARG B O 1
ATOM 2177 N N . MET B 1 56 ? -37.91528 -38.43028 58.78322 1.000 106.17416 103 MET B N 1
ATOM 2178 C CA . MET B 1 56 ? -39.22864 -37.79723 58.71477 1.000 103.42759 103 MET B CA 1
ATOM 2179 C C . MET B 1 56 ? -39.13257 -36.44021 58.03592 1.000 104.86589 103 MET B C 1
ATOM 2180 O O . MET B 1 56 ? -39.94022 -36.11498 57.15609 1.000 104.83170 103 MET B O 1
ATOM 2182 N N . GLU B 1 57 ? -38.13695 -35.63928 58.42474 1.000 104.80911 104 GLU B N 1
ATOM 2183 C CA . GLU B 1 57 ? -37.97478 -34.32015 57.83156 1.000 102.07177 104 GLU B CA 1
ATOM 2184 C C . GLU B 1 57 ? -37.88292 -34.40680 56.31315 1.000 101.41485 104 GLU B C 1
ATOM 2185 O O . GLU B 1 57 ? -38.38554 -33.52616 55.60751 1.000 98.05786 104 GLU B O 1
ATOM 2188 N N . ILE B 1 58 ? -37.29556 -35.48286 55.79033 1.000 101.54861 105 ILE B N 1
ATOM 2189 C CA . ILE B 1 58 ? -37.17931 -35.62151 54.34338 1.000 98.98595 105 ILE B CA 1
ATOM 2190 C C . ILE B 1 58 ? -38.49857 -36.08682 53.72919 1.000 99.27936 105 ILE B C 1
ATOM 2191 O O . ILE B 1 58 ? -38.87195 -35.64694 52.63187 1.000 96.06342 105 ILE B O 1
ATOM 2196 N N . ILE B 1 59 ? -39.22063 -36.98261 54.41520 1.000 98.79155 106 ILE B N 1
ATOM 2197 C CA . ILE B 1 59 ? -40.52178 -37.42449 53.91551 1.000 97.43379 106 ILE B CA 1
ATOM 2198 C C . ILE B 1 59 ? -41.46254 -36.23133 53.75853 1.000 93.75873 106 ILE B C 1
ATOM 2199 O O . ILE B 1 59 ? -42.22935 -36.14271 52.79123 1.000 90.67535 106 ILE B O 1
ATOM 2201 N N . HIS B 1 60 ? -41.39531 -35.28056 54.68947 1.000 91.07567 107 HIS B N 1
ATOM 2202 C CA . HIS B 1 60 ? -42.24565 -34.09715 54.60589 1.000 91.65754 107 HIS B CA 1
ATOM 2203 C C . HIS B 1 60 ? -41.89210 -33.20466 53.41319 1.000 89.59463 107 HIS B C 1
ATOM 2204 O O . HIS B 1 60 ? -42.77378 -32.53389 52.86110 1.000 84.67833 107 HIS B O 1
ATOM 2211 N N . GLU B 1 61 ? -40.61932 -33.16244 53.01066 1.000 92.00145 108 GLU B N 1
ATOM 2212 C CA . GLU B 1 61 ? -40.26341 -32.37996 51.83341 1.000 91.69582 108 GLU B CA 1
ATOM 2213 C C . GLU B 1 61 ? -40.86638 -32.98575 50.57284 1.000 89.74023 108 GLU B C 1
ATOM 2214 O O . GLU B 1 61 ? -41.34382 -32.25669 49.69317 1.000 88.13622 108 GLU B O 1
ATOM 2220 N N . ILE B 1 62 ? -40.84540 -34.31862 50.46375 1.000 88.13092 109 ILE B N 1
ATOM 2221 C CA . ILE B 1 62 ? -41.51908 -34.98436 49.35248 1.000 85.45938 109 ILE B CA 1
ATOM 2222 C C . ILE B 1 62 ? -43.00397 -34.64011 49.34644 1.000 82.94465 109 ILE B C 1
ATOM 2223 O O . ILE B 1 62 ? -43.60871 -34.44141 48.28037 1.000 79.59482 109 ILE B O 1
ATOM 2228 N N . ALA B 1 63 ? -43.60800 -34.54135 50.53391 1.000 80.56270 110 ALA B N 1
ATOM 2229 C CA . ALA B 1 63 ? -45.02807 -34.22444 50.60892 1.000 81.14679 110 ALA B CA 1
ATOM 2230 C C . ALA B 1 63 ? -45.31673 -32.81160 50.10864 1.000 81.89736 110 ALA B C 1
ATOM 2231 O O . ALA B 1 63 ? -46.31359 -32.58617 49.41267 1.000 81.71879 110 ALA B O 1
ATOM 2233 N N . VAL B 1 64 ? -44.46397 -31.84226 50.44895 1.000 80.62284 111 VAL B N 1
ATOM 2234 C CA . VAL B 1 64 ? -44.73957 -30.47137 50.03817 1.000 75.31376 111 VAL B CA 1
ATOM 2235 C C . VAL B 1 64 ? -44.53253 -30.31165 48.54329 1.000 74.34374 111 VAL B C 1
ATOM 2236 O O . VAL B 1 64 ? -45.32017 -29.64409 47.86273 1.000 70.79146 111 VAL B O 1
ATOM 2240 N N . LEU B 1 65 ? -43.47652 -30.92297 48.00515 1.000 75.42282 112 LEU B N 1
ATOM 2241 C CA . LEU B 1 65 ? -43.25274 -30.87424 46.56433 1.000 73.43661 112 LEU B CA 1
ATOM 2242 C C . LEU B 1 65 ? -44.42926 -31.49791 45.82506 1.000 75.93464 112 LEU B C 1
ATOM 2243 O O . LEU B 1 65 ? -45.05712 -30.85445 44.97972 1.000 78.90810 112 LEU B O 1
ATOM 2248 N N . GLU B 1 66 ? -44.76909 -32.74866 46.15964 1.000 74.66817 113 GLU B N 1
ATOM 2249 C CA . GLU B 1 66 ? -45.86465 -33.40695 45.46830 1.000 72.62232 113 GLU B CA 1
ATOM 2250 C C . GLU B 1 66 ? -47.15131 -32.60965 45.60412 1.000 75.34729 113 GLU B C 1
ATOM 2251 O O . GLU B 1 66 ? -47.97117 -32.59340 44.67670 1.000 76.99343 113 GLU B O 1
ATOM 2253 N N . LEU B 1 67 ? -47.34508 -31.92622 46.73803 1.000 72.65009 114 LEU B N 1
ATOM 2254 C CA . LEU B 1 67 ? -48.57388 -31.15415 46.90235 1.000 73.82629 114 LEU B CA 1
ATOM 2255 C C . LEU B 1 67 ? -48.59297 -29.94614 45.96964 1.000 74.86865 114 LEU B C 1
ATOM 2256 O O . LEU B 1 67 ? -49.66495 -29.52844 45.51823 1.000 72.51656 114 LEU B O 1
ATOM 2258 N N . ALA B 1 68 ? -47.42276 -29.41239 45.62367 1.000 73.13610 115 ALA B N 1
ATOM 2259 C CA . ALA B 1 68 ? -47.32302 -28.24470 44.75969 1.000 74.09356 115 ALA B CA 1
ATOM 2260 C C . ALA B 1 68 ? -47.09041 -28.59853 43.29005 1.000 72.89138 115 ALA B C 1
ATOM 2261 O O . ALA B 1 68 ? -46.87897 -27.69111 42.48359 1.000 72.75998 115 ALA B O 1
ATOM 2263 N N . GLN B 1 69 ? -47.10397 -29.89711 42.94343 1.000 72.21963 116 GLN B N 1
ATOM 2264 C CA . GLN B 1 69 ? -47.00873 -30.46971 41.59489 1.000 74.57419 116 GLN B CA 1
ATOM 2265 C C . GLN B 1 69 ? -47.43858 -29.54150 40.44960 1.000 74.88895 116 GLN B C 1
ATOM 2266 O O . GLN B 1 69 ? -46.64974 -29.26543 39.53814 1.000 69.06790 116 GLN B O 1
ATOM 2272 N N . ASP B 1 70 ? -48.70705 -29.08431 40.47517 1.000 78.40224 117 ASP B N 1
ATOM 2273 C CA . ASP B 1 70 ? -49.28587 -28.24057 39.42963 1.000 73.85045 117 ASP B CA 1
ATOM 2274 C C . ASP B 1 70 ? -48.85988 -26.78334 39.50940 1.000 70.19568 117 ASP B C 1
ATOM 2275 O O . ASP B 1 70 ? -49.18693 -26.02306 38.59556 1.000 74.85968 117 ASP B O 1
ATOM 2280 N N . ASN B 1 71 ? -48.19335 -26.35533 40.56297 1.000 63.75076 118 ASN B N 1
ATOM 2281 C CA . ASN B 1 71 ? -47.91913 -24.93724 40.70242 1.000 70.21614 118 ASN B CA 1
ATOM 2282 C C . ASN B 1 71 ? -46.64935 -24.56790 39.94978 1.000 70.62417 118 ASN B C 1
ATOM 2283 O O . ASN B 1 71 ? -45.57542 -25.10270 40.26435 1.000 66.46790 118 ASN B O 1
ATOM 2288 N N . PRO B 1 72 ? -46.72335 -23.65913 38.98201 1.000 68.31413 119 PRO B N 1
ATOM 2289 C CA . PRO B 1 72 ? -45.54029 -23.35461 38.16062 1.000 68.08515 119 PRO B CA 1
ATOM 2290 C C . PRO B 1 72 ? -44.37259 -22.78349 38.95109 1.000 67.21991 119 PRO B C 1
ATOM 2291 O O . PRO B 1 72 ? -43.22766 -22.93136 38.51941 1.000 63.36299 119 PRO B O 1
ATOM 2295 N N . TRP B 1 73 ? -44.61785 -22.18219 40.10888 1.000 67.48250 120 TRP B N 1
ATOM 2296 C CA . TRP B 1 73 ? -43.60371 -21.43935 40.84095 1.000 64.24385 120 TRP B CA 1
ATOM 2297 C C . TRP B 1 73 ? -42.86351 -22.28442 41.87819 1.000 63.19713 120 TRP B C 1
ATOM 2298 O O . TRP B 1 73 ? -42.10679 -21.73371 42.67874 1.000 62.27226 120 TRP B O 1
ATOM 2309 N N . VAL B 1 74 ? -43.02961 -23.60357 41.85010 1.000 63.96244 121 VAL B N 1
ATOM 2310 C CA . VAL B 1 74 ? -42.33650 -24.52388 42.74120 1.000 62.55861 121 VAL B CA 1
ATOM 2311 C C . VAL B 1 74 ? -41.61279 -25.55486 41.88669 1.000 63.47096 121 VAL B C 1
ATOM 2312 O O . VAL B 1 74 ? -42.10994 -25.95000 40.82789 1.000 64.78628 121 VAL B O 1
ATOM 2316 N N . ILE B 1 75 ? -40.43884 -25.98833 42.34760 1.000 64.96178 122 ILE B N 1
ATOM 2317 C CA . ILE B 1 75 ? -39.62944 -26.95859 41.61611 1.000 64.80503 122 ILE B CA 1
ATOM 2318 C C . ILE B 1 75 ? -40.34239 -28.30913 41.54958 1.000 68.15658 122 ILE B C 1
ATOM 2319 O O . ILE B 1 75 ? -40.87843 -28.80374 42.55299 1.000 68.73968 122 ILE B O 1
ATOM 2324 N N . ASN B 1 76 ? -40.33052 -28.92907 40.36617 1.000 66.96833 123 ASN B N 1
ATOM 2325 C CA . ASN B 1 76 ? -41.000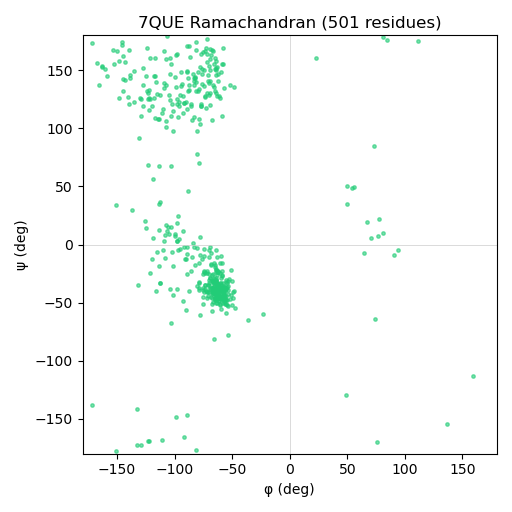09 -30.21328 40.15667 1.000 69.09903 123 ASN B CA 1
ATOM 2326 C C . ASN B 1 76 ? -40.15313 -31.36430 40.68924 1.000 71.91648 123 ASN B C 1
ATOM 2327 O O . ASN B 1 76 ? -38.95321 -31.45844 40.39855 1.000 71.35866 123 ASN B O 1
ATOM 2332 N N . LEU B 1 77 ? -40.78534 -32.24952 41.44868 1.000 76.53980 124 LEU B N 1
ATOM 2333 C CA . LEU B 1 77 ? -40.19079 -33.52498 41.81061 1.000 78.69542 124 LEU B CA 1
ATOM 2334 C C . LEU B 1 77 ? -40.62464 -34.56783 40.79470 1.000 82.73347 124 LEU B C 1
ATOM 2335 O O . LEU B 1 77 ? -41.81662 -34.70469 40.50988 1.000 76.44294 124 LEU B O 1
ATOM 2340 N N . HIS B 1 78 ? -39.65645 -35.27192 40.22470 1.000 83.54286 125 HIS B N 1
ATOM 2341 C CA . HIS B 1 78 ? -39.95759 -36.25507 39.19824 1.000 88.53731 125 HIS B CA 1
ATOM 2342 C C . HIS B 1 78 ? -39.93939 -37.67977 39.72958 1.000 94.20149 125 HIS B C 1
ATOM 2343 O O . HIS B 1 78 ? -40.84105 -38.46755 39.40850 1.000 97.34859 125 HIS B O 1
ATOM 2350 N N . GLU B 1 79 ? -38.95085 -38.02531 40.55382 1.000 94.96629 126 GLU B N 1
ATOM 2351 C CA . GLU B 1 79 ? -38.86812 -39.36236 41.12602 1.000 98.50043 126 GLU B CA 1
ATOM 2352 C C . GLU B 1 79 ? -38.13681 -39.29474 42.45917 1.000 101.72745 126 GLU B C 1
ATOM 2353 O O . GLU B 1 79 ? -37.35428 -38.37486 42.71353 1.000 99.88324 126 GLU B O 1
ATOM 2359 N N . VAL B 1 80 ? -38.41536 -40.27603 43.31637 1.000 97.81776 127 VAL B N 1
ATOM 2360 C CA . VAL B 1 80 ? -37.68839 -40.48041 44.56513 1.000 95.18682 127 VAL B CA 1
ATOM 2361 C C . VAL B 1 80 ? -37.22998 -41.92995 44.58841 1.000 98.85470 127 VAL B C 1
ATOM 2362 O O . VAL B 1 80 ? -38.06344 -42.84048 44.53340 1.000 99.24697 127 VAL B O 1
ATOM 2364 N N . TYR B 1 81 ? -35.91445 -42.14742 44.64420 1.000 98.33671 128 TYR B N 1
ATOM 2365 C CA . TYR B 1 81 ? -35.36323 -43.50657 44.72066 1.000 101.67313 128 TYR B CA 1
ATOM 2366 C C . TYR B 1 81 ? -34.63902 -43.71200 46.05034 1.000 102.80984 128 TYR B C 1
ATOM 2367 O O . TYR B 1 81 ? -34.46455 -42.76514 46.82461 1.000 97.54917 128 TYR B O 1
ATOM 2369 N N . MET B 1 87 ? -32.90658 -39.87213 51.37822 1.000 104.58719 134 MET B N 1
ATOM 2370 C CA . MET B 1 87 ? -32.85713 -40.52618 50.07812 1.000 104.22023 134 MET B CA 1
ATOM 2371 C C . MET B 1 87 ? -32.37787 -39.55358 48.98747 1.000 102.79895 134 MET B C 1
ATOM 2372 O O . MET B 1 87 ? -31.65370 -38.59646 49.27387 1.000 101.62772 134 MET B O 1
ATOM 2374 N N . ILE B 1 88 ? -32.76297 -39.80464 47.73667 1.000 97.37041 135 ILE B N 1
ATOM 2375 C CA . ILE B 1 88 ? -32.40656 -38.94420 46.61387 1.000 97.52847 135 ILE B CA 1
ATOM 2376 C C . ILE B 1 88 ? -33.68707 -38.47434 45.93287 1.000 95.63346 135 ILE B C 1
ATOM 2377 O O . ILE B 1 88 ? -34.52336 -39.29351 45.53861 1.000 97.58114 135 ILE B O 1
ATOM 2379 N N . LEU B 1 89 ? -33.83585 -37.15810 45.79677 1.000 91.08720 136 LEU B N 1
ATOM 2380 C CA . LEU B 1 89 ? -34.98383 -36.54327 45.13245 1.000 91.72983 136 LEU B CA 1
ATOM 2381 C C . LEU B 1 89 ? -34.55702 -36.10028 43.74205 1.000 86.05193 136 LEU B C 1
ATOM 2382 O O . LEU B 1 89 ? -33.77850 -35.15203 43.60118 1.000 83.32548 136 LEU B O 1
ATOM 2387 N N . VAL B 1 90 ? -35.08079 -36.77259 42.71769 1.000 87.29163 137 VAL B N 1
ATOM 2388 C CA . VAL B 1 90 ? -34.79167 -36.39786 41.33638 1.000 85.28589 137 VAL B CA 1
ATOM 2389 C C . VAL B 1 90 ? -35.65923 -35.18267 41.02605 1.000 83.08030 137 VAL B C 1
ATOM 2390 O O . VAL B 1 90 ? -36.87183 -35.30276 40.83031 1.000 83.39923 137 VAL B O 1
ATOM 2394 N N . LEU B 1 91 ? -35.04835 -34.00597 41.00794 1.000 79.27048 138 LEU B N 1
ATOM 2395 C CA . LEU B 1 91 ? -35.77242 -32.78869 40.70191 1.000 76.51411 138 LEU B CA 1
ATOM 2396 C C . LEU B 1 91 ? -35.55104 -32.41238 39.23971 1.000 79.56177 138 LEU B C 1
ATOM 2397 O O . LEU B 1 91 ? -34.64029 -32.91313 38.56666 1.000 77.35613 138 LEU B O 1
ATOM 2402 N N . GLU B 1 92 ? -36.41633 -31.52941 38.74664 1.000 70.90380 139 GLU B N 1
ATOM 2403 C CA . GLU B 1 92 ? -36.23261 -31.01275 37.40735 1.000 69.02343 139 GLU B CA 1
ATOM 2404 C C . GLU B 1 92 ? -34.95473 -30.18324 37.35513 1.000 72.06611 139 GLU B C 1
ATOM 2405 O O . GLU B 1 92 ? -34.46204 -29.68661 38.37111 1.000 71.95036 139 GLU B O 1
ATOM 2411 N N . TYR B 1 93 ? -34.40187 -30.07744 36.15244 1.000 71.93867 140 TYR B N 1
ATOM 2412 C CA . TYR B 1 93 ? -33.25648 -29.24167 35.85562 1.000 71.46236 140 TYR B CA 1
ATOM 2413 C C . TYR B 1 93 ? -33.69381 -28.14929 34.88535 1.000 69.52025 140 TYR B C 1
ATOM 2414 O O . TYR B 1 93 ? -34.32695 -28.44337 33.86495 1.000 72.04700 140 TYR B O 1
ATOM 2423 N N . ALA B 1 94 ? -33.37093 -26.89114 35.19818 1.000 67.42197 141 ALA B N 1
ATOM 2424 C CA . ALA B 1 94 ? -33.80338 -25.78627 34.34510 1.000 67.71307 141 ALA B CA 1
ATOM 2425 C C . ALA B 1 94 ? -32.86454 -25.47977 33.16975 1.000 76.70012 141 ALA B C 1
ATOM 2426 O O . ALA B 1 94 ? -33.31639 -24.87411 32.18492 1.000 82.53805 141 ALA B O 1
ATOM 2428 N N . ALA B 1 95 ? -31.58542 -25.85488 33.24403 1.000 73.85758 142 ALA B N 1
ATOM 2429 C CA . ALA B 1 95 ? -30.63300 -25.68420 32.14127 1.000 76.76914 142 ALA B CA 1
ATOM 2430 C C . ALA B 1 95 ? -30.19999 -24.23131 31.95773 1.000 78.39308 142 ALA B C 1
ATOM 2431 O O . ALA B 1 95 ? -29.01643 -23.91348 32.12701 1.000 83.15550 142 ALA B O 1
ATOM 2433 N N . GLY B 1 96 ? -31.11813 -23.33915 31.60536 1.000 73.15928 143 GLY B N 1
ATOM 2434 C CA . GLY B 1 96 ? -30.66931 -21.96653 31.68555 1.000 72.81605 143 GLY B CA 1
ATOM 2435 C C . GLY B 1 96 ? -30.62789 -21.37535 33.08103 1.000 72.31135 143 GLY B C 1
ATOM 2436 O O . GLY B 1 96 ? -30.36702 -20.17902 33.22200 1.000 67.99689 143 GLY B O 1
ATOM 2437 N N . GLY B 1 97 ? -30.86731 -22.18793 34.13506 1.000 66.97834 144 GLY B N 1
ATOM 2438 C CA . GLY B 1 97 ? -31.17846 -21.64324 35.43405 1.000 66.74284 144 GLY B CA 1
ATOM 2439 C C . GLY B 1 97 ? -29.97122 -21.31985 36.29435 1.000 64.88915 144 GLY B C 1
ATOM 2440 O O . GLY B 1 97 ? -28.87177 -21.81557 36.09018 1.000 66.27936 144 GLY B O 1
ATOM 2441 N N . GLU B 1 98 ? -30.21498 -20.47569 37.29250 1.000 65.87782 145 GLU B N 1
ATOM 2442 C CA . GLU B 1 98 ? -29.18492 -20.00793 38.20813 1.000 63.25415 145 GLU B CA 1
ATOM 2443 C C . GLU B 1 98 ? -29.84974 -19.50630 39.48627 1.000 59.26673 145 GLU B C 1
ATOM 2444 O O . GLU B 1 98 ? -30.93731 -18.93671 39.43549 1.000 56.69341 145 GLU B O 1
ATOM 2450 N N . ILE B 1 99 ? -29.19107 -19.72145 40.62821 1.000 60.42279 146 ILE B N 1
ATOM 2451 C CA . ILE B 1 99 ? -29.69805 -19.17134 41.89088 1.000 62.86651 146 ILE B CA 1
ATOM 2452 C C . ILE B 1 99 ? -29.68502 -17.62676 41.86522 1.000 62.23721 146 ILE B C 1
ATOM 2453 O O . ILE B 1 99 ? -28.97868 -16.99016 41.07043 1.000 64.44089 146 ILE B O 1
ATOM 2458 N N . PHE B 1 100 ? -30.51146 -17.02017 42.72040 1.000 62.30207 147 PHE B N 1
ATOM 2459 C CA . PHE B 1 100 ? -30.79970 -15.58591 42.56422 1.000 64.26969 147 PHE B CA 1
ATOM 2460 C C . PHE B 1 100 ? -29.59457 -14.69737 42.89365 1.000 68.86823 147 PHE B C 1
ATOM 2461 O O . PHE B 1 100 ? -29.39336 -13.65689 42.24932 1.000 68.48737 147 PHE B O 1
ATOM 2469 N N . ASP B 1 101 ? -28.80298 -15.06133 43.90730 1.000 72.88325 148 ASP B N 1
ATOM 2470 C CA . ASP B 1 101 ? -27.54604 -14.35380 44.15979 1.000 73.64894 148 ASP B CA 1
ATOM 2471 C C . ASP B 1 101 ? -26.66796 -14.31582 42.91785 1.000 73.22345 148 ASP B C 1
ATOM 2472 O O . ASP B 1 101 ? -26.18739 -13.25512 42.51032 1.000 76.12337 148 ASP B O 1
ATOM 2477 N N . GLN B 1 102 ? -26.42710 -15.47138 42.31509 1.000 68.72883 149 GLN B N 1
ATOM 2478 C CA . GLN B 1 102 ? -25.53753 -15.49705 41.17183 1.000 67.88087 149 GLN B CA 1
ATOM 2479 C C . GLN B 1 102 ? -26.13484 -14.76670 39.97468 1.000 68.61900 149 GLN B C 1
ATOM 2480 O O . GLN B 1 102 ? -25.38307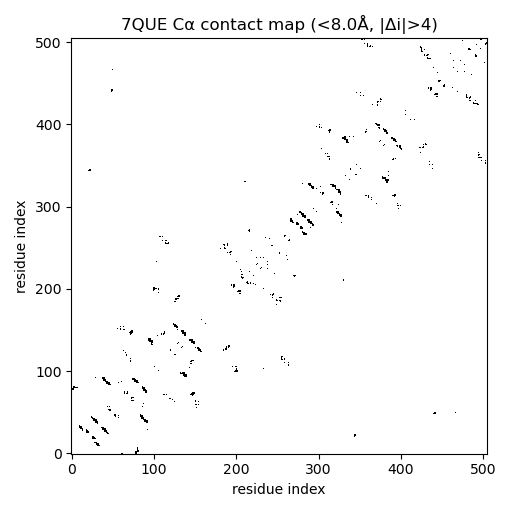 -14.22167 39.16444 1.000 71.96798 149 GLN B O 1
ATOM 2486 N N . CYS B 1 103 ? -27.46538 -14.67036 39.87219 1.000 66.56978 150 CYS B N 1
ATOM 2487 C CA . CYS B 1 103 ? -28.04524 -13.88696 38.77508 1.000 67.16617 150 CYS B CA 1
ATOM 2488 C C . CYS B 1 103 ? -27.72299 -12.41278 38.92838 1.000 69.27661 150 CYS B C 1
ATOM 2489 O O . CYS B 1 103 ? -27.46676 -11.71508 37.93962 1.000 68.96805 150 CYS B O 1
ATOM 2492 N N . VAL B 1 104 ? -27.73983 -11.93109 40.16744 1.000 69.99670 151 VAL B N 1
ATOM 2493 C CA . VAL B 1 104 ? -27.44640 -10.53899 40.43243 1.000 67.14081 151 VAL B CA 1
ATOM 2494 C C . VAL B 1 104 ? -26.01128 -10.22289 40.03020 1.000 72.46785 151 VAL B C 1
ATOM 2495 O O . VAL B 1 104 ? -25.73201 -9.15607 39.46965 1.000 71.54702 151 VAL B O 1
ATOM 2499 N N . ALA B 1 105 ? -25.09061 -11.17134 40.24950 1.000 70.12684 152 ALA B N 1
ATOM 2500 C CA . ALA B 1 105 ? -23.69192 -10.96034 39.86762 1.000 69.90521 152 ALA B CA 1
ATOM 2501 C C . ALA B 1 105 ? -23.48778 -11.04633 38.35626 1.000 72.77804 152 ALA B C 1
ATOM 2502 O O . ALA B 1 105 ? -22.64848 -10.32717 37.80863 1.000 78.28665 152 ALA B O 1
ATOM 2504 N N . ASP B 1 106 ? -24.23429 -11.91741 37.65776 1.000 76.22253 153 ASP B N 1
ATOM 2505 C CA . ASP B 1 106 ? -24.00686 -12.11817 36.22469 1.000 75.75730 153 ASP B CA 1
ATOM 2506 C C . ASP B 1 106 ? -24.60828 -11.02869 35.34711 1.000 78.37419 153 ASP B C 1
ATOM 2507 O O . ASP B 1 106 ? -24.26767 -10.96275 34.16286 1.000 79.59467 153 ASP B O 1
ATOM 2512 N N . ARG B 1 107 ? -25.51587 -10.21118 35.87417 1.000 77.68730 154 ARG B N 1
ATOM 2513 C CA . ARG B 1 107 ? -26.14724 -9.17923 35.07400 1.000 84.92120 154 ARG B CA 1
ATOM 2514 C C . ARG B 1 107 ? -25.24715 -7.94202 35.02433 1.000 91.67410 154 ARG B C 1
ATOM 2515 O O . ARG B 1 107 ? -24.59979 -7.58444 36.01552 1.000 90.67042 154 ARG B O 1
ATOM 2519 N N . GLU B 1 108 ? -25.18218 -7.30204 33.85108 1.000 96.56388 155 GLU B N 1
ATOM 2520 C CA . GLU B 1 108 ? -24.46436 -6.03398 33.71270 1.000 96.85025 155 GLU B CA 1
ATOM 2521 C C . GLU B 1 108 ? -25.15612 -4.94105 34.52818 1.000 98.81487 155 GLU B C 1
ATOM 2522 O O . GLU B 1 108 ? -24.72652 -4.64163 35.64601 1.000 96.65012 155 GLU B O 1
ATOM 2524 N N . GLU B 1 109 ? -26.21976 -4.33862 33.99271 1.000 119.44433 156 GLU B N 1
ATOM 2525 C CA . GLU B 1 109 ? -27.01679 -3.40497 34.77948 1.000 115.40319 156 GLU B CA 1
ATOM 2526 C C . GLU B 1 109 ? -27.83226 -4.16507 35.82450 1.000 116.54526 156 GLU B C 1
ATOM 2527 O O . GLU B 1 109 ? -28.00496 -5.38443 35.75056 1.000 118.90898 156 GLU B O 1
ATOM 2529 N N . ALA B 1 110 ? -28.33225 -3.43332 36.81631 1.000 106.84312 157 ALA B N 1
ATOM 2530 C CA . ALA B 1 110 ? -29.02627 -4.06984 37.92880 1.000 103.36105 157 ALA B CA 1
ATOM 2531 C C . ALA B 1 110 ? -30.39277 -4.58923 37.48457 1.000 98.42364 157 ALA B C 1
ATOM 2532 O O . ALA B 1 110 ? -30.81869 -4.41255 36.34066 1.000 98.45378 157 ALA B O 1
ATOM 2534 N N . PHE B 1 111 ? -31.08925 -5.24909 38.41066 1.000 96.55582 158 PHE B N 1
ATOM 2535 C CA . PHE B 1 111 ? -32.48314 -5.62749 38.19391 1.000 91.29566 158 PHE B CA 1
ATOM 2536 C C . PHE B 1 111 ? -33.36854 -4.40077 38.37737 1.000 88.50236 158 PHE B C 1
ATOM 2537 O O . PHE B 1 111 ? -33.39622 -3.80218 39.45882 1.000 88.41258 158 PHE B O 1
ATOM 2545 N N . LYS B 1 112 ? -34.08720 -4.02586 37.32544 1.000 85.29469 159 LYS B N 1
ATOM 2546 C CA . LYS B 1 112 ? -34.94667 -2.85954 37.40392 1.000 85.19315 159 LYS B CA 1
ATOM 2547 C C . LYS B 1 112 ? -36.17615 -3.17213 38.26142 1.000 79.58001 159 LYS B C 1
ATOM 2548 O O . LYS B 1 112 ? -36.43626 -4.31529 38.63279 1.000 80.96385 159 LYS B O 1
ATOM 2550 N N . GLU B 1 113 ? -36.92852 -2.12782 38.59913 1.000 79.78588 160 GLU B N 1
ATOM 2551 C CA . GLU B 1 113 ? -38.10181 -2.30702 39.44940 1.000 76.44720 160 GLU B CA 1
ATOM 2552 C C . GLU B 1 113 ? -39.17791 -3.13271 38.75634 1.000 74.83369 160 GLU B C 1
ATOM 2553 O O . GLU B 1 113 ? -39.86101 -3.93433 39.39881 1.000 74.50939 160 GLU B O 1
ATOM 2559 N N . LYS B 1 114 ? -39.36709 -2.93415 37.45220 1.000 77.46272 161 LYS B N 1
ATOM 2560 C CA . LYS B 1 114 ? -40.36370 -3.71959 36.73725 1.000 75.42685 161 LYS B CA 1
ATOM 2561 C C . LYS B 1 114 ? -39.97148 -5.18967 36.70139 1.000 73.03576 161 LYS B C 1
ATOM 2562 O O . LYS B 1 114 ? -40.84187 -6.06330 36.67713 1.000 72.02452 161 LYS B O 1
ATOM 2564 N N . ASP B 1 115 ? -38.66903 -5.48683 36.71591 1.000 76.62926 162 ASP B N 1
ATOM 2565 C CA . ASP B 1 115 ? -38.23726 -6.87703 36.79598 1.000 72.33589 162 ASP B CA 1
ATOM 2566 C C . ASP B 1 115 ? -38.59608 -7.48275 38.15415 1.000 70.26645 162 ASP B C 1
ATOM 2567 O O . ASP B 1 115 ? -39.07904 -8.61845 38.22604 1.000 67.25611 162 ASP B O 1
ATOM 2572 N N . VAL B 1 116 ? -38.38068 -6.73337 39.24006 1.000 69.82123 163 VAL B N 1
ATOM 2573 C CA . VAL B 1 116 ? -38.69884 -7.23756 40.57333 1.000 69.76823 163 VAL B CA 1
ATOM 2574 C C . VAL B 1 116 ? -40.20209 -7.41683 40.73186 1.000 69.18231 163 VAL B C 1
ATOM 2575 O O . VAL B 1 116 ? -40.65845 -8.41058 41.31044 1.000 65.46035 163 VAL B O 1
ATOM 2579 N N . GLN B 1 117 ? -40.99098 -6.45710 40.22821 1.000 67.23970 164 GLN B N 1
ATOM 2580 C CA . GLN B 1 117 ? -42.44847 -6.58032 40.24255 1.000 69.65312 164 GLN B CA 1
ATOM 2581 C C . GLN B 1 117 ? -42.89755 -7.90148 39.63005 1.000 67.33061 164 GLN B C 1
ATOM 2582 O O . GLN B 1 117 ? -43.74839 -8.60504 40.18609 1.000 66.70238 164 GLN B O 1
ATOM 2588 N N . ARG B 1 118 ? -42.34200 -8.24498 38.46995 1.000 62.88904 165 ARG B N 1
ATOM 2589 C CA . ARG B 1 118 ? -42.71361 -9.49747 37.83777 1.000 64.58173 165 ARG B CA 1
ATOM 2590 C C . ARG B 1 118 ? -42.28269 -10.68968 38.68812 1.000 67.53292 165 ARG B C 1
ATOM 2591 O O . ARG B 1 118 ? -43.06776 -11.62445 38.90299 1.000 70.27183 165 ARG B O 1
ATOM 2599 N N . LEU B 1 119 ? -41.04970 -10.67018 39.19827 1.000 64.62370 166 LEU B N 1
ATOM 2600 C CA . LEU B 1 119 ? -40.56840 -11.80851 39.97245 1.000 66.68002 166 LEU B CA 1
ATOM 2601 C C . LEU B 1 119 ? -41.34257 -11.95682 41.28284 1.000 66.55072 166 LEU B C 1
ATOM 2602 O O . LEU B 1 119 ? -41.71063 -13.07490 41.66548 1.000 62.24791 166 LEU B O 1
ATOM 2607 N N . MET B 1 120 ? -41.62931 -10.83823 41.96259 1.000 62.92893 167 MET B N 1
ATOM 2608 C CA . MET B 1 120 ? -42.33726 -10.89002 43.24211 1.000 62.47800 167 MET B CA 1
ATOM 2609 C C . MET B 1 120 ? -43.75449 -11.44431 43.09127 1.000 65.55927 167 MET B C 1
ATOM 2610 O O . MET B 1 120 ? -44.22360 -12.19753 43.95111 1.000 64.54273 167 MET B O 1
ATOM 2615 N N . ARG B 1 121 ? -44.45630 -11.08303 42.01266 1.000 65.75095 168 ARG B N 1
ATOM 2616 C CA . ARG B 1 121 ? -45.80366 -11.60608 41.80857 1.000 68.31600 168 ARG B CA 1
ATOM 2617 C C . ARG B 1 121 ? -45.78839 -13.12372 41.71714 1.000 67.65708 168 ARG B C 1
ATOM 2618 O O . ARG B 1 121 ? -46.61518 -13.80240 42.34344 1.000 67.04239 168 ARG B O 1
ATOM 2626 N N . GLN B 1 122 ? -44.84209 -13.67523 40.94835 1.000 67.54407 169 GLN B N 1
ATOM 2627 C CA . GLN B 1 122 ? -44.70840 -15.12634 40.86783 1.000 66.79258 169 GLN B CA 1
ATOM 2628 C C . GLN B 1 122 ? -44.48230 -15.73022 42.25173 1.000 66.52178 169 GLN B C 1
ATOM 2629 O O . GLN B 1 122 ? -45.18678 -16.67274 42.65623 1.000 62.15935 169 GLN B O 1
ATOM 2635 N N . ILE B 1 123 ? -43.53308 -15.15744 43.01009 1.000 64.82818 170 ILE B N 1
ATOM 2636 C CA . ILE B 1 123 ? -43.23857 -15.62831 44.36295 1.000 62.93885 170 ILE B CA 1
ATOM 2637 C C . ILE B 1 123 ? -44.49201 -15.60760 45.20953 1.000 64.54063 170 ILE B C 1
ATOM 2638 O O . ILE B 1 123 ? -44.82207 -16.58363 45.89168 1.000 63.30651 170 ILE B O 1
ATOM 2643 N N . LEU B 1 124 ? -45.18061 -14.46784 45.21222 1.000 62.94148 171 LEU B N 1
ATOM 2644 C CA . LEU B 1 124 ? -46.39261 -14.33325 46.00373 1.000 66.10625 171 LEU B CA 1
ATOM 2645 C C . LEU B 1 124 ? -47.45074 -15.31066 45.54316 1.000 66.47959 171 LEU B C 1
ATOM 2646 O O . LEU B 1 124 ? -48.20691 -15.82570 46.36724 1.000 66.25560 171 LEU B O 1
ATOM 2651 N N . GLU B 1 125 ? -47.50674 -15.60611 44.24436 1.000 64.94530 172 GLU B N 1
ATOM 2652 C CA . GLU B 1 125 ? -48.46052 -16.61134 43.79119 1.000 66.33025 172 GLU B CA 1
ATOM 2653 C C . GLU B 1 125 ? -48.12423 -17.98652 44.35833 1.000 64.88107 172 GLU B C 1
ATOM 2654 O O . GLU B 1 125 ? -49.02341 -18.73767 44.75316 1.000 69.19107 172 GLU B O 1
ATOM 2660 N N . GLY B 1 126 ? -46.83993 -18.32864 44.43549 1.000 66.15635 173 GLY B N 1
ATOM 2661 C CA . GLY B 1 126 ? -46.47277 -19.59900 45.04171 1.000 65.64823 173 GLY B CA 1
ATOM 2662 C C . GLY B 1 126 ? -46.75214 -19.62988 46.53486 1.000 66.49986 173 GLY B C 1
ATOM 2663 O O . GLY B 1 126 ? -47.31147 -20.59951 47.05808 1.000 67.62978 173 GLY B O 1
ATOM 2664 N N . VAL B 1 127 ? -46.36019 -18.57054 47.24380 1.000 66.75393 174 VAL B N 1
ATOM 2665 C CA . VAL B 1 127 ? -46.62574 -18.50074 48.67489 1.000 64.77833 174 VAL B CA 1
ATOM 2666 C C . VAL B 1 127 ? -48.12414 -18.60809 48.92674 1.000 70.42844 174 VAL B C 1
ATOM 2667 O O . VAL B 1 127 ? -48.58022 -19.36930 49.78752 1.000 70.17653 174 VAL B O 1
ATOM 2671 N N . HIS B 1 128 ? -48.91399 -17.85096 48.16577 1.000 66.91359 175 HIS B N 1
ATOM 2672 C CA . HIS B 1 128 ? -50.35607 -17.91412 48.32349 1.000 69.28330 175 HIS B CA 1
ATOM 2673 C C . HIS B 1 128 ? -50.88043 -19.31893 48.06258 1.000 74.13326 175 HIS B C 1
ATOM 2674 O O . HIS B 1 128 ? -51.82604 -19.76444 48.72499 1.000 71.39982 175 HIS B O 1
ATOM 2681 N N . PHE B 1 129 ? -50.29679 -20.03543 47.10040 1.000 69.56193 176 PHE B N 1
ATOM 2682 C CA . PHE B 1 129 ? -50.76902 -21.39596 46.90275 1.000 70.45017 176 PHE B CA 1
ATOM 2683 C C . PHE B 1 129 ? -50.36289 -22.28627 48.06615 1.000 71.99912 176 PHE B C 1
ATOM 2684 O O . PHE B 1 129 ? -51.14870 -23.13502 48.51561 1.000 79.24599 176 PHE B O 1
ATOM 2692 N N . LEU B 1 130 ? -49.13918 -22.12354 48.55235 1.000 72.98985 177 LEU B N 1
ATOM 2693 C CA . LEU B 1 130 ? -48.68150 -22.92778 49.67350 1.000 71.89838 177 LEU B CA 1
ATOM 2694 C C . LEU B 1 130 ? -49.49855 -22.64115 50.92359 1.000 76.81834 177 LEU B C 1
ATOM 2695 O O . LEU B 1 130 ? -49.81176 -23.56212 51.68832 1.000 78.14303 177 LEU B O 1
ATOM 2700 N N . HIS B 1 131 ? -49.86753 -21.36982 51.14527 1.000 73.89917 178 HIS B N 1
ATOM 2701 C CA . HIS B 1 131 ? -50.66841 -21.03347 52.32151 1.000 75.18109 178 HIS B CA 1
ATOM 2702 C C . HIS B 1 131 ? -52.07998 -21.55908 52.19383 1.000 77.47510 178 HIS B C 1
ATOM 2703 O O . HIS B 1 131 ? -52.69140 -21.91988 53.20138 1.000 80.60254 178 HIS B O 1
ATOM 2710 N N . THR B 1 132 ? -52.60860 -21.59394 50.96777 1.000 79.05021 179 THR B N 1
ATOM 2711 C CA . THR B 1 132 ? -53.89486 -22.22209 50.70000 1.000 78.95165 179 THR B CA 1
ATOM 2712 C C . THR B 1 132 ? -53.87268 -23.71794 50.99324 1.000 81.62010 179 THR B C 1
ATOM 2713 O O . THR B 1 132 ? -54.93110 -24.30214 51.19733 1.000 79.38701 179 THR B O 1
ATOM 2715 N N . ARG B 1 133 ? -52.70240 -24.36152 50.98434 1.000 85.71365 180 ARG B N 1
ATOM 2716 C CA . ARG B 1 133 ? -52.60929 -25.78856 51.28206 1.000 83.68206 180 ARG B CA 1
ATOM 2717 C C . ARG B 1 133 ? -52.01609 -26.06969 52.66910 1.000 85.64389 180 ARG B C 1
ATOM 2718 O O . ARG B 1 133 ? -51.60251 -27.19997 52.93237 1.000 88.64944 180 ARG B O 1
ATOM 2720 N N . ASP B 1 134 ? -51.94651 -25.05990 53.54631 1.000 84.26123 181 ASP B N 1
ATOM 2721 C CA . ASP B 1 134 ? -51.50133 -25.14904 54.94686 1.000 83.79449 181 ASP B CA 1
ATOM 2722 C C . ASP B 1 134 ? -49.98229 -25.22687 55.13087 1.000 84.09584 181 ASP B C 1
ATOM 2723 O O . ASP B 1 134 ? -49.51206 -25.67878 56.18957 1.000 85.70138 181 ASP B O 1
ATOM 2728 N N . VAL B 1 135 ? -49.18084 -24.78517 54.16841 1.000 81.47107 182 VAL B N 1
ATOM 2729 C CA . VAL B 1 135 ? -47.72989 -24.90648 54.26007 1.000 77.51822 182 VAL B CA 1
ATOM 2730 C C . VAL B 1 135 ? -47.16683 -23.54740 54.67018 1.000 77.79824 182 VAL B C 1
ATOM 2731 O O . VAL B 1 135 ? -47.27855 -22.57114 53.92126 1.000 75.69975 182 VAL B O 1
ATOM 2735 N N . VAL B 1 136 ? -46.56934 -23.46965 55.86380 1.000 75.64424 183 VAL B N 1
ATOM 2736 C CA . VAL B 1 136 ? -45.96568 -22.22249 56.32876 1.000 76.70153 183 VAL B CA 1
ATOM 2737 C C . VAL B 1 136 ? -44.48832 -22.42562 56.66212 1.000 76.83597 183 VAL B C 1
ATOM 2738 O O . VAL B 1 136 ? -43.90058 -23.46207 56.32832 1.000 72.60198 183 VAL B O 1
ATOM 2742 N N . HIS B 1 137 ? -43.88358 -21.41902 57.31504 1.000 76.60185 184 HIS B N 1
ATOM 2743 C CA . HIS B 1 137 ? -42.46376 -21.41822 57.69108 1.000 73.98370 184 HIS B CA 1
ATOM 2744 C C . HIS B 1 137 ? -41.54813 -21.63889 56.47812 1.000 74.77689 184 HIS B C 1
ATOM 2745 O O . HIS B 1 137 ? -40.63584 -22.46743 56.49273 1.000 73.19584 184 HIS B O 1
ATOM 2752 N N . LEU B 1 138 ? -41.79137 -20.87553 55.42065 1.000 72.26883 185 LEU B N 1
ATOM 2753 C CA . LEU B 1 138 ? -41.07332 -21.06614 54.17611 1.000 75.97455 185 LEU B CA 1
ATOM 2754 C C . LEU B 1 138 ? -39.73019 -20.33872 54.21570 1.000 79.80122 185 LEU B C 1
ATOM 2755 O O . LEU B 1 138 ? -39.62691 -19.21194 54.71186 1.000 78.63009 185 LEU B O 1
ATOM 2760 N N . ASP B 1 139 ? -38.69051 -21.00193 53.71524 1.000 83.61315 186 ASP B N 1
ATOM 2761 C CA . ASP B 1 139 ? -37.37692 -20.37355 53.58689 1.000 84.39330 186 ASP B CA 1
ATOM 2762 C C . ASP B 1 139 ? -37.42716 -19.52449 52.32303 1.000 84.64644 186 ASP B C 1
ATOM 2763 O O . ASP B 1 139 ? -37.23770 -20.02701 51.21532 1.000 87.09898 186 ASP B O 1
ATOM 2768 N N . LEU B 1 140 ? -37.68122 -18.23359 52.47589 1.000 74.87409 187 LEU B N 1
ATOM 2769 C CA . LEU B 1 140 ? -37.87783 -17.34613 51.33547 1.000 77.57732 187 LEU B CA 1
ATOM 2770 C C . LEU B 1 140 ? -36.73495 -16.33836 51.26924 1.000 70.55937 187 LEU B C 1
ATOM 2771 O O . LEU B 1 140 ? -36.91610 -15.14492 51.48976 1.000 70.15011 187 LEU B O 1
ATOM 2776 N N . LYS B 1 141 ? -35.54274 -16.83183 50.98100 1.000 70.21204 188 LYS B N 1
ATOM 2777 C CA . LYS B 1 141 ? -34.38475 -15.96995 50.85134 1.000 69.14391 188 LYS B CA 1
ATOM 2778 C C . LYS B 1 141 ? -33.79111 -16.13576 49.46183 1.000 66.77567 188 LYS B C 1
ATOM 2779 O O . LYS B 1 141 ? -34.10198 -17.10094 48.75414 1.000 68.22372 188 LYS B O 1
ATOM 2785 N N . PRO B 1 142 ? -32.99779 -15.16925 49.00592 1.000 65.36188 189 PRO B N 1
ATOM 2786 C CA . PRO B 1 142 ? -32.34008 -15.32594 47.70064 1.000 64.60788 189 PRO B CA 1
ATOM 2787 C C . PRO B 1 142 ? -31.64950 -16.67340 47.50127 1.000 66.67600 189 PRO B C 1
ATOM 2788 O O . PRO B 1 142 ? -31.74057 -17.24124 46.40692 1.000 67.92228 189 PRO B O 1
ATOM 2792 N N . GLN B 1 143 ? -30.97295 -17.21280 48.51804 1.000 66.14749 190 GLN B N 1
ATOM 2793 C CA . GLN B 1 143 ? -30.26602 -18.47962 48.35753 1.000 65.57771 190 GLN B CA 1
ATOM 2794 C C . GLN B 1 143 ? -31.20004 -19.61142 47.97379 1.000 67.62437 190 GLN B C 1
ATOM 2795 O O . GLN B 1 143 ? -30.71875 -20.67641 47.57973 1.000 69.49722 190 GLN B O 1
ATOM 2797 N N . ASN B 1 144 ? -32.51505 -19.38470 48.03826 1.000 66.56357 191 ASN B N 1
ATOM 2798 C CA . ASN B 1 144 ? -33.52795 -20.40485 47.83532 1.000 65.63663 191 ASN B CA 1
ATOM 2799 C C . ASN B 1 144 ? -34.45187 -20.11520 46.65702 1.000 67.38633 191 ASN B C 1
ATOM 2800 O O . ASN B 1 144 ? -35.43824 -20.84670 46.46847 1.000 62.39009 191 ASN B O 1
ATOM 2805 N N . ILE B 1 145 ? -34.19297 -19.06502 45.87924 1.000 64.26065 192 ILE B N 1
ATOM 2806 C CA . ILE B 1 145 ? -35.00125 -18.74596 44.71340 1.000 60.68568 192 ILE B CA 1
ATOM 2807 C C . ILE B 1 145 ? -34.16986 -19.02047 43.46819 1.000 61.67414 192 ILE B C 1
ATOM 2808 O O . ILE B 1 145 ? -33.13155 -18.38553 43.24864 1.000 60.36546 192 ILE B O 1
ATOM 2813 N N . LEU B 1 146 ? -34.62134 -19.97030 42.65640 1.000 61.70632 193 LEU B N 1
ATOM 2814 C CA . LEU B 1 146 ? -34.00407 -20.23011 41.36538 1.000 59.34893 193 LEU B CA 1
ATOM 2815 C C . LEU B 1 146 ? -34.72705 -19.44526 40.28450 1.000 57.14758 193 LEU B C 1
ATOM 2816 O O . LEU B 1 146 ? -35.95104 -19.32948 40.31151 1.000 56.19783 193 LEU B O 1
ATOM 2821 N N . LEU B 1 147 ? -33.96266 -18.86596 39.36319 1.000 56.58188 194 LEU B N 1
ATOM 2822 C CA . LEU B 1 147 ? -34.52624 -18.30597 38.14278 1.000 59.72230 194 LEU B CA 1
ATOM 2823 C C . LEU B 1 147 ? -34.33928 -19.31183 37.02135 1.000 61.27668 194 LEU B C 1
ATOM 2824 O O . LEU B 1 147 ? -33.27116 -19.91924 36.88978 1.000 61.96300 194 LEU B O 1
ATOM 2829 N N . THR B 1 148 ? -35.39100 -19.50614 36.22662 1.000 64.18606 195 THR B N 1
ATOM 2830 C CA . THR B 1 148 ? -35.27824 -20.47697 35.14861 1.000 65.22658 195 THR B CA 1
ATOM 2831 C C . THR B 1 148 ? -34.31817 -20.00787 34.07482 1.000 66.42621 195 THR B C 1
ATOM 2832 O O . THR B 1 148 ? -33.84147 -20.83133 33.29400 1.000 72.45849 195 THR B O 1
ATOM 2836 N N . SER B 1 149 ? -33.99429 -18.71959 34.03562 1.000 68.59594 196 SER B N 1
ATOM 2837 C CA . SER B 1 149 ? -33.22097 -18.20146 32.92133 1.000 71.34486 196 SER B CA 1
ATOM 2838 C C . SER B 1 149 ? -32.69064 -16.81902 33.27628 1.000 76.53304 196 SER B C 1
ATOM 2839 O O . SER B 1 149 ? -33.42289 -16.00158 33.84235 1.000 76.14352 196 SER B O 1
ATOM 2842 N N . GLU B 1 150 ? -31.41979 -16.56395 32.94531 1.000 75.64779 197 GLU B N 1
ATOM 2843 C CA . GLU B 1 150 ? -30.82271 -15.25016 33.16707 1.000 79.73540 197 GLU B CA 1
ATOM 2844 C C . GLU B 1 150 ? -30.81933 -14.37287 31.92850 1.000 83.30845 197 GLU B C 1
ATOM 2845 O O . GLU B 1 150 ? -31.01211 -13.16212 32.04309 1.000 87.92094 197 GLU B O 1
ATOM 2851 N N . SER B 1 151 ? -30.57303 -14.93824 30.75204 1.000 81.92077 198 SER B N 1
ATOM 2852 C CA . SER B 1 151 ? -30.54576 -14.16823 29.51261 1.000 87.90210 198 SER B CA 1
ATOM 2853 C C . SER B 1 151 ? -31.41881 -14.88579 28.49136 1.000 90.07995 198 SER B C 1
ATOM 2854 O O . SER B 1 151 ? -30.93654 -15.75252 27.74804 1.000 91.32350 198 SER B O 1
ATOM 2856 N N . PRO B 1 152 ? -32.71902 -14.53771 28.40864 1.000 89.60276 199 PRO B N 1
ATOM 2857 C CA . PRO B 1 152 ? -33.37718 -13.43065 29.11161 1.000 89.08773 199 PRO B CA 1
ATOM 2858 C C . PRO B 1 152 ? -33.76430 -13.77568 30.54905 1.000 85.54923 199 PRO B C 1
ATOM 2859 O O . PRO B 1 152 ? -33.59784 -14.92179 30.97406 1.000 85.40703 199 PRO B O 1
ATOM 2863 N N . LEU B 1 153 ? -34.26726 -12.79252 31.29000 1.000 85.31254 200 LEU B N 1
ATOM 2864 C CA . LEU B 1 153 ? -34.75377 -13.06136 32.63635 1.000 80.74882 200 LEU B CA 1
ATOM 2865 C C . LEU B 1 153 ? -35.92964 -14.03123 32.58392 1.000 77.96346 200 LEU B C 1
ATOM 2866 O O . LEU B 1 153 ? -36.89351 -13.80585 31.84597 1.000 80.80774 200 LEU B O 1
ATOM 2871 N N . GLY B 1 154 ? -35.84984 -15.11051 33.35984 1.000 75.62628 201 GLY B N 1
ATOM 2872 C CA . GLY B 1 154 ? -36.86194 -16.16389 33.38213 1.000 71.38373 201 GLY B CA 1
ATOM 2873 C C . GLY B 1 154 ? -37.83820 -16.02664 34.53464 1.000 69.19771 201 GLY B C 1
ATOM 2874 O O . GLY B 1 154 ? -38.13918 -14.92128 34.99950 1.000 70.71150 201 GLY B O 1
ATOM 2875 N N . ASP B 1 155 ? -38.32588 -17.16653 35.01878 1.000 65.21057 202 ASP B N 1
ATOM 2876 C CA . ASP B 1 155 ? -39.28485 -17.23608 36.11512 1.000 63.69392 202 ASP B CA 1
ATOM 2877 C C . ASP B 1 155 ? -38.64374 -17.79024 37.37694 1.000 62.38928 202 ASP B C 1
ATOM 2878 O O . ASP B 1 155 ? -37.54609 -18.35602 37.35969 1.000 60.42290 202 ASP B O 1
ATOM 2883 N N . ILE B 1 156 ? -39.35789 -17.61762 38.48351 1.000 63.92642 203 ILE B N 1
ATOM 2884 C CA . ILE B 1 156 ? -38.87998 -18.07368 39.78070 1.000 63.16527 203 ILE B CA 1
ATOM 2885 C C . ILE B 1 156 ? -39.34925 -19.50527 39.99324 1.000 61.42025 203 ILE B C 1
ATOM 2886 O O . ILE B 1 156 ? -40.42420 -19.91831 39.54763 1.000 62.19415 203 ILE B O 1
ATOM 2891 N N . LYS B 1 157 ? -38.53476 -20.25774 40.72027 1.000 60.64012 204 LYS B N 1
ATOM 2892 C CA . LYS B 1 157 ? -38.88728 -21.58778 41.19099 1.000 60.43569 204 LYS B CA 1
ATOM 2893 C C . LYS B 1 157 ? -38.36614 -21.70345 42.61521 1.000 62.03096 204 LYS B C 1
ATOM 2894 O O . LYS B 1 157 ? -37.16912 -21.50030 42.85526 1.000 60.63972 204 LYS B O 1
ATOM 2900 N N . ILE B 1 158 ? -39.25858 -21.95526 43.56972 1.000 64.56659 205 ILE B N 1
ATOM 2901 C CA . ILE B 1 158 ? -38.83558 -22.16491 44.94980 1.000 64.44814 205 ILE B CA 1
ATOM 2902 C C . ILE B 1 158 ? -38.35993 -23.59951 45.08157 1.000 63.69792 205 ILE B C 1
ATOM 2903 O O . ILE B 1 158 ? -39.06564 -24.51817 44.65465 1.000 62.31412 205 ILE B O 1
ATOM 2908 N N . VAL B 1 159 ? -37.18348 -23.80405 45.69304 1.000 64.14115 206 VAL B N 1
ATOM 2909 C CA . VAL B 1 159 ? -36.49667 -25.08911 45.58903 1.000 69.25098 206 VAL B CA 1
ATOM 2910 C C . VAL B 1 159 ? -36.41617 -25.88693 46.90269 1.000 70.83390 206 VAL B C 1
ATOM 2911 O O . VAL B 1 159 ? -36.43372 -27.12168 46.85571 1.000 69.20835 206 VAL B O 1
ATOM 2915 N N . ASP B 1 160 ? -36.31570 -25.24753 48.06764 1.000 68.93229 207 ASP B N 1
ATOM 2916 C CA . ASP B 1 160 ? -36.07194 -25.99286 49.30032 1.000 71.53681 207 ASP B CA 1
ATOM 2917 C C . ASP B 1 160 ? -37.16265 -25.74541 50.33132 1.000 72.54067 207 ASP B C 1
ATOM 2918 O O . ASP B 1 160 ? -37.53943 -24.59992 50.57923 1.000 72.49454 207 ASP B O 1
ATOM 2923 N N . PHE B 1 161 ? -37.66130 -26.82981 50.94044 1.000 76.55630 208 PHE B N 1
ATOM 2924 C CA . PHE B 1 161 ? -38.69884 -26.72943 51.96299 1.000 74.82050 208 PHE B CA 1
ATOM 2925 C C . PHE B 1 161 ? -38.29474 -27.41785 53.25519 1.000 76.57230 208 PHE B C 1
ATOM 2926 O O . PHE B 1 161 ? -39.16238 -27.71593 54.07660 1.000 76.12434 208 PHE B O 1
ATOM 2934 N N . GLY B 1 162 ? -36.99103 -27.63378 53.46339 1.000 77.26518 209 GLY B N 1
ATOM 2935 C CA . GLY B 1 162 ? -36.53732 -28.43784 54.58979 1.000 76.83481 209 GLY B CA 1
ATOM 2936 C C . GLY B 1 162 ? -37.03976 -27.96341 55.93767 1.000 76.11721 209 GLY B C 1
ATOM 2937 O O . GLY B 1 162 ? -37.26173 -28.77345 56.84036 1.000 78.40442 209 GLY B O 1
ATOM 2938 N N . LEU B 1 163 ? -37.23418 -26.65844 56.09615 1.000 80.72633 210 LEU B N 1
ATOM 2939 C CA . LEU B 1 163 ? -37.69647 -26.09178 57.35241 1.000 73.61105 210 LEU B CA 1
ATOM 2940 C C . LEU B 1 163 ? -39.18984 -25.78311 57.34527 1.000 73.26829 210 LEU B C 1
ATOM 2941 O O . LEU B 1 163 ? -39.68926 -25.16286 58.28756 1.000 74.74325 210 LEU B O 1
ATOM 2946 N N . SER B 1 164 ? -39.91350 -26.18538 56.30762 1.000 72.37140 211 SER B N 1
ATOM 2947 C CA . SER B 1 164 ? -41.33427 -25.87875 56.26525 1.000 76.59078 211 SER B CA 1
ATOM 2948 C C . SER B 1 164 ? -42.10990 -26.81954 57.19188 1.000 74.22559 211 SER B C 1
ATOM 2949 O O . SER B 1 164 ? -41.60710 -27.85695 57.62536 1.000 75.04592 211 SER B O 1
ATOM 2952 N N . ARG B 1 165 ? -43.35202 -26.43524 57.48571 1.000 71.36656 212 ARG B N 1
ATOM 2953 C CA . ARG B 1 165 ? -44.20377 -27.09782 58.46630 1.000 73.72013 212 ARG B CA 1
ATOM 2954 C C . ARG B 1 165 ? -45.64094 -27.05340 57.97671 1.000 80.35496 212 ARG B C 1
ATOM 2955 O O . ARG B 1 165 ? -45.98906 -26.25318 57.10010 1.000 77.48880 212 ARG B O 1
ATOM 2957 N N . ILE B 1 166 ? -46.47336 -27.93155 58.55807 1.000 80.52368 213 ILE B N 1
ATOM 2958 C CA . ILE B 1 166 ? -47.93093 -27.86695 58.41057 1.000 78.20880 213 ILE B CA 1
ATOM 2959 C C . ILE B 1 166 ? -48.54748 -27.28471 59.69193 1.000 76.20868 213 ILE B C 1
ATOM 2960 O O . ILE B 1 166 ? -49.30676 -26.30522 59.65808 1.000 79.05671 213 ILE B O 1
ATOM 2965 N N . LEU B 1 173 ? -51.42775 -28.66666 73.55224 1.000 88.25429 220 LEU B N 1
ATOM 2966 C CA . LEU B 1 173 ? -51.86517 -27.38137 73.01483 1.000 87.17478 220 LEU B CA 1
ATOM 2967 C C . LEU B 1 173 ? -52.93149 -26.79345 73.94430 1.000 88.57523 220 LEU B C 1
ATOM 2968 O O . LEU B 1 173 ? -52.66069 -26.44262 75.09858 1.000 88.27250 220 LEU B O 1
ATOM 2970 N N . ARG B 1 174 ? -54.16048 -26.70303 73.44531 1.000 85.91839 221 ARG B N 1
ATOM 2971 C CA . ARG B 1 174 ? -55.28088 -26.48251 74.34046 1.000 84.91342 221 ARG B CA 1
ATOM 2972 C C . ARG B 1 174 ? -55.28991 -27.48675 75.49594 1.000 90.09479 221 ARG B C 1
ATOM 2973 O O . ARG B 1 174 ? -55.89011 -27.20891 76.54423 1.000 86.04251 221 ARG B O 1
ATOM 2975 N N . GLU B 1 175 ? -54.62447 -28.64423 75.33897 1.000 90.18054 222 GLU B N 1
ATOM 2976 C CA . GLU B 1 175 ? -54.54702 -29.61724 76.43145 1.000 84.98453 222 GLU B CA 1
ATOM 2977 C C . GLU B 1 175 ? -53.63455 -29.12492 77.55062 1.000 88.16961 222 GLU B C 1
ATOM 2978 O O . GLU B 1 175 ? -53.99453 -29.20327 78.73567 1.000 85.22095 222 GLU B O 1
ATOM 2980 N N . ILE B 1 176 ? -52.44635 -28.61168 77.19262 1.000 86.68759 223 ILE B N 1
ATOM 2981 C CA . ILE B 1 176 ? -51.49086 -28.15312 78.20052 1.000 85.50664 223 ILE B CA 1
ATOM 2982 C C . ILE B 1 176 ? -52.10459 -27.06236 79.06155 1.000 91.08848 223 ILE B C 1
ATOM 2983 O O . ILE B 1 176 ? -51.74673 -26.90600 80.23520 1.000 87.44523 223 ILE B O 1
ATOM 2988 N N . MET B 1 177 ? -53.07761 -26.33265 78.52092 1.000 92.76696 224 MET B N 1
ATOM 2989 C CA . MET B 1 177 ? -53.73002 -25.26410 79.26693 1.000 94.69505 224 MET B CA 1
ATOM 2990 C C . MET B 1 177 ? -54.86324 -25.77024 80.15718 1.000 95.63766 224 MET B C 1
ATOM 2991 O O . MET B 1 177 ? -55.51411 -24.95651 80.82859 1.000 93.74898 224 MET B O 1
ATOM 2996 N N . GLY B 1 178 ? -55.11048 -27.08728 80.18218 1.000 94.07112 225 GLY B N 1
ATOM 2997 C CA . GLY B 1 178 ? -56.11901 -27.68601 81.04504 1.000 87.77321 225 GLY B CA 1
ATOM 2998 C C . GLY B 1 178 ? -55.73652 -27.77920 82.51573 1.000 88.04332 225 GLY B C 1
ATOM 2999 O O . GLY B 1 178 ? -56.57276 -28.23010 83.31279 1.000 86.96751 225 GLY B O 1
ATOM 3000 N N . THR B 1 179 ? -54.50427 -27.38260 82.88741 1.000 83.02026 226 THR B N 1
ATOM 3001 C CA . THR B 1 179 ? -54.06752 -27.27647 84.28379 1.000 79.01758 226 THR B CA 1
ATOM 3002 C C . THR B 1 179 ? -53.58065 -25.85136 84.54952 1.000 70.56974 226 THR B C 1
ATOM 3003 O O . THR B 1 179 ? -52.39297 -25.62384 84.80767 1.000 67.60661 226 THR B O 1
ATOM 3005 N N . PRO B 1 180 ? -54.49035 -24.87443 84.53597 1.000 74.19949 227 PRO B N 1
ATOM 3006 C CA . PRO B 1 180 ? -54.07347 -23.45274 84.47780 1.000 71.18780 227 PRO B CA 1
ATOM 3007 C C . PRO B 1 180 ? -53.24972 -22.93803 85.65937 1.000 66.68361 227 PRO B C 1
ATOM 3008 O O . PRO B 1 180 ? -52.38214 -22.08197 85.45266 1.000 63.05222 227 PRO B O 1
ATOM 3012 N N . GLU B 1 181 ? -53.49726 -23.40809 86.88335 1.000 65.25647 228 GLU B N 1
ATOM 3013 C CA . GLU B 1 181 ? -52.68997 -22.97989 88.03035 1.000 62.16599 228 GLU B CA 1
ATOM 3014 C C . GLU B 1 181 ? -51.18801 -23.21998 87.82295 1.000 63.43260 228 GLU B C 1
ATOM 3015 O O . GLU B 1 181 ? -50.35573 -22.47264 88.36729 1.000 58.37768 228 GLU B O 1
ATOM 3021 N N . TYR B 1 182 ? -50.82256 -24.25240 87.05948 1.000 60.03251 229 TYR B N 1
ATOM 3022 C CA . TYR B 1 182 ? -49.42652 -24.65596 86.91769 1.000 61.52543 229 TYR B CA 1
ATOM 3023 C C . TYR B 1 182 ? -48.83960 -24.29711 85.55587 1.000 59.32973 229 TYR B C 1
ATOM 3024 O O . TYR B 1 182 ? -47.76086 -24.77182 85.22304 1.000 61.89263 229 TYR B O 1
ATOM 3033 N N . VAL B 1 183 ? -49.52765 -23.49045 84.76370 1.000 60.36647 230 VAL B N 1
ATOM 3034 C CA . VAL B 1 183 ? -49.08549 -23.16321 83.41562 1.000 62.61209 230 VAL B CA 1
ATOM 3035 C C . VAL B 1 183 ? -47.98926 -22.10904 83.47167 1.000 60.37672 230 VAL B C 1
ATOM 3036 O O . VAL B 1 183 ? -48.10717 -21.10617 84.18078 1.000 58.25041 230 VAL B O 1
ATOM 3040 N N . ALA B 1 184 ? -46.92430 -22.32976 82.70976 1.000 61.47864 231 ALA B N 1
ATOM 3041 C CA . ALA B 1 184 ? -45.82539 -21.38415 82.63931 1.000 62.77918 231 ALA B CA 1
ATOM 3042 C C . ALA B 1 184 ? -46.18620 -20.22807 81.70541 1.000 68.45139 231 ALA B C 1
ATOM 3043 O O . ALA B 1 184 ? -46.95098 -20.41157 80.75286 1.000 70.44545 231 ALA B O 1
ATOM 3045 N N . PRO B 1 185 ? -45.66385 -19.02108 81.98186 1.000 68.04408 232 PRO B N 1
ATOM 3046 C CA . PRO B 1 185 ? -45.96200 -17.85983 81.11983 1.000 66.04245 232 PRO B CA 1
ATOM 3047 C C . PRO B 1 185 ? -45.76056 -18.12180 79.64050 1.000 73.65958 232 PRO B C 1
ATOM 3048 O O . PRO B 1 185 ? -46.58034 -17.68630 78.82007 1.000 80.68975 232 PRO B O 1
ATOM 3052 N N . GLU B 1 186 ? -44.69359 -18.83801 79.27117 1.000 70.02867 233 GLU B N 1
ATOM 3053 C CA . GLU B 1 186 ? -44.41609 -19.04852 77.85265 1.000 70.44778 233 GLU B CA 1
ATOM 3054 C C . GLU B 1 186 ? -45.50839 -19.85793 77.17286 1.000 72.79182 233 GLU B C 1
ATOM 3055 O O . GLU B 1 186 ? -45.77072 -19.64229 75.98808 1.000 82.76700 233 GLU B O 1
ATOM 3061 N N . ILE B 1 187 ? -46.17470 -20.76640 77.89528 1.000 72.45247 234 ILE B N 1
ATOM 3062 C CA . ILE B 1 187 ? -47.28658 -21.51280 77.29694 1.000 75.29856 234 ILE B CA 1
ATOM 3063 C C . ILE B 1 187 ? -48.43974 -20.57940 76.91362 1.000 84.80054 234 ILE B C 1
ATOM 3064 O O . ILE B 1 187 ? -49.15850 -20.83482 75.93506 1.000 92.25615 234 ILE B O 1
ATOM 3069 N N . LEU B 1 188 ? -48.63174 -19.47579 77.65518 1.000 84.97247 235 LEU B N 1
ATOM 3070 C CA . LEU B 1 188 ? -49.67054 -18.50880 77.30208 1.000 86.39227 235 LEU B CA 1
ATOM 3071 C C . LEU B 1 188 ? -49.29218 -17.66421 76.09957 1.000 93.41998 235 LEU B C 1
ATOM 3072 O O . LEU B 1 188 ? -50.18648 -17.14262 75.42884 1.000 98.68469 235 LEU B O 1
ATOM 3077 N N . SER B 1 189 ? -47.99122 -17.51818 75.82498 1.000 94.43815 236 SER B N 1
ATOM 3078 C CA . SER B 1 189 ? -47.53263 -16.59572 74.79106 1.000 101.21433 236 SER B CA 1
ATOM 3079 C C . SER B 1 189 ? -48.09815 -16.97972 73.43320 1.000 115.91161 236 SER B C 1
ATOM 3080 O O . SER B 1 189 ? -48.68540 -16.14471 72.73390 1.000 121.86030 236 SER B O 1
ATOM 3082 N N . TYR B 1 190 ? -47.92765 -18.24258 73.04528 1.000 129.60149 237 TYR B N 1
ATOM 3083 C CA . TYR B 1 190 ? -48.60479 -18.81189 71.88518 1.000 132.94217 237 TYR B CA 1
ATOM 3084 C C . TYR B 1 190 ? -48.36391 -17.97907 70.62589 1.000 134.36921 237 TYR B C 1
ATOM 3085 O O . TYR B 1 190 ? -49.29412 -17.64480 69.88655 1.000 135.81370 237 TYR B O 1
ATOM 3087 N N . ASP B 1 191 ? -47.08944 -17.64952 70.37273 1.000 122.90028 238 ASP B N 1
ATOM 3088 C CA . ASP B 1 191 ? -46.75635 -16.77289 69.25195 1.000 116.89335 238 ASP B CA 1
ATOM 3089 C C . ASP B 1 191 ? -45.84951 -17.44583 68.22361 1.000 109.10399 238 ASP B C 1
ATOM 3090 O O . ASP B 1 191 ? -44.78015 -16.90996 67.90232 1.000 108.99533 238 ASP B O 1
ATOM 3092 N N . PRO B 1 192 ? -46.23686 -18.59062 67.65330 1.000 106.07429 239 PRO B N 1
ATOM 3093 C CA . PRO B 1 192 ? -45.29461 -19.29971 66.78823 1.000 101.14968 239 PRO B CA 1
ATOM 3094 C C . PRO B 1 192 ? -45.42113 -18.91323 65.31600 1.000 101.02700 239 PRO B C 1
ATOM 3095 O O . PRO B 1 192 ? -46.04160 -17.90007 64.96460 1.000 97.88274 239 PRO B O 1
ATOM 3099 N N . ILE B 1 193 ? -44.80743 -19.73401 64.45606 1.000 94.28452 240 ILE B N 1
ATOM 3100 C CA . ILE B 1 193 ? -44.82832 -19.51457 63.01861 1.000 90.19750 240 ILE B CA 1
ATOM 3101 C C . ILE B 1 193 ? -46.26062 -19.49706 62.46801 1.000 92.08676 240 ILE B C 1
ATOM 3102 O O . ILE B 1 193 ? -47.18529 -20.08467 63.04487 1.000 93.01404 240 ILE B O 1
ATOM 3107 N N . SER B 1 194 ? -46.44286 -18.82069 61.33654 1.000 82.77700 241 SER B N 1
ATOM 3108 C CA . SER B 1 194 ? -47.78205 -18.54041 60.82924 1.000 85.95269 241 SER B CA 1
ATOM 3109 C C . SER B 1 194 ? -47.66872 -17.92951 59.43352 1.000 82.54016 241 SER B C 1
ATOM 3110 O O . SER B 1 194 ? -46.56761 -17.64230 58.95503 1.000 82.94451 241 SER B O 1
ATOM 3113 N N . MET B 1 195 ? -48.81735 -17.74520 58.77779 1.000 77.91895 242 MET B N 1
ATOM 3114 C CA . MET B 1 195 ? -48.79915 -17.07897 57.48074 1.000 76.20888 242 MET B CA 1
ATOM 3115 C C . MET B 1 195 ? -48.30311 -15.64577 57.61084 1.000 73.85942 242 MET B C 1
ATOM 3116 O O . MET B 1 195 ? -47.63620 -15.13691 56.70014 1.000 74.54185 242 MET B O 1
ATOM 3121 N N . ALA B 1 196 ? -48.59715 -14.98524 58.73305 1.000 76.43331 243 ALA B N 1
ATOM 3122 C CA . ALA B 1 196 ? -48.07073 -13.64346 58.94404 1.000 76.69431 243 ALA B CA 1
ATOM 3123 C C . ALA B 1 196 ? -46.55681 -13.66811 59.08286 1.000 77.27555 243 ALA B C 1
ATOM 3124 O O . ALA B 1 196 ? -45.87514 -12.70652 58.70842 1.000 73.80763 243 ALA B O 1
ATOM 3126 N N . THR B 1 197 ? -46.01255 -14.77283 59.58139 1.000 76.46929 244 THR B N 1
ATOM 3127 C CA . THR B 1 197 ? -44.56548 -14.89913 59.69886 1.000 75.30572 244 THR B CA 1
ATOM 3128 C C . THR B 1 197 ? -43.88670 -14.97990 58.32868 1.000 71.32043 244 THR B C 1
ATOM 3129 O O . THR B 1 197 ? -42.95603 -14.20908 58.04963 1.000 71.06547 244 THR B O 1
ATOM 3133 N N . ASP B 1 198 ? -44.35134 -15.88302 57.44662 1.000 70.88463 245 ASP B N 1
ATOM 3134 C CA . ASP B 1 198 ? -43.84554 -15.92593 56.06715 1.000 69.31847 245 ASP B CA 1
ATOM 3135 C C . ASP B 1 198 ? -43.96722 -14.57391 55.38307 1.000 66.99506 245 ASP B C 1
ATOM 3136 O O . ASP B 1 198 ? -43.13039 -14.21290 54.54764 1.000 64.66065 245 ASP B O 1
ATOM 3141 N N . MET B 1 199 ? -45.05221 -13.84439 55.66913 1.000 68.49790 246 MET B N 1
ATOM 3142 C CA . MET B 1 199 ? -45.26925 -12.56506 55.01089 1.000 65.14619 246 MET B CA 1
ATOM 3143 C C . MET B 1 199 ? -44.18801 -11.55361 55.38303 1.000 62.95069 246 MET B C 1
ATOM 3144 O O . MET B 1 199 ? -43.82466 -10.70467 54.55982 1.000 59.75672 246 MET B O 1
ATOM 3149 N N . TRP B 1 200 ? -43.65356 -11.63249 56.60389 1.000 64.38331 247 TRP B N 1
ATOM 3150 C CA . TRP B 1 200 ? -42.56799 -10.73530 56.99052 1.000 64.60534 247 TRP B CA 1
ATOM 3151 C C . TRP B 1 200 ? -41.32079 -11.01315 56.15302 1.000 62.86467 247 TRP B C 1
ATOM 3152 O O . TRP B 1 200 ? -40.68319 -10.08444 55.64267 1.000 59.45390 247 TRP B O 1
ATOM 3163 N N . SER B 1 201 ? -40.96658 -12.29656 55.99402 1.000 59.66496 248 SER B N 1
ATOM 3164 C CA . SER B 1 201 ? -39.85932 -12.66143 55.11757 1.000 61.18367 248 SER B CA 1
ATOM 3165 C C . SER B 1 201 ? -40.04131 -12.09023 53.71630 1.000 60.94239 248 SER B C 1
ATOM 3166 O O . SER B 1 201 ? -39.07553 -11.60447 53.11784 1.000 57.67667 248 SER B O 1
ATOM 3169 N N . ILE B 1 202 ? -41.27035 -12.15894 53.17594 1.000 57.43167 249 ILE B N 1
ATOM 3170 C CA . ILE B 1 202 ? -41.55700 -11.61320 51.85445 1.000 54.17544 249 ILE B CA 1
ATOM 3171 C C . ILE B 1 202 ? -41.25955 -10.11375 51.82076 1.000 59.35430 249 ILE B C 1
ATOM 3172 O O . ILE B 1 202 ? -40.63367 -9.60515 50.87993 1.000 59.15146 249 ILE B O 1
ATOM 3177 N N . GLY B 1 203 ? -41.69243 -9.38181 52.85356 1.000 58.97175 250 GLY B N 1
ATOM 3178 C CA . GLY B 1 203 ? -41.33047 -7.97288 52.95550 1.000 59.01755 250 GLY B CA 1
ATOM 3179 C C . GLY B 1 203 ? -39.82558 -7.72583 52.98019 1.000 57.32448 250 GLY B C 1
ATOM 3180 O O . GLY B 1 203 ? -39.33470 -6.80049 52.33155 1.000 54.14313 250 GLY B O 1
ATOM 3181 N N . VAL B 1 204 ? -39.07596 -8.52886 53.74621 1.000 54.23943 251 VAL B N 1
ATOM 3182 C CA . VAL B 1 204 ? -37.61997 -8.39423 53.73229 1.000 57.94226 251 VAL B CA 1
ATOM 3183 C C . VAL B 1 204 ? -37.08046 -8.70160 52.33996 1.000 58.87610 251 VAL B C 1
ATOM 3184 O O . VAL B 1 204 ? -36.20989 -7.99313 51.81606 1.000 55.49564 251 VAL B O 1
ATOM 3188 N N . LEU B 1 205 ? -37.60506 -9.75405 51.71247 1.000 60.41326 252 LEU B N 1
ATOM 3189 C CA . LEU B 1 205 ? -37.13139 -10.14833 50.39730 1.000 55.55551 252 LEU B CA 1
ATOM 3190 C C . LEU B 1 205 ? -37.36337 -9.04372 49.37578 1.000 56.63279 252 LEU B C 1
ATOM 3191 O O . LEU B 1 205 ? -36.47575 -8.73447 48.56715 1.000 57.85447 252 LEU B O 1
ATOM 3196 N N . THR B 1 206 ? -38.55711 -8.44510 49.38691 1.000 53.02456 253 THR B N 1
ATOM 3197 C CA . THR B 1 206 ? -38.84676 -7.36962 48.44872 1.000 59.82852 253 THR B CA 1
ATOM 3198 C C . THR B 1 206 ? -37.83560 -6.23491 48.60713 1.000 58.76289 253 THR B C 1
ATOM 3199 O O . THR B 1 206 ? -37.23419 -5.76571 47.63224 1.000 56.48262 253 THR B O 1
ATOM 3203 N N . TYR B 1 207 ? -37.64215 -5.79081 49.84514 1.000 59.05346 254 TYR B N 1
ATOM 3204 C CA . TYR B 1 207 ? -36.66059 -4.76084 50.14998 1.000 59.26154 254 TYR B CA 1
ATOM 3205 C C . TYR B 1 207 ? -35.30679 -5.10106 49.53099 1.000 58.94863 254 TYR B C 1
ATOM 3206 O O . TYR B 1 207 ? -34.71750 -4.29457 48.79899 1.000 58.50347 254 TYR B O 1
ATOM 3215 N N . VAL B 1 208 ? -34.82371 -6.31887 49.79330 1.000 56.50006 255 VAL B N 1
ATOM 3216 C CA . VAL B 1 208 ? -33.52130 -6.74429 49.29985 1.000 59.03347 255 VAL B CA 1
ATOM 3217 C C . VAL B 1 208 ? -33.50857 -6.73480 47.78198 1.000 59.99056 255 VAL B C 1
ATOM 3218 O O . VAL B 1 208 ? -32.57862 -6.21518 47.15270 1.000 64.15183 255 VAL B O 1
ATOM 3222 N N . MET B 1 209 ? -34.55614 -7.27883 47.17017 1.000 60.02848 256 MET B N 1
ATOM 3223 C CA . MET B 1 209 ? -34.60282 -7.34904 45.71288 1.000 56.99642 256 MET B CA 1
ATOM 3224 C C . MET B 1 209 ? -34.67644 -5.96202 45.08123 1.000 60.04455 256 MET B C 1
ATOM 3225 O O . MET B 1 209 ? -34.17708 -5.75274 43.96796 1.000 61.49374 256 MET B O 1
ATOM 3230 N N . LEU B 1 210 ? -35.35185 -5.02049 45.74106 1.000 61.18581 257 LEU B N 1
ATOM 3231 C CA . LEU B 1 210 ? -35.56928 -3.71156 45.13779 1.000 63.14967 257 LEU B CA 1
ATOM 3232 C C . LEU B 1 210 ? -34.32534 -2.84828 45.26456 1.000 63.38831 257 LEU B C 1
ATOM 3233 O O . LEU B 1 210 ? -33.94923 -2.14276 44.32406 1.000 63.98098 257 LEU B O 1
ATOM 3238 N N . THR B 1 211 ? -33.64976 -2.93634 46.40795 1.000 65.40486 258 THR B N 1
ATOM 3239 C CA . THR B 1 211 ? -32.56008 -2.03234 46.73727 1.000 66.41981 258 THR B CA 1
ATOM 3240 C C . THR B 1 211 ? -31.20878 -2.71224 46.80298 1.000 62.48144 258 THR B C 1
ATOM 3241 O O . THR B 1 211 ? -30.19345 -2.02383 46.77236 1.000 60.75404 258 THR B O 1
ATOM 3245 N N . GLY B 1 212 ? -31.17123 -4.03222 46.93529 1.000 62.31589 259 GLY B N 1
ATOM 3246 C CA . GLY B 1 212 ? -29.92422 -4.69801 47.23980 1.000 60.20399 259 GLY B CA 1
ATOM 3247 C C . GLY B 1 212 ? -29.47610 -4.58295 48.68184 1.000 64.12256 259 GLY B C 1
ATOM 3248 O O . GLY B 1 212 ? -28.35770 -5.00918 48.99353 1.000 64.70011 259 GLY B O 1
ATOM 3249 N N . ILE B 1 213 ? -30.30165 -4.03076 49.57688 1.000 61.81159 260 ILE B N 1
ATOM 3250 C CA . ILE B 1 213 ? -29.93645 -3.84853 50.98401 1.000 64.52451 260 ILE B CA 1
ATOM 3251 C C . ILE B 1 213 ? -30.73769 -4.82522 51.84066 1.000 60.02625 260 ILE B C 1
ATOM 3252 O O . ILE B 1 213 ? -31.96047 -4.94712 51.67829 1.000 57.92673 260 ILE B O 1
ATOM 3257 N N . SER B 1 214 ? -30.05458 -5.49434 52.77708 1.000 58.42575 261 SER B N 1
ATOM 3258 C CA . SER B 1 214 ? -30.77696 -6.20248 53.82612 1.000 59.10882 261 SER B CA 1
ATOM 3259 C C . SER B 1 214 ? -31.16931 -5.27318 54.96866 1.000 58.02460 261 SER B C 1
ATOM 3260 O O . SER B 1 214 ? -30.32068 -4.90298 55.78710 1.000 56.70148 261 SER B O 1
ATOM 3263 N N . PRO B 1 215 ? -32.46520 -4.97272 55.10552 1.000 58.13713 262 PRO B N 1
ATOM 3264 C CA . PRO B 1 215 ? -32.90057 -3.87574 55.99096 1.000 58.95539 262 PRO B CA 1
ATOM 3265 C C . PRO B 1 215 ? -32.45005 -3.96904 57.43930 1.000 60.40416 262 PRO B C 1
ATOM 3266 O O . PRO B 1 215 ? -32.16066 -2.93263 58.04879 1.000 63.03025 262 PRO B O 1
ATOM 3270 N N . PHE B 1 216 ? -32.41655 -5.15792 58.02486 1.000 58.23444 263 PHE B N 1
ATOM 3271 C CA . PHE B 1 216 ? -32.10135 -5.30669 59.43847 1.000 62.02340 263 PHE B CA 1
ATOM 3272 C C . PHE B 1 216 ? -30.72494 -5.90628 59.70205 1.000 63.50602 263 PHE B C 1
ATOM 3273 O O . PHE B 1 216 ? -30.41363 -6.19359 60.85399 1.000 68.03045 263 PHE B O 1
ATOM 3281 N N . LEU B 1 217 ? -29.89141 -6.07899 58.67818 1.000 62.47754 264 LEU B N 1
ATOM 3282 C CA . LEU B 1 217 ? -28.62447 -6.79036 58.82068 1.000 64.66313 264 LEU B CA 1
ATOM 3283 C C . LEU B 1 217 ? -27.59546 -5.95319 59.57467 1.000 69.96777 264 LEU B C 1
ATOM 3284 O O . LEU B 1 217 ? -27.31460 -4.80971 59.19560 1.000 71.96415 264 LEU B O 1
ATOM 3289 N N . GLY B 1 218 ? -27.00634 -6.53045 60.62970 1.000 70.02672 265 GLY B N 1
ATOM 3290 C CA . GLY B 1 218 ? -26.00018 -5.87350 61.42069 1.000 71.10014 265 GLY B CA 1
ATOM 3291 C C . GLY B 1 218 ? -24.62434 -6.49990 61.24734 1.000 75.04309 265 GLY B C 1
ATOM 3292 O O . GLY B 1 218 ? -24.39104 -7.32056 60.36255 1.000 77.92783 265 GLY B O 1
ATOM 3293 N N . ASN B 1 219 ? -23.70605 -6.09633 62.12408 1.000 76.45885 266 ASN B N 1
ATOM 3294 C CA . ASN B 1 219 ? -22.34825 -6.62572 62.04899 1.000 78.53177 266 ASN B CA 1
ATOM 3295 C C . ASN B 1 219 ? -22.28986 -8.02583 62.64723 1.000 83.66403 266 ASN B C 1
ATOM 3296 O O . ASN B 1 219 ? -21.94671 -8.98894 61.95854 1.000 89.12532 266 ASN B O 1
ATOM 3298 N N . ASP B 1 220 ? -22.62529 -8.15861 63.93044 1.000 86.50893 267 ASP B N 1
ATOM 3299 C CA . ASP B 1 220 ? -22.81826 -9.46472 64.54570 1.000 84.76365 267 ASP B CA 1
ATOM 3300 C C . ASP B 1 220 ? -24.21787 -9.99602 64.21674 1.000 83.60215 267 ASP B C 1
ATOM 3301 O O . ASP B 1 220 ? -25.08531 -9.27080 63.71879 1.000 80.68223 267 ASP B O 1
ATOM 3303 N N . LYS B 1 221 ? -24.43568 -11.28968 64.48635 1.000 85.30419 268 LYS B N 1
ATOM 3304 C CA . LYS B 1 221 ? -25.80798 -11.79457 64.52942 1.000 86.06257 268 LYS B CA 1
ATOM 3305 C C . LYS B 1 221 ? -26.57708 -11.11322 65.65596 1.000 82.97631 268 LYS B C 1
ATOM 3306 O O . LYS B 1 221 ? -27.77360 -10.82274 65.52738 1.000 81.61325 268 LYS B O 1
ATOM 3308 N N . GLN B 1 222 ? -25.88420 -10.81706 66.75669 1.000 84.02110 269 GLN B N 1
ATOM 3309 C CA . GLN B 1 222 ? -26.49750 -10.09976 67.86566 1.000 82.38648 269 GLN B CA 1
ATOM 3310 C C . GLN B 1 222 ? -27.06737 -8.75921 67.41440 1.000 81.48758 269 GLN B C 1
ATOM 3311 O O . GLN B 1 222 ? -28.12322 -8.33279 67.90013 1.000 80.22435 269 GLN B O 1
ATOM 3313 N N . GLU B 1 223 ? -26.40137 -8.08275 66.47398 1.000 82.30017 270 GLU B N 1
ATOM 3314 C CA . GLU B 1 223 ? -26.86176 -6.74200 66.13256 1.000 77.04483 270 GLU B CA 1
ATOM 3315 C C . GLU B 1 223 ? -28.05114 -6.79093 65.18444 1.000 77.52937 270 GLU B C 1
ATOM 3316 O O . GLU B 1 223 ? -28.95905 -5.95213 65.27868 1.000 73.17145 270 GLU B O 1
ATOM 3318 N N . THR B 1 224 ? -28.06311 -7.76515 64.26937 1.000 80.51604 271 THR B N 1
ATOM 3319 C CA . THR B 1 224 ? -29.21249 -7.94900 63.39017 1.000 74.01082 271 THR B CA 1
ATOM 3320 C C . THR B 1 224 ? -30.48096 -8.17951 64.20027 1.000 74.88369 271 THR B C 1
ATOM 3321 O O . THR B 1 224 ? -31.52309 -7.56500 63.94197 1.000 69.05773 271 THR B O 1
ATOM 3325 N N . PHE B 1 225 ? -30.39987 -9.06759 65.19651 1.000 74.66839 272 PHE B N 1
ATOM 3326 C CA . PHE B 1 225 ? -31.55684 -9.37629 66.02836 1.000 74.06376 272 PHE B CA 1
ATOM 3327 C C . PHE B 1 225 ? -32.08832 -8.12351 66.71305 1.000 76.15177 272 PHE B C 1
ATOM 3328 O O . PHE B 1 225 ? -33.30561 -7.91803 66.79635 1.000 75.40935 272 PHE B O 1
ATOM 3336 N N . LEU B 1 226 ? -31.18775 -7.25621 67.18386 1.000 77.29981 273 LEU B N 1
ATOM 3337 C CA . LEU B 1 226 ? -31.61800 -6.03328 67.84715 1.000 78.59834 273 LEU B CA 1
ATOM 3338 C C . LEU B 1 226 ? -32.24586 -5.02783 66.87337 1.000 77.36177 273 LEU B C 1
ATOM 3339 O O . LEU B 1 226 ? -33.17042 -4.29711 67.25502 1.000 78.43128 273 LEU B O 1
ATOM 3341 N N . ASN B 1 227 ? -31.76101 -4.94616 65.63092 1.000 72.27862 274 ASN B N 1
ATOM 3342 C CA . ASN B 1 227 ? -32.41287 -4.05152 64.67745 1.000 74.27644 274 ASN B CA 1
ATOM 3343 C C . ASN B 1 227 ? -33.85272 -4.49454 64.41809 1.000 74.49448 274 ASN B C 1
ATOM 3344 O O . ASN B 1 227 ? -34.73905 -3.65412 64.21930 1.000 72.29562 274 ASN B O 1
ATOM 3349 N N . ILE B 1 228 ? -34.09837 -5.81315 64.41638 1.000 72.62479 275 ILE B N 1
ATOM 3350 C CA . ILE B 1 228 ? -35.44304 -6.33842 64.19922 1.000 71.79099 275 ILE B CA 1
ATOM 3351 C C . ILE B 1 228 ? -36.35557 -5.96462 65.36365 1.000 74.49485 275 ILE B C 1
ATOM 3352 O O . ILE B 1 228 ? -37.46244 -5.45304 65.15961 1.000 73.17790 275 ILE B O 1
ATOM 3357 N N . SER B 1 229 ? -35.90178 -6.21051 66.60573 1.000 74.43225 276 SER B N 1
ATOM 3358 C CA . SER B 1 229 ? -36.71730 -5.91753 67.79041 1.000 73.67526 276 SER B CA 1
ATOM 3359 C C . SER B 1 229 ? -36.95542 -4.42698 67.97772 1.000 73.50333 276 SER B C 1
ATOM 3360 O O . SER B 1 229 ? -37.97475 -4.03922 68.56085 1.000 73.77125 276 SER B O 1
ATOM 3363 N N . GLN B 1 230 ? -36.00679 -3.58410 67.56241 1.000 75.25383 277 GLN B N 1
ATOM 3364 C CA . GLN B 1 230 ? -36.14053 -2.13399 67.71223 1.000 75.32280 277 GLN B CA 1
ATOM 3365 C C . GLN B 1 230 ? -36.77085 -1.51118 66.48290 1.000 73.65150 277 GLN B C 1
ATOM 3366 O O . GLN B 1 230 ? -37.01251 -0.29915 66.47037 1.000 72.41868 277 GLN B O 1
ATOM 3372 N N . MET B 1 231 ? -37.06142 -2.33883 65.47397 1.000 75.26518 278 MET B N 1
ATOM 3373 C CA . MET B 1 231 ? -37.61425 -1.92590 64.18344 1.000 73.16696 278 MET B CA 1
ATOM 3374 C C . MET B 1 231 ? -36.81618 -0.76320 63.58370 1.000 70.54814 278 MET B C 1
ATOM 3375 O O . MET B 1 231 ? -37.36465 0.25516 63.15191 1.000 70.88670 278 MET B O 1
ATOM 3380 N N . ASN B 1 232 ? -35.49467 -0.94703 63.54247 1.000 71.96194 279 ASN B N 1
ATOM 3381 C CA . ASN B 1 232 ? -34.55693 0.00728 62.94993 1.000 70.70962 279 ASN B CA 1
ATOM 3382 C C . ASN B 1 232 ? -34.55582 -0.18803 61.43363 1.000 71.00331 279 ASN B C 1
ATOM 3383 O O . ASN B 1 232 ? -33.63672 -0.76947 60.84232 1.000 68.97690 279 ASN B O 1
ATOM 3388 N N . LEU B 1 233 ? -35.60089 0.34012 60.78897 1.000 70.49801 280 LEU B N 1
ATOM 3389 C CA . LEU B 1 233 ? -35.81172 0.15666 59.35625 1.000 70.48657 280 LEU B CA 1
ATOM 3390 C C . LEU B 1 233 ? -35.87365 1.51842 58.67249 1.000 73.94714 280 LEU B C 1
ATOM 3391 O O . LEU B 1 233 ? -36.78536 2.31492 58.93194 1.000 71.61827 280 LEU B O 1
ATOM 3396 N N . SER B 1 234 ? -34.89889 1.77722 57.79931 1.000 77.07293 281 SER B N 1
ATOM 3397 C CA . SER B 1 234 ? -34.80360 3.03542 57.08021 1.000 74.07401 281 SER B CA 1
ATOM 3398 C C . SER B 1 234 ? -35.40790 2.88478 55.69295 1.000 75.20812 281 SER B C 1
ATOM 3399 O O . SER B 1 234 ? -35.01734 1.99731 54.92932 1.000 70.88164 281 SER B O 1
ATOM 3401 N N . TYR B 1 235 ? -36.36736 3.74705 55.37849 1.000 78.74293 282 TYR B N 1
ATOM 3402 C CA . TYR B 1 235 ? -36.71872 4.03633 53.99966 1.000 77.19356 282 TYR B CA 1
ATOM 3403 C C . TYR B 1 235 ? -36.02835 5.29971 53.49536 1.000 82.65463 282 TYR B C 1
ATOM 3404 O O . TYR B 1 235 ? -36.13539 5.61630 52.30754 1.000 82.78869 282 TYR B O 1
ATOM 3413 N N . SER B 1 236 ? -35.29406 6.01197 54.36136 1.000 82.27331 283 SER B N 1
ATOM 3414 C CA . SER B 1 236 ? -34.53097 7.18471 53.92936 1.000 84.44514 283 SER B CA 1
ATOM 3415 C C . SER B 1 236 ? -33.34694 6.83474 53.03335 1.000 87.45294 283 SER B C 1
ATOM 3416 O O . SER B 1 236 ? -32.65531 7.75293 52.57635 1.000 90.90091 283 SER B O 1
ATOM 3418 N N . GLU B 1 237 ? -33.08933 5.55564 52.77133 1.000 87.76577 284 GLU B N 1
ATOM 3419 C CA . GLU B 1 237 ? -31.87724 5.17301 52.06015 1.000 90.62434 284 GLU B CA 1
ATOM 3420 C C . GLU B 1 237 ? -31.88093 5.73590 50.64117 1.000 92.85254 284 GLU B C 1
ATOM 3421 O O . GLU B 1 237 ? -32.93137 5.96260 50.03603 1.000 88.60487 284 GLU B O 1
ATOM 3423 N N . GLU B 1 238 ? -30.67940 5.96682 50.11007 1.000 100.43590 285 GLU B N 1
ATOM 3424 C CA . GLU B 1 238 ? -30.56268 6.61076 48.80597 1.000 102.43563 285 GLU B CA 1
ATOM 3425 C C . GLU B 1 238 ? -31.16686 5.76672 47.68886 1.000 104.60486 285 GLU B C 1
ATOM 3426 O O . GLU B 1 238 ? -31.65387 6.31409 46.69386 1.000 107.82177 285 GLU B O 1
ATOM 3432 N N . GLU B 1 239 ? -31.17519 4.44698 47.83906 1.000 90.81356 286 GLU B N 1
ATOM 3433 C CA . GLU B 1 239 ? -31.58217 3.57323 46.74517 1.000 88.88426 286 GLU B CA 1
ATOM 3434 C C . GLU B 1 239 ? -33.07797 3.64728 46.43049 1.000 87.20222 286 GLU B C 1
ATOM 3435 O O . GLU B 1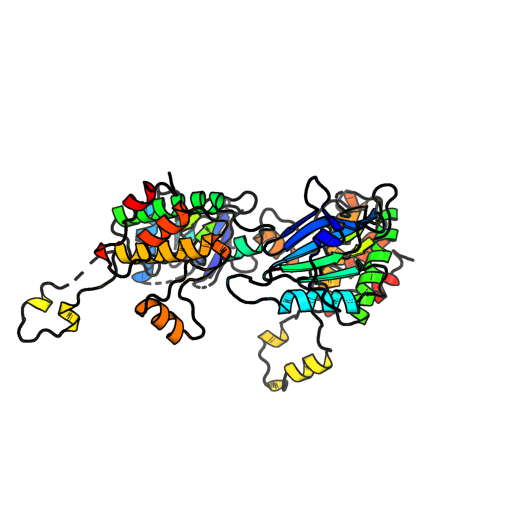 239 ? -33.52087 3.03813 45.44785 1.000 83.35036 286 GLU B O 1
ATOM 3441 N N . PHE B 1 240 ? -33.85867 4.38977 47.21275 1.000 83.54722 287 PHE B N 1
ATOM 3442 C CA . PHE B 1 240 ? -35.28142 4.55131 46.95565 1.000 81.10370 287 PHE B CA 1
ATOM 3443 C C . PHE B 1 240 ? -35.60597 5.75990 46.08283 1.000 87.53211 287 PHE B C 1
ATOM 3444 O O . PHE B 1 240 ? -36.73746 5.86571 45.59482 1.000 85.95508 287 PHE B O 1
ATOM 3452 N N . ASP B 1 241 ? -34.65522 6.66889 45.85753 1.000 82.74996 288 ASP B N 1
ATOM 3453 C CA . ASP B 1 241 ? -34.98291 7.82045 45.03231 1.000 89.58012 288 ASP B CA 1
ATOM 3454 C C . ASP B 1 241 ? -35.33236 7.41760 43.60549 1.000 90.71030 288 ASP B C 1
ATOM 3455 O O . ASP B 1 241 ? -35.83820 8.24795 42.84618 1.000 98.01767 288 ASP B O 1
ATOM 3457 N N . VAL B 1 242 ? -35.10558 6.16964 43.22098 1.000 88.76285 289 VAL B N 1
ATOM 3458 C CA . VAL B 1 242 ? -35.45592 5.71947 41.88230 1.000 90.50408 289 VAL B CA 1
ATOM 3459 C C . VAL B 1 242 ? -36.57278 4.68279 41.90143 1.000 83.69802 289 VAL B C 1
ATOM 3460 O O . VAL B 1 242 ? -36.84108 4.06289 40.87398 1.000 84.11902 289 VAL B O 1
ATOM 3462 N N . LEU B 1 243 ? -37.24914 4.49526 43.03155 1.000 81.88296 290 LEU B N 1
ATOM 3463 C CA . LEU B 1 243 ? -38.34560 3.53661 43.12723 1.000 86.77481 290 LEU B CA 1
ATOM 3464 C C . LEU B 1 243 ? -39.68415 4.27175 43.20679 1.000 86.18123 290 LEU B C 1
ATOM 3465 O O . LEU B 1 243 ? -39.74934 5.45829 43.53534 1.000 90.34584 290 LEU B O 1
ATOM 3470 N N . SER B 1 244 ? -40.76021 3.56294 42.87508 1.000 85.19658 291 SER B N 1
ATOM 3471 C CA . SER B 1 244 ? -42.09507 4.14920 42.93474 1.000 84.24682 291 SER B CA 1
ATOM 3472 C C . SER B 1 244 ? -42.58813 4.23616 44.37685 1.000 83.49275 291 SER B C 1
ATOM 3473 O O . SER B 1 244 ? -42.19688 3.44503 45.23896 1.000 82.37339 291 SER B O 1
ATOM 3476 N N . GLU B 1 245 ? -43.44524 5.22539 44.63982 1.000 86.80060 292 GLU B N 1
ATOM 3477 C CA . GLU B 1 245 ? -44.06753 5.30666 45.95536 1.000 83.31263 292 GLU B CA 1
ATOM 3478 C C . GLU B 1 245 ? -44.80764 4.01518 46.27332 1.000 86.22970 292 GLU B C 1
ATOM 3479 O O . GLU B 1 245 ? -44.76374 3.53429 47.41291 1.000 87.45539 292 GLU B O 1
ATOM 3481 N N . SER B 1 246 ? -45.44926 3.41268 45.25837 1.000 86.96024 293 SER B N 1
ATOM 3482 C CA . SER B 1 246 ? -46.17024 2.15304 45.44449 1.000 83.05361 293 SER B CA 1
ATOM 3483 C C . SER B 1 246 ? -45.26142 1.07110 46.01083 1.000 80.81631 293 SER B C 1
ATOM 3484 O O . SER B 1 246 ? -45.67708 0.29069 46.87495 1.000 78.96179 293 SER B O 1
ATOM 3486 N N . ALA B 1 247 ? -44.01351 1.01623 45.53724 1.000 83.25588 294 ALA B N 1
ATOM 3487 C CA . ALA B 1 247 ? -43.05374 0.02771 46.02779 1.000 78.89891 294 ALA B CA 1
ATOM 3488 C C . ALA B 1 247 ? -42.80813 0.18315 47.52754 1.000 76.53868 294 ALA B C 1
ATOM 3489 O O . ALA B 1 247 ? -42.89630 -0.78967 48.28723 1.000 72.53671 294 ALA B O 1
ATOM 3491 N N . VAL B 1 248 ? -42.50203 1.40422 47.97313 1.000 74.88626 295 VAL B N 1
ATOM 3492 C CA . VAL B 1 248 ? -42.32841 1.65225 49.40238 1.000 77.16852 295 VAL B CA 1
ATOM 3493 C C . VAL B 1 248 ? -43.59831 1.30285 50.17123 1.000 76.70161 295 VAL B C 1
ATOM 3494 O O . VAL B 1 248 ? -43.53859 0.73987 51.27142 1.000 73.76723 295 VAL B O 1
ATOM 3498 N N . ASP B 1 249 ? -44.76648 1.64089 49.61253 1.000 75.69855 296 ASP B N 1
ATOM 3499 C CA . ASP B 1 249 ? -46.02280 1.33039 50.28876 1.000 75.17307 296 ASP B CA 1
ATOM 3500 C C . ASP B 1 249 ? -46.21479 -0.17254 50.44408 1.000 73.50603 296 ASP B C 1
ATOM 3501 O O . ASP B 1 249 ? -46.60920 -0.64781 51.51668 1.000 71.70477 296 ASP B O 1
ATOM 3506 N N . PHE B 1 250 ? -45.93613 -0.93573 49.38342 1.000 75.09339 297 PHE B N 1
ATOM 3507 C CA . PHE B 1 250 ? -46.03636 -2.39234 49.45488 1.000 74.13469 297 PHE B CA 1
ATOM 3508 C C . PHE B 1 250 ? -45.16965 -2.94604 50.58347 1.000 71.08957 297 PHE B C 1
ATOM 3509 O O . PHE B 1 250 ? -45.63066 -3.76702 51.38874 1.000 70.74864 297 PHE B O 1
ATOM 3517 N N . ILE B 1 251 ? -43.91602 -2.49410 50.67279 1.000 69.80850 298 ILE B N 1
ATOM 3518 C CA . ILE B 1 251 ? -43.03912 -2.98503 51.73331 1.000 69.52720 298 ILE B CA 1
ATOM 3519 C C . ILE B 1 251 ? -43.60204 -2.61682 53.09880 1.000 70.33994 298 ILE B C 1
ATOM 3520 O O . ILE B 1 251 ? -43.53644 -3.40317 54.05302 1.000 67.73173 298 ILE B O 1
ATOM 3525 N N . ARG B 1 252 ? -44.18324 -1.42303 53.21081 1.000 69.84206 299 ARG B N 1
ATOM 3526 C CA . ARG B 1 252 ? -44.68544 -0.97443 54.50061 1.000 66.59670 299 ARG B CA 1
ATOM 3527 C C . ARG B 1 252 ? -45.86976 -1.81468 54.96825 1.000 65.87362 299 ARG B C 1
ATOM 3528 O O . ARG B 1 252 ? -46.10759 -1.93346 56.17658 1.000 67.78447 299 ARG B O 1
ATOM 3536 N N . THR B 1 253 ? -46.60703 -2.42308 54.04699 1.000 66.21740 300 THR B N 1
ATOM 3537 C CA . THR B 1 253 ? -47.70095 -3.29502 54.45528 1.000 69.69564 300 THR B CA 1
ATOM 3538 C C . THR B 1 253 ? -47.22665 -4.63856 54.99996 1.000 71.86804 300 THR B C 1
ATOM 3539 O O . THR B 1 253 ? -48.04920 -5.39226 55.54353 1.000 74.66719 300 THR B O 1
ATOM 3543 N N . LEU B 1 254 ? -45.94137 -4.96205 54.86869 1.000 67.85637 301 LEU B N 1
ATOM 3544 C CA . LEU B 1 254 ? -45.42750 -6.23747 55.34683 1.000 68.08738 301 LEU B CA 1
ATOM 3545 C C . LEU B 1 254 ? -44.41258 -6.10549 56.47114 1.000 69.45905 301 LEU B C 1
ATOM 3546 O O . LEU B 1 254 ? -44.44347 -6.90231 57.41135 1.000 67.88006 301 LEU B O 1
ATOM 3551 N N . LEU B 1 255 ? -43.50751 -5.12417 56.40623 1.000 67.53152 302 LEU B N 1
ATOM 3552 C CA . LEU B 1 255 ? -42.54384 -4.90682 57.48251 1.000 66.82152 302 LEU B CA 1
ATOM 3553 C C . LEU B 1 255 ? -43.25130 -4.16452 58.62413 1.000 70.50933 302 LEU B C 1
ATOM 3554 O O . LEU B 1 255 ? -43.01255 -2.98786 58.90796 1.000 67.96153 302 LEU B O 1
ATOM 3559 N N . VAL B 1 256 ? -44.15311 -4.90474 59.27976 1.000 73.42080 303 VAL B N 1
ATOM 3560 C CA . VAL B 1 256 ? -45.02471 -4.41887 60.34149 1.000 72.35934 303 VAL B CA 1
ATOM 3561 C C . VAL B 1 256 ? -44.77643 -5.25776 61.58534 1.000 77.66275 303 VAL B C 1
ATOM 3562 O O . VAL B 1 256 ? -44.86291 -6.49072 61.52935 1.000 75.86843 303 VAL B O 1
ATOM 3566 N N . LYS B 1 257 ? -44.47226 -4.58770 62.70735 1.000 76.46529 304 LYS B N 1
ATOM 3567 C CA . LYS B 1 257 ? -44.20362 -5.30369 63.95173 1.000 76.56201 304 LYS B CA 1
ATOM 3568 C C . LYS B 1 257 ? -45.37365 -6.21470 64.31915 1.000 80.15105 304 LYS B C 1
ATOM 3569 O O . LYS B 1 257 ? -45.18581 -7.41264 64.56328 1.000 82.53974 304 LYS B O 1
ATOM 3571 N N . LYS B 1 258 ? -46.59431 -5.67033 64.33561 1.000 80.90455 305 LYS B N 1
ATOM 3572 C CA . LYS B 1 258 ? -47.74545 -6.45127 64.78470 1.000 91.13712 305 LYS B CA 1
ATOM 3573 C C . LYS B 1 258 ? -48.13337 -7.50439 63.76857 1.000 92.87984 305 LYS B C 1
ATOM 3574 O O . LYS B 1 258 ? -48.48500 -7.15636 62.64143 1.000 88.04194 305 LYS B O 1
ATOM 3576 N N . PRO B 1 259 ? -48.05200 -8.78764 64.12783 1.000 95.91869 306 PRO B N 1
ATOM 3577 C CA . PRO B 1 259 ? -48.49631 -9.88497 63.26300 1.000 95.61464 306 PRO B CA 1
ATOM 3578 C C . PRO B 1 259 ? -49.72550 -9.58376 62.43900 1.000 97.34772 306 PRO B C 1
ATOM 3579 O O . PRO B 1 259 ? -49.67919 -9.53147 61.20582 1.000 94.13257 306 PRO B O 1
ATOM 3583 N N . GLU B 1 260 ? -50.83384 -9.38518 63.16755 1.000 95.54730 307 GLU B N 1
ATOM 3584 C CA . GLU B 1 260 ? -52.18117 -9.27991 62.62115 1.000 94.41622 307 GLU B CA 1
ATOM 3585 C C . GLU B 1 260 ? -52.39787 -8.01084 61.80810 1.000 95.27558 307 GLU B C 1
ATOM 3586 O O . GLU B 1 260 ? -53.46312 -7.85504 61.20100 1.000 98.65025 307 GLU B O 1
ATOM 3588 N N . ASP B 1 261 ? -51.44228 -7.09115 61.79617 1.000 95.63228 308 ASP B N 1
ATOM 3589 C CA . ASP B 1 261 ? -51.54165 -5.91055 60.95187 1.000 96.06939 308 ASP B CA 1
ATOM 3590 C C . ASP B 1 261 ? -50.77077 -6.05959 59.64124 1.000 95.19118 308 ASP B C 1
ATOM 3591 O O . ASP B 1 261 ? -50.73714 -5.11505 58.84724 1.000 96.00589 308 ASP B O 1
ATOM 3593 N N . ARG B 1 262 ? -50.16808 -7.22331 59.39097 1.000 88.56604 309 ARG B N 1
ATOM 3594 C CA . ARG B 1 262 ? -49.46402 -7.49104 58.14268 1.000 83.84442 309 ARG B CA 1
ATOM 3595 C C . ARG B 1 262 ? -50.42847 -8.04885 57.10428 1.000 82.96515 309 ARG B C 1
ATOM 3596 O O . ARG B 1 262 ? -51.34029 -8.81288 57.43979 1.000 82.59620 309 ARG B O 1
ATOM 3604 N N . ALA B 1 263 ? -50.22065 -7.65848 55.84516 1.000 81.01799 310 ALA B N 1
ATOM 3605 C CA . ALA B 1 263 ? -51.02145 -8.16633 54.73573 1.000 81.81960 310 ALA B CA 1
ATOM 3606 C C . ALA B 1 263 ? -50.80324 -9.66409 54.54284 1.000 80.26444 310 ALA B C 1
ATOM 3607 O O . ALA B 1 263 ? -49.73531 -10.20005 54.85139 1.000 73.58085 310 ALA B O 1
ATOM 3609 N N . THR B 1 264 ? -51.83287 -10.34293 54.02622 1.000 79.25705 311 THR B N 1
ATOM 3610 C CA . THR B 1 264 ? -51.71331 -11.75757 53.69031 1.000 80.65115 311 THR B CA 1
ATOM 3611 C C . THR B 1 264 ? -51.17500 -11.92883 52.27509 1.000 80.54626 311 THR B C 1
ATOM 3612 O O . THR B 1 264 ? -51.06638 -10.97836 51.49595 1.000 80.30560 311 THR B O 1
ATOM 3616 N N . ALA B 1 265 ? -50.84330 -13.17339 51.93742 1.000 78.95738 312 ALA B N 1
ATOM 3617 C CA . ALA B 1 265 ? -50.32821 -13.43787 50.59905 1.000 78.63431 312 ALA B CA 1
ATOM 3618 C C . ALA B 1 265 ? -51.36560 -13.06661 49.54512 1.000 84.24791 312 ALA B C 1
ATOM 3619 O O . ALA B 1 265 ? -51.06311 -12.34823 48.58650 1.000 80.97519 312 ALA B O 1
ATOM 3621 N N . GLU B 1 266 ? -52.61188 -13.52211 49.72793 1.000 87.49234 313 GLU B N 1
ATOM 3622 C CA . GLU B 1 266 ? -53.67438 -13.17715 48.79580 1.000 84.87903 313 GLU B CA 1
ATOM 3623 C C . GLU B 1 266 ? -53.97012 -11.67560 48.77648 1.000 89.70983 313 GLU B C 1
ATOM 3624 O O . GLU B 1 266 ? -54.54584 -11.17383 47.80256 1.000 91.60537 313 GLU B O 1
ATOM 3626 N N . GLU B 1 267 ? -53.61757 -10.94818 49.83518 1.000 89.82382 314 GLU B N 1
ATOM 3627 C CA . GLU B 1 267 ? -53.82060 -9.50052 49.84843 1.000 90.06445 314 GLU B CA 1
ATOM 3628 C C . GLU B 1 267 ? -52.78441 -8.76913 48.98764 1.000 89.56651 314 GLU B C 1
ATOM 3629 O O . GLU B 1 267 ? -53.11814 -7.79741 48.29460 1.000 87.17675 314 GLU B O 1
ATOM 3635 N N . CYS B 1 268 ? -51.52514 -9.22163 49.02591 1.000 85.89813 315 CYS B N 1
ATOM 3636 C CA . CYS B 1 268 ? -50.46156 -8.56923 48.26641 1.000 84.49737 315 CYS B CA 1
ATOM 3637 C C . CYS B 1 268 ? -50.68112 -8.65809 46.76829 1.000 85.55740 315 CYS B C 1
ATOM 3638 O O . CYS B 1 268 ? -50.28531 -7.74895 46.03324 1.000 84.06644 315 CYS B O 1
ATOM 3641 N N . LEU B 1 269 ? -51.27916 -9.75255 46.29200 1.000 88.16984 316 LEU B N 1
ATOM 3642 C CA . LEU B 1 269 ? -51.45244 -9.93545 44.85446 1.000 88.95581 316 LEU B CA 1
ATOM 3643 C C . LEU B 1 269 ? -52.38498 -8.89608 44.25116 1.000 88.25306 316 LEU B C 1
ATOM 3644 O O . LEU B 1 269 ? -52.33120 -8.66850 43.03532 1.000 90.97693 316 LEU B O 1
ATOM 3649 N N . LYS B 1 270 ? -53.21786 -8.24508 45.06910 1.000 87.09341 317 LYS B N 1
ATOM 3650 C CA . LYS B 1 270 ? -54.17982 -7.26825 44.57318 1.000 92.07207 317 LYS B CA 1
ATOM 3651 C C . LYS B 1 270 ? -53.78917 -5.83417 44.93064 1.000 89.77434 317 LYS B C 1
ATOM 3652 O O . LYS B 1 270 ? -54.63093 -4.93278 44.85100 1.000 91.88808 317 LYS B O 1
ATOM 3654 N N . HIS B 1 271 ? -52.52054 -5.60553 45.30917 1.000 88.81918 318 HIS B N 1
ATOM 3655 C CA . HIS B 1 271 ? -51.92897 -4.30428 45.61114 1.000 92.13190 318 HIS B CA 1
ATOM 3656 C C . HIS B 1 271 ? -51.59168 -3.55242 44.32165 1.000 95.68266 318 HIS B C 1
ATOM 3657 O O . HIS B 1 271 ? -51.35233 -4.16978 43.28104 1.000 98.71016 318 HIS B O 1
ATOM 3664 N N . PRO B 1 272 ? -51.57600 -2.21499 44.35992 1.000 101.30824 319 PRO B N 1
ATOM 3665 C CA . PRO B 1 272 ? -51.23187 -1.46401 43.13337 1.000 103.04672 319 PRO B CA 1
ATOM 3666 C C . PRO B 1 272 ? -49.82895 -1.74936 42.60543 1.000 103.77069 319 PRO B C 1
ATOM 3667 O O . PRO B 1 272 ? -49.64601 -1.81921 41.37949 1.000 103.58655 319 PRO B O 1
ATOM 3671 N N . TRP B 1 273 ? -48.83118 -1.90393 43.48908 1.000 93.50310 320 TRP B N 1
ATOM 3672 C CA . TRP B 1 273 ? -47.46544 -2.15753 43.03296 1.000 92.06868 320 TRP B CA 1
ATOM 3673 C C . TRP B 1 273 ? -47.35763 -3.44177 42.22175 1.000 92.42302 320 TRP B C 1
ATOM 3674 O O . TRP B 1 273 ? -46.43771 -3.56728 41.40934 1.000 90.89746 320 TRP B O 1
ATOM 3685 N N . LEU B 1 274 ? -48.26607 -4.39731 42.42489 1.000 96.07201 321 LEU B N 1
ATOM 3686 C CA . LEU B 1 274 ? -48.31595 -5.60616 41.60866 1.000 98.39276 321 LEU B CA 1
ATOM 3687 C C . LEU B 1 274 ? -49.39576 -5.57065 40.54083 1.000 100.03217 321 LEU B C 1
ATOM 3688 O O . LEU B 1 274 ? -49.32129 -6.35299 39.58692 1.000 102.13403 321 LEU B O 1
ATOM 3693 N N . THR B 1 275 ? -50.38621 -4.69723 40.68148 1.000 100.35622 322 THR B N 1
ATOM 3694 C CA . THR B 1 275 ? -51.45574 -4.57559 39.71583 1.000 100.55221 322 THR B CA 1
ATOM 3695 C C . THR B 1 275 ? -51.25619 -3.30201 38.89834 1.000 105.41375 322 THR B C 1
ATOM 3696 O O . THR B 1 275 ? -51.24674 -3.32328 37.66497 1.000 106.87000 322 THR B O 1
#

Radius of gyration: 27.44 Å; Cα contacts (8 Å, |Δi|>4): 819; chains: 2; bounding box: 65×68×81 Å